Protein 6Q75 (pdb70)

B-factor: mean 26.09, std 8.8, range [7.32, 83.32]

Secondary structure (DSSP, 8-state):
--TT--HHHHHHHHHHHT-TT-EEEEEE--TTSTTHHHHHHHHHHSS-BSEEEEE----SSS--HHHHHHHHHHHHHTTPEEEEE-----TTS-SSPPIIIIIT----HHHHHHHTSTTSHHHHHHHHHHHHHHHHHHHHHHTT--EEEE-S-STTBSSSTTSS--STTSHHHHHHHHHIIIIIIS---SEEEEEEEE--B--TT--B--GGGG---GGG-SEEEEEE-TT---HHHHHHHHHHHTTS-EEEEEESSPPPHHHHHH-TTEEEEEEETTHHHHSS-HHHHHHHHTSTTEEBGGG---GGG-/--TT--HHHHHHHHHHHT-TT-EEEEEE--TTSTTHHHHHHHHHHSS-BSEEEEE----SSS--HHHHHHHHHHHHHHTPEEEEE-----TTS-SSPPIIIIIT----HHHHHHHTSTTSHHHHHHHHHHHHHHHHHHHHHHTT--EEEE-S-STTBSSSTTSS--STTSHHHHHHHHHIIIIIIS--TTEEEEEEEE--B--TT--B--GGGG---GGG-SEEEEEE-TT---HHHHHHHHHHHTTS-EEEEEESSPPPHHHHHH-TTEEEEEEETTHHHHSS-HHHHHHHHTSTTEEBGGG---

InterPro domains:
  IPR000805 Glycoside hydrolase family 26 [PR00739] (77-91)
  IPR000805 Glycoside hydrolase family 26 [PR00739] (149-166)
  IPR000805 Glycoside hydrolase family 26 [PR00739] (177-200)
  IPR000805 Glycoside hydrolase family 26 [PTHR40079] (16-307)
  IPR017853 Glycoside hydrolase superfamily [SSF51445] (3-283)
  IPR022790 Glycosyl hydrolase family 26 domain [PF02156] (4-306)
  IPR022790 Glycosyl hydrolase family 26 domain [PS51764] (10-305)

Organism: NCBI:txid1250232

Foldseek 3Di:
DFPPADPLQVLVLVLLLPLQQFAFEAAADELVPQCPLQVVLCVLQVFGTQEGEYEQQQQDDDRSLVSVLVVLLVVVVVQHAYEYEYQDFALVDDPPADVVCTFQNEDDPVLLLQCLDPPHSSVVSVLVVLVSNLVSLVVCVVSVHAYAYEYPAQQQKNGGNLHPFFDPSHQLSVLVVSQCCNCPVSVRNRYQAEHEHEQADDDVVIGGDQPVRNDNDPVRHQEYEYEEEPLCLDPVSLVSRCVVCVSHQYAHDEYQADHAPVSSVSRSRHHYYYYYRCSSPVVAPSVRSNRQCVDPSYDRSVRDDRPVRD/DQPPADPLQVVVLVLLLPLQLFAFEAAADELVPGCPLQVVLCVLQVFGTQEGEYEQQQQDDDRSLVSVLVVLLVVVVVQHAYEYEYQDFALVDDPPHDVVCTFQNEDDPVSLLQCLPPPHSSVVSVLVVLVSNLVSLLVNVVSVHAYAYEYPAQQQKNGGNLHPFFDPSHQLSVLVVSQCCNCPVSVNSRYQAEHEHEQADDDVPIGGDQPVRNDNDPVRHQEYEYEEEPLCLDPVSLVSVCVVCVSRQYAHDEYQADHAPVSSNSRSRHHYYYYYRCSSPVVAPSVRSNRQCVDPSYAGSVRDDD

Radius of gyration: 27.57 Å; Cα contacts (8 Å, |Δi|>4): 1296; chains: 2; bounding box: 62×55×77 Å

Solvent-accessible surface area: 23816 Å² total; per-residue (Å²): 66,21,87,113,30,32,101,25,3,68,62,3,29,91,19,4,107,70,13,98,23,88,4,0,0,0,0,0,0,95,5,89,94,16,12,49,34,6,75,59,0,62,106,44,19,57,61,15,0,0,0,0,0,0,8,5,26,45,61,35,138,102,55,3,0,142,96,0,10,78,36,0,35,64,16,69,128,90,38,3,10,1,0,0,0,9,8,3,0,2,2,64,62,97,33,74,10,51,103,94,111,4,0,62,12,102,26,53,98,97,53,8,61,41,0,6,62,96,81,33,131,21,40,60,58,4,15,104,14,1,38,72,11,0,77,22,0,84,49,0,44,148,30,140,0,7,0,0,1,0,0,1,1,17,0,0,0,50,44,9,5,0,3,52,44,101,49,102,84,3,0,21,84,0,0,77,30,1,19,77,44,2,11,87,108,15,94,0,29,0,3,0,1,0,0,0,0,9,13,31,69,58,13,16,47,50,36,3,67,68,1,125,57,0,27,12,27,79,147,44,0,10,0,0,0,2,3,13,51,79,13,55,6,35,41,64,31,14,82,53,0,41,145,30,1,94,71,48,15,3,0,0,0,8,0,0,63,4,0,109,32,116,6,9,88,40,1,59,119,8,6,0,0,0,0,32,0,37,102,0,95,95,29,10,56,79,118,68,0,115,67,0,11,62,45,96,72,2,12,2,55,105,87,36,76,67,91,104,85,135,67,13,75,112,16,26,113,46,3,86,58,5,29,99,16,5,108,74,14,98,19,96,3,0,0,0,0,0,0,92,5,90,96,13,9,48,34,6,78,59,0,98,110,41,20,53,70,6,0,0,0,0,0,0,9,4,31,43,64,34,90,110,54,3,0,133,92,0,12,84,38,0,37,77,15,64,127,89,39,3,10,1,0,0,0,9,11,4,0,1,4,68,58,100,28,74,10,51,107,70,102,2,0,67,11,114,31,53,162,153,46,13,46,43,0,6,62,100,80,33,76,28,41,60,75,4,12,100,12,2,44,62,10,0,90,22,0,88,43,0,29,89,32,73,0,8,0,0,1,0,0,2,1,16,0,0,0,50,43,10,4,0,2,53,45,100,46,88,93,4,0,21,81,0,0,77,27,0,20,77,48,2,13,84,111,35,156,0,30,2,2,0,0,0,0,0,0,8,10,31,65,68,16,19,46,48,38,3,73,66,1,138,53,0,27,12,27,81,82,60,0,12,0,0,0,2,3,12,54,76,11,53,6,33,42,83,34,14,79,61,0,40,121,32,2,99,70,45,14,3,0,0,0,8,0,0,59,4,0,61,23,113,5,5,74,41,1,57,123,8,6,0,0,0,0,29,0,39,101,0,97,95,30,9,54,70,120,81,0,109,82,0,7,64,50,88,54,6,13,0,49,93,81,36,83,152

Nearest PDB structures (foldseek):
  6q75-assembly2_B  TM=1.002E+00  e=1.175E-67  Allomuricauda sp. MAR_2010_75
  3cbw-assembly1_A  TM=8.350E-01  e=1.352E-24  Bacillus subtilis
  7eet-assembly1_A  TM=8.460E-01  e=5.353E-24  Klebsiella oxytoca
  2qha-assembly2_B  TM=8.348E-01  e=4.214E-24  unclassified
  3cbw-assembly2_B  TM=8.235E-01  e=5.683E-24  Bacillus subtilis

Structure (mmCIF, N/CA/C/O backbone):
data_6Q75
#
_entry.id   6Q75
#
_cell.length_a   47.524
_cell.length_b   49.342
_cell.length_c   71.711
_cell.angle_alpha   78.00
_cell.angle_beta   89.83
_cell.angle_gamma   69.64
#
_symmetry.space_group_name_H-M   'P 1'
#
loop_
_entity.id
_entity.type
_entity.pdbx_description
1 polymer GH26A
2 non-polymer 2-AMINO-2-HYDROXYMETHYL-PROPANE-1,3-DIOL
3 non-polymer GLYCEROL
4 water water
#
loop_
_atom_site.group_PDB
_atom_site.id
_atom_site.type_symbol
_atom_site.label_atom_id
_atom_site.label_alt_id
_atom_site.label_comp_id
_atom_site.label_asym_id
_atom_site.label_entity_id
_atom_site.label_seq_id
_atom_site.pdbx_PDB_ins_code
_atom_site.Cartn_x
_atom_site.Cartn_y
_atom_site.Cartn_z
_atom_site.occupancy
_atom_site.B_iso_or_equiv
_atom_site.auth_seq_id
_atom_site.auth_comp_id
_atom_site.auth_asym_id
_atom_site.auth_atom_id
_atom_site.pdbx_PDB_model_num
ATOM 1 N N . VAL A 1 24 ? -20.951 -20.727 -31.244 1.00 29.87 24 VAL A N 1
ATOM 2 C CA . VAL A 1 24 ? -21.360 -21.898 -30.482 1.00 35.91 24 VAL A CA 1
ATOM 3 C C . VAL A 1 24 ? -20.319 -22.253 -29.418 1.00 38.07 24 VAL A C 1
ATOM 4 O O . VAL A 1 24 ? -20.574 -23.077 -28.526 1.00 35.62 24 VAL A O 1
ATOM 8 N N . ASN A 1 25 ? -19.135 -21.652 -29.536 1.00 40.14 25 ASN A N 1
ATOM 9 C CA . ASN A 1 25 ? -18.028 -21.891 -28.610 1.00 41.88 25 ASN A CA 1
ATOM 10 C C . ASN A 1 25 ? -18.017 -20.789 -27.550 1.00 43.82 25 ASN A C 1
ATOM 11 O O . ASN A 1 25 ? -17.682 -19.637 -27.845 1.00 42.09 25 ASN A O 1
ATOM 16 N N . GLY A 1 26 ? -18.379 -21.144 -26.313 1.00 46.22 26 GLY A N 1
ATOM 17 C CA . GLY A 1 26 ? -18.417 -20.169 -25.238 1.00 48.86 26 GLY A CA 1
ATOM 18 C C . GLY A 1 26 ? -17.081 -19.514 -24.950 1.00 49.40 26 GLY A C 1
ATOM 19 O O . GLY A 1 26 ? -17.043 -18.434 -24.346 1.00 50.61 26 GLY A O 1
ATOM 20 N N . ASN A 1 27 ? -15.980 -20.157 -25.334 1.00 47.52 27 ASN A N 1
ATOM 21 C CA . ASN A 1 27 ? -14.647 -19.608 -25.130 1.00 45.75 27 ASN A CA 1
ATOM 22 C C . ASN A 1 27 ? -14.084 -18.954 -26.383 1.00 38.54 27 ASN A C 1
ATOM 23 O O . ASN A 1 27 ? -12.865 -18.792 -26.486 1.00 35.78 27 ASN A O 1
ATOM 28 N N . ALA A 1 28 ? -14.938 -18.594 -27.347 1.00 36.38 28 ALA A N 1
ATOM 29 C CA . ALA A 1 28 ? -14.467 -18.011 -28.595 1.00 31.98 28 ALA A CA 1
ATOM 30 C C . ALA A 1 28 ? -13.555 -16.813 -28.355 1.00 31.58 28 ALA A C 1
ATOM 31 O O . ALA A 1 28 ? -13.798 -15.995 -27.465 1.00 30.20 28 ALA A O 1
ATOM 33 N N . THR A 1 29 ? -12.513 -16.696 -29.176 1.00 30.23 29 THR A N 1
ATOM 34 C CA . THR A 1 29 ? -11.613 -15.556 -29.065 1.00 32.85 29 THR A CA 1
ATOM 35 C C . THR A 1 29 ? -12.309 -14.281 -29.532 1.00 32.21 29 THR A C 1
ATOM 36 O O . THR A 1 29 ? -13.346 -14.323 -30.191 1.00 27.58 29 THR A O 1
ATOM 40 N N . GLU A 1 30 ? -11.720 -13.134 -29.170 1.00 33.13 30 GLU A N 1
ATOM 41 C CA . GLU A 1 30 ? -12.303 -11.846 -29.547 1.00 32.40 30 GLU A CA 1
ATOM 42 C C . GLU A 1 30 ? -12.404 -11.682 -31.065 1.00 30.70 30 GLU A C 1
ATOM 43 O O . GLU A 1 30 ? -13.419 -11.185 -31.570 1.00 27.57 30 GLU A O 1
ATOM 46 N N . GLU A 1 31 ? -11.391 -12.137 -31.817 1.00 27.26 31 GLU A N 1
ATOM 47 C CA . GLU A 1 31 ? -11.446 -11.980 -33.272 1.00 29.36 31 GLU A CA 1
ATOM 48 C C . GLU A 1 31 ? -12.573 -12.803 -33.888 1.00 28.36 31 GLU A C 1
ATOM 49 O O . GLU A 1 31 ? -13.132 -12.405 -34.920 1.00 24.19 31 GLU A O 1
ATOM 55 N N . VAL A 1 32 ? -12.922 -13.946 -33.285 1.00 24.66 32 VAL A N 1
ATOM 56 C CA . VAL A 1 32 ? -14.069 -14.718 -33.765 1.00 25.73 32 VAL A CA 1
ATOM 57 C C . VAL A 1 32 ? -15.363 -13.966 -33.478 1.00 25.37 32 VAL A C 1
ATOM 58 O O . VAL A 1 32 ? -16.260 -13.875 -34.323 1.00 27.79 32 VAL A O 1
ATOM 62 N N . LYS A 1 33 ? -15.492 -13.429 -32.270 1.00 26.30 33 LYS A N 1
ATOM 63 C CA . LYS A 1 33 ? -16.714 -12.706 -31.930 1.00 27.32 33 LYS A CA 1
ATOM 64 C C . LYS A 1 33 ? -16.885 -11.478 -32.809 1.00 27.12 33 LYS A C 1
ATOM 65 O O . LYS A 1 33 ? -18.001 -11.173 -33.252 1.00 27.28 33 LYS A O 1
ATOM 68 N N . VAL A 1 34 ? -15.783 -10.776 -33.092 1.00 29.30 34 VAL A N 1
ATOM 69 C CA . VAL A 1 34 ? -15.840 -9.606 -33.964 1.00 27.22 34 VAL A CA 1
ATOM 70 C C . VAL A 1 34 ? -16.253 -10.011 -35.377 1.00 26.23 34 VAL A C 1
ATOM 71 O O . VAL A 1 34 ? -17.117 -9.371 -35.994 1.00 25.64 34 VAL A O 1
ATOM 75 N N . LEU A 1 35 ? -15.651 -11.078 -35.906 1.00 25.21 35 LEU A N 1
ATOM 76 C CA . LEU A 1 35 ? -15.976 -11.514 -37.264 1.00 24.20 35 LEU A CA 1
ATOM 77 C C . LEU A 1 35 ? -17.406 -12.031 -37.356 1.00 25.36 35 LEU A C 1
ATOM 78 O O . LEU A 1 35 ? -18.120 -11.740 -38.334 1.00 24.48 35 LEU A O 1
ATOM 83 N N . LEU A 1 36 ? -17.847 -12.809 -36.364 1.00 25.29 36 LEU A N 1
ATOM 84 C CA . LEU A 1 36 ? -19.224 -13.298 -36.397 1.00 27.73 36 LEU A CA 1
ATOM 85 C C . LEU A 1 36 ? -20.229 -12.156 -36.284 1.00 26.89 36 LEU A C 1
ATOM 86 O O . LEU A 1 36 ? -21.277 -12.187 -36.940 1.00 27.46 36 LEU A O 1
ATOM 91 N N . ASP A 1 37 ? -19.949 -11.154 -35.438 1.00 26.75 37 ASP A N 1
ATOM 92 C CA . ASP A 1 37 ? -20.833 -9.995 -35.373 1.00 30.60 37 ASP A CA 1
ATOM 93 C C . ASP A 1 37 ? -20.874 -9.280 -36.712 1.00 29.70 37 ASP A C 1
ATOM 94 O O . ASP A 1 37 ? -21.936 -8.818 -37.158 1.00 29.31 37 ASP A O 1
ATOM 99 N N . TYR A 1 38 ? -19.723 -9.179 -37.370 1.00 25.74 38 TYR A N 1
ATOM 100 C CA . TYR A 1 38 ? -19.687 -8.547 -38.683 1.00 27.85 38 TYR A CA 1
ATOM 101 C C . TYR A 1 38 ? -20.523 -9.327 -39.690 1.00 25.55 38 TYR A C 1
ATOM 102 O O . TYR A 1 38 ? -21.292 -8.740 -40.461 1.00 24.69 38 TYR A O 1
ATOM 111 N N . ILE A 1 39 ? -20.389 -10.655 -39.702 1.00 24.53 39 ILE A N 1
ATOM 112 C CA . ILE A 1 39 ? -21.157 -11.468 -40.647 1.00 23.01 39 ILE A CA 1
ATOM 113 C C . ILE A 1 39 ? -22.651 -11.371 -40.347 1.00 23.87 39 ILE A C 1
ATOM 114 O O . ILE A 1 39 ? -23.483 -11.272 -41.265 1.00 26.11 39 ILE A O 1
ATOM 119 N N . HIS A 1 40 ? -23.019 -11.360 -39.061 1.00 24.98 40 HIS A N 1
ATOM 120 C CA . HIS A 1 40 ? -24.427 -11.186 -38.706 1.00 30.54 40 HIS A CA 1
ATOM 121 C C . HIS A 1 40 ? -24.972 -9.834 -39.128 1.00 32.90 40 HIS A C 1
ATOM 122 O O . HIS A 1 40 ? -26.188 -9.702 -39.306 1.00 38.67 40 HIS A O 1
ATOM 129 N N . SER A 1 41 ? -24.112 -8.835 -39.297 1.00 29.87 41 SER A N 1
ATOM 130 C CA . SER A 1 41 ? -24.561 -7.486 -39.626 1.00 33.54 41 SER A CA 1
ATOM 131 C C . SER A 1 41 ? -24.682 -7.233 -41.129 1.00 30.19 41 SER A C 1
ATOM 132 O O . SER A 1 41 ? -25.074 -6.124 -41.518 1.00 30.64 41 SER A O 1
ATOM 135 N N . LEU A 1 42 ? -24.349 -8.205 -41.982 1.00 26.01 42 LEU A N 1
ATOM 136 C CA . LEU A 1 42 ? -24.240 -7.915 -43.411 1.00 27.92 42 LEU A CA 1
ATOM 137 C C . LEU A 1 42 ? -25.579 -7.513 -44.010 1.00 29.71 42 LEU A C 1
ATOM 138 O O . LEU A 1 42 ? -25.628 -6.621 -44.860 1.00 30.50 42 LEU A O 1
ATOM 143 N N . ASP A 1 43 ? -26.666 -8.146 -43.566 1.00 31.92 43 ASP A N 1
ATOM 144 C CA . ASP A 1 43 ? -28.044 -7.759 -43.894 1.00 37.85 43 ASP A CA 1
ATOM 145 C C . ASP A 1 43 ? -28.186 -7.311 -45.346 1.00 39.64 43 ASP A C 1
ATOM 146 O O . ASP A 1 43 ? -28.495 -6.158 -45.646 1.00 42.93 43 ASP A O 1
ATOM 148 N N . GLY A 1 44 ? -27.942 -8.248 -46.257 1.00 37.87 44 GLY A N 1
ATOM 149 C CA . GLY A 1 44 ? -28.104 -8.007 -47.679 1.00 34.79 44 GLY A CA 1
ATOM 150 C C . GLY A 1 44 ? -26.800 -7.857 -48.436 1.00 30.58 44 GLY A C 1
ATOM 151 O O . GLY A 1 44 ? -26.787 -8.037 -49.657 1.00 31.77 44 GLY A O 1
ATOM 152 N N . LYS A 1 45 ? -25.706 -7.543 -47.754 1.00 26.16 45 LYS A N 1
ATOM 153 C CA . LYS A 1 45 ? -24.419 -7.418 -48.417 1.00 25.86 45 LYS A CA 1
ATOM 154 C C . LYS A 1 45 ? -23.756 -8.789 -48.470 1.00 25.80 45 LYS A C 1
ATOM 155 O O . LYS A 1 45 ? -24.071 -9.668 -47.671 1.00 26.96 45 LYS A O 1
ATOM 161 N N . ILE A 1 46 ? -22.823 -8.962 -49.413 1.00 22.33 46 ILE A N 1
ATOM 162 C CA . ILE A 1 46 ? -22.170 -10.260 -49.596 1.00 20.41 46 ILE A CA 1
ATOM 163 C C . ILE A 1 46 ? -20.672 -10.052 -49.799 1.00 19.87 46 ILE A C 1
ATOM 164 O O . ILE A 1 46 ? -20.253 -9.179 -50.568 1.00 22.65 46 ILE A O 1
ATOM 169 N N . LEU A 1 47 ? -19.861 -10.853 -49.098 1.00 20.99 47 LEU A N 1
ATOM 170 C CA . LEU A 1 47 ? -18.408 -10.771 -49.217 1.00 18.80 47 LEU A CA 1
ATOM 171 C C . LEU A 1 47 ? -17.924 -11.543 -50.438 1.00 18.06 47 LEU A C 1
ATOM 172 O O . LEU A 1 47 ? -18.264 -12.722 -50.606 1.00 20.22 47 LEU A O 1
ATOM 177 N N . ALA A 1 48 ? -17.093 -10.898 -51.274 1.00 18.22 48 ALA A N 1
ATOM 178 C CA . ALA A 1 48 ? -16.477 -11.592 -52.415 1.00 18.39 48 ALA A CA 1
ATOM 179 C C . ALA A 1 48 ? -15.313 -12.460 -51.951 1.00 20.64 48 ALA A C 1
ATOM 180 O O . ALA A 1 48 ? -14.423 -11.982 -51.242 1.00 19.28 48 ALA A O 1
ATOM 182 N N . GLY A 1 49 ? -15.277 -13.714 -52.409 1.00 18.02 49 GLY A N 1
ATOM 183 C CA . GLY A 1 49 ? -14.265 -14.642 -51.948 1.00 18.07 49 GLY A CA 1
ATOM 184 C C . GLY A 1 49 ? -13.711 -15.473 -53.086 1.00 16.61 49 GLY A C 1
ATOM 185 O O . GLY A 1 49 ? -14.335 -15.625 -54.143 1.00 17.29 49 GLY A O 1
ATOM 186 N N . GLN A 1 50 ? -12.524 -16.029 -52.844 1.00 18.21 50 GLN A N 1
ATOM 187 C CA . GLN A 1 50 ? -11.810 -16.776 -53.878 1.00 15.79 50 GLN A CA 1
ATOM 188 C C . GLN A 1 50 ? -10.938 -17.840 -53.221 1.00 17.09 50 GLN A C 1
ATOM 189 O O . GLN A 1 50 ? -10.195 -17.531 -52.288 1.00 15.83 50 GLN A O 1
ATOM 195 N N . HIS A 1 51 ? -10.999 -19.056 -53.754 1.00 15.45 51 HIS A N 1
ATOM 196 C CA . HIS A 1 51 ? -10.227 -20.207 -53.300 1.00 15.53 51 HIS A CA 1
ATOM 197 C C . HIS A 1 51 ? -9.038 -20.433 -54.222 1.00 15.93 51 HIS A C 1
ATOM 198 O O . HIS A 1 51 ? -9.116 -20.163 -55.424 1.00 18.79 51 HIS A O 1
ATOM 205 N N . SER A 1 52 ? -7.922 -20.896 -53.645 1.00 18.03 52 SER A N 1
ATOM 206 C CA . SER A 1 52 ? -6.745 -21.308 -54.408 1.00 19.83 52 SER A CA 1
ATOM 207 C C . SER A 1 52 ? -6.258 -22.651 -53.881 1.00 17.23 52 SER A C 1
ATOM 208 O O . SER A 1 52 ? -6.404 -22.950 -52.694 1.00 19.19 52 SER A O 1
ATOM 211 N N . TYR A 1 53 ? -5.684 -23.471 -54.761 1.00 17.58 53 TYR A N 1
ATOM 212 C CA . TYR A 1 53 ? -5.055 -24.701 -54.295 1.00 19.90 53 TYR A CA 1
ATOM 213 C C . TYR A 1 53 ? -3.854 -24.386 -53.413 1.00 20.40 53 TYR A C 1
ATOM 214 O O . TYR A 1 53 ? -3.147 -23.391 -53.621 1.00 21.71 53 TYR A O 1
ATOM 223 N N . ASN A 1 54 ? -3.604 -25.259 -52.425 1.00 20.32 54 ASN A N 1
ATOM 224 C CA . ASN A 1 54 ? -2.574 -24.908 -51.453 1.00 20.54 54 ASN A CA 1
ATOM 225 C C . ASN A 1 54 ? -1.158 -24.960 -52.024 1.00 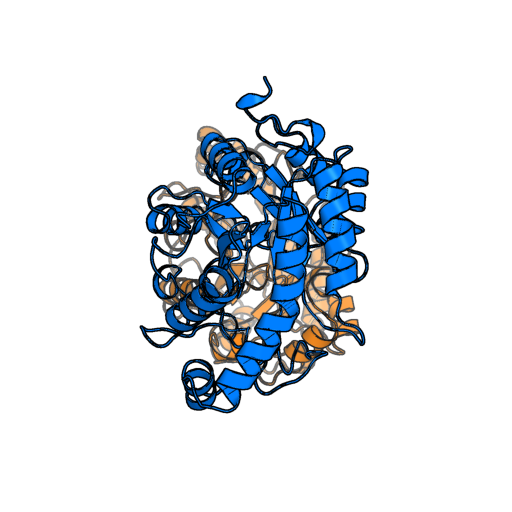23.23 54 ASN A C 1
ATOM 226 O O . ASN A 1 54 ? -0.241 -24.457 -51.368 1.00 25.35 54 ASN A O 1
ATOM 231 N N . GLU A 1 55 ? -0.951 -25.554 -53.205 1.00 23.14 55 GLU A N 1
ATOM 232 C CA . GLU A 1 55 ? 0.374 -25.508 -53.834 1.00 27.24 55 GLU A CA 1
ATOM 233 C C . GLU A 1 55 ? 0.825 -24.075 -54.093 1.00 27.83 55 GLU A C 1
ATOM 234 O O . GLU A 1 55 ? 2.020 -23.758 -54.005 1.00 27.93 55 GLU A O 1
ATOM 240 N N . ASN A 1 56 ? -0.108 -23.212 -54.472 1.00 25.05 56 ASN A N 1
ATOM 241 C CA . ASN A 1 56 ? 0.146 -21.782 -54.662 1.00 24.77 56 ASN A CA 1
ATOM 242 C C . ASN A 1 56 ? -1.052 -21.068 -54.061 1.00 22.02 56 ASN A C 1
ATOM 243 O O . ASN A 1 56 ? -2.029 -20.743 -54.757 1.00 23.35 56 ASN A O 1
ATOM 248 N N . PRO A 1 57 ? -1.033 -20.848 -52.745 1.00 21.68 57 PRO A N 1
ATOM 249 C CA . PRO A 1 57 ? -2.275 -20.603 -51.995 1.00 23.40 57 PRO A CA 1
ATOM 250 C C . PRO A 1 57 ? -2.898 -19.237 -52.205 1.00 24.97 57 PRO A C 1
ATOM 251 O O . PRO A 1 57 ? -3.967 -18.986 -51.643 1.00 24.45 57 PRO A O 1
ATOM 255 N N . SER A 1 58 ? -2.290 -18.354 -53.002 1.00 24.60 58 SER A N 1
ATOM 256 C CA . SER A 1 58 ? -2.918 -17.094 -53.368 1.00 24.13 58 SER A CA 1
ATOM 257 C C . SER A 1 58 ? -3.013 -16.904 -54.882 1.00 24.15 58 SER A C 1
ATOM 258 O O . SER A 1 58 ? -3.417 -15.826 -55.338 1.00 24.83 58 SER A O 1
ATOM 261 N N . SER A 1 59 ? -2.687 -17.930 -55.681 1.00 21.80 59 SER A N 1
ATOM 262 C CA . SER A 1 59 ? -2.549 -17.707 -57.115 1.00 27.09 59 SER A CA 1
ATOM 263 C C . SER A 1 59 ? -3.868 -17.273 -57.747 1.00 24.39 59 SER A C 1
ATOM 264 O O . SER A 1 59 ? -3.886 -16.370 -58.592 1.00 22.93 59 SER A O 1
ATOM 267 N N . PHE A 1 60 ? -4.980 -17.891 -57.360 1.00 21.69 60 PHE A N 1
ATOM 268 C CA . PHE A 1 60 ? -6.254 -17.496 -57.947 1.00 21.87 60 PHE A CA 1
ATOM 269 C C . PHE A 1 60 ? -6.910 -16.331 -57.218 1.00 21.47 60 PHE A C 1
ATOM 270 O O . PHE A 1 60 ? -7.667 -15.578 -57.847 1.00 20.49 60 PHE A O 1
ATOM 278 N N . TYR A 1 61 ? -6.579 -16.130 -55.940 1.00 19.32 61 TYR A N 1
ATOM 279 C CA . TYR A 1 61 ? -6.893 -14.873 -55.266 1.00 18.65 61 TYR A CA 1
ATOM 280 C C . TYR A 1 61 ? -6.302 -13.693 -56.028 1.00 21.99 61 TYR A C 1
ATOM 281 O O . TYR A 1 61 ? -6.995 -12.705 -56.324 1.00 22.77 61 TYR A O 1
ATOM 290 N N . ASN A 1 62 ? -5.024 -13.805 -56.399 1.00 22.71 62 ASN A N 1
ATOM 291 C CA . ASN A 1 62 ? -4.371 -12.745 -57.161 1.00 25.85 62 ASN A CA 1
ATOM 292 C C . ASN A 1 62 ? -4.980 -12.610 -58.546 1.00 24.03 62 ASN A C 1
ATOM 293 O O . ASN A 1 62 ? -5.106 -11.496 -59.068 1.00 26.07 62 ASN A O 1
ATOM 298 N N . LYS A 1 63 ? -5.364 -13.729 -59.165 1.00 24.03 63 LYS A N 1
ATOM 299 C CA . LYS A 1 63 ? -6.010 -13.648 -60.481 1.00 23.24 63 LYS A CA 1
ATOM 300 C C . LYS A 1 63 ? -7.358 -12.939 -60.393 1.00 21.83 63 LYS A C 1
ATOM 301 O O . LYS A 1 63 ? -7.702 -12.123 -61.262 1.00 23.79 63 LYS A O 1
ATOM 307 N N . ALA A 1 64 ? -8.140 -13.231 -59.350 1.00 22.85 64 ALA A N 1
ATOM 308 C CA . ALA A 1 64 ? -9.413 -12.533 -59.171 1.00 22.87 64 ALA A CA 1
ATOM 309 C C . ALA A 1 64 ? -9.199 -11.031 -59.054 1.00 25.35 64 ALA A C 1
ATOM 310 O O . ALA A 1 64 ? -9.946 -10.233 -59.639 1.00 24.81 64 ALA A O 1
ATOM 312 N N . LYS A 1 65 ? -8.161 -10.625 -58.325 1.00 27.11 65 LYS A N 1
ATOM 313 C CA . LYS A 1 65 ? -7.862 -9.201 -58.220 1.00 28.79 65 LYS A CA 1
ATOM 314 C C . LYS A 1 65 ? -7.477 -8.611 -59.573 1.00 30.65 65 LYS A C 1
ATOM 315 O O . LYS A 1 65 ? -7.870 -7.486 -59.896 1.00 28.88 65 LYS A O 1
ATOM 319 N N . GLU A 1 66 ? -6.713 -9.355 -60.385 1.00 30.56 66 GLU A N 1
ATOM 320 C CA . GLU A 1 66 ? -6.350 -8.858 -61.709 1.00 31.50 66 GLU A CA 1
ATOM 321 C C . GLU A 1 66 ? -7.580 -8.703 -62.595 1.00 30.60 66 GLU A C 1
ATOM 322 O O . GLU A 1 66 ? -7.672 -7.759 -63.393 1.00 32.88 66 GLU A O 1
ATOM 325 N N . ILE A 1 67 ? -8.519 -9.639 -62.504 1.00 27.71 67 ILE A N 1
ATOM 326 C CA . ILE A 1 67 ? -9.677 -9.586 -63.395 1.00 28.30 67 ILE A CA 1
ATOM 327 C C . ILE A 1 67 ? -10.625 -8.479 -62.967 1.00 29.01 67 ILE A C 1
ATOM 328 O O . ILE A 1 67 ? -11.107 -7.697 -63.792 1.00 26.97 67 ILE A O 1
ATOM 333 N N . SER A 1 68 ? -10.900 -8.393 -61.672 1.00 28.26 68 SER A N 1
ATOM 334 C CA . SER A 1 68 ? -11.926 -7.489 -61.178 1.00 28.70 68 SER A CA 1
ATOM 335 C C . SER A 1 68 ? -11.407 -6.096 -60.862 1.00 28.91 68 SER A C 1
ATOM 336 O O . SER A 1 68 ? -12.208 -5.156 -60.791 1.00 30.33 68 SER A O 1
ATOM 339 N N . GLY A 1 69 ? -10.101 -5.937 -60.663 1.00 26.99 69 GLY A N 1
ATOM 340 C CA . GLY A 1 69 ? -9.552 -4.707 -60.138 1.00 27.29 69 GLY A CA 1
ATOM 341 C C . GLY A 1 69 ? -9.596 -4.582 -58.627 1.00 26.39 69 GLY A C 1
ATOM 342 O O . GLY A 1 69 ? -9.058 -3.601 -58.090 1.00 28.20 69 GLY A O 1
ATOM 343 N N . LYS A 1 70 ? -10.217 -5.532 -57.920 1.00 25.62 70 LYS A N 1
ATOM 344 C CA . LYS A 1 70 ? -10.331 -5.471 -56.468 1.00 26.48 70 LYS A CA 1
ATOM 345 C C . LYS A 1 70 ? -9.930 -6.802 -55.853 1.00 24.04 70 LYS A C 1
ATOM 346 O O . LYS A 1 70 ? -10.228 -7.870 -56.403 1.00 22.80 70 LYS A O 1
ATOM 350 N N . ALA A 1 71 ? -9.272 -6.740 -54.668 1.00 23.87 71 ALA A N 1
ATOM 351 C CA . ALA A 1 71 ? -8.938 -7.988 -53.985 1.00 22.75 71 ALA A CA 1
ATOM 352 C C . ALA A 1 71 ? -10.173 -8.568 -53.285 1.00 22.07 71 ALA A C 1
ATOM 353 O O . ALA A 1 71 ? -10.936 -7.826 -52.654 1.00 21.76 71 ALA A O 1
ATOM 355 N N . PRO A 1 72 ? -10.390 -9.885 -53.374 1.00 21.44 72 PRO A N 1
ATOM 356 C CA . PRO A 1 72 ? -11.506 -10.497 -52.648 1.00 20.50 72 PRO A CA 1
ATOM 357 C C . PRO A 1 72 ? -11.412 -10.238 -51.151 1.00 21.35 72 PRO A C 1
ATOM 358 O O . PRO A 1 72 ? -10.322 -10.169 -50.582 1.00 22.91 72 PRO A O 1
ATOM 362 N N . ALA A 1 73 ? -12.581 -10.092 -50.518 1.00 19.70 73 ALA A N 1
ATOM 363 C CA . ALA A 1 73 ? -12.621 -9.968 -49.060 1.00 18.76 73 ALA A CA 1
ATOM 364 C C . ALA A 1 73 ? -12.247 -11.280 -48.383 1.00 18.84 73 ALA A C 1
ATOM 365 O O . ALA A 1 73 ? -11.642 -11.269 -47.306 1.00 19.33 73 ALA A O 1
ATOM 367 N N . VAL A 1 74 ? -12.633 -12.412 -48.973 1.00 18.38 74 VAL A N 1
ATOM 368 C CA . VAL A 1 74 ? -12.422 -13.722 -48.363 1.00 17.13 74 VAL A CA 1
ATOM 369 C C . VAL A 1 74 ? -11.373 -14.478 -49.164 1.00 18.50 74 VAL A C 1
ATOM 370 O O . VAL A 1 74 ? -11.474 -14.597 -50.395 1.00 17.27 74 VAL A O 1
ATOM 374 N N . TRP A 1 75 ? -10.376 -15.002 -48.446 1.00 19.66 75 TRP A N 1
ATOM 375 C CA . TRP A 1 75 ? -9.262 -15.764 -48.986 1.00 20.91 75 TRP A CA 1
ATOM 376 C C . TRP A 1 75 ? -9.422 -17.199 -48.506 1.00 18.08 75 TRP A C 1
ATOM 377 O O . TRP A 1 75 ? -9.567 -17.422 -47.299 1.00 17.44 75 TRP A O 1
ATOM 388 N N . GLY A 1 76 ? -9.394 -18.156 -49.422 1.00 17.27 76 GLY A N 1
ATOM 389 C CA . GLY A 1 76 ? -9.563 -19.559 -49.057 1.00 17.67 76 GLY A CA 1
ATOM 390 C C . GLY A 1 76 ? -8.506 -20.485 -49.626 1.00 18.27 76 GLY A C 1
ATOM 391 O O . GLY A 1 76 ? -8.035 -20.294 -50.744 1.00 19.18 76 GLY A O 1
ATOM 392 N N . THR A 1 77 ? -8.105 -21.465 -48.820 1.00 18.64 77 THR A N 1
ATOM 393 C CA . THR A 1 77 ? -7.373 -22.602 -49.382 1.00 20.72 77 THR A CA 1
ATOM 394 C C . THR A 1 77 ? -7.746 -23.834 -48.557 1.00 17.01 77 THR A C 1
ATOM 395 O O . THR A 1 77 ? -8.786 -23.844 -47.885 1.00 16.08 77 THR A O 1
ATOM 399 N N . ASP A 1 78 ? -6.932 -24.895 -48.667 1.00 17.36 78 ASP A N 1
ATOM 400 C CA . ASP A 1 78 ? -7.348 -26.265 -48.362 1.00 20.38 78 ASP A CA 1
ATOM 401 C C . ASP A 1 78 ? -6.151 -27.010 -47.788 1.00 20.69 78 ASP A C 1
ATOM 402 O O . ASP A 1 78 ? -5.038 -26.893 -48.315 1.00 20.03 78 ASP A O 1
ATOM 407 N N . PHE A 1 79 ? -6.370 -27.754 -46.706 1.00 19.82 79 PHE A N 1
ATOM 408 C CA . PHE A 1 79 ? -5.293 -28.506 -46.079 1.00 21.42 79 PHE A CA 1
ATOM 409 C C . PHE A 1 79 ? -4.959 -29.808 -46.811 1.00 22.25 79 PHE A C 1
ATOM 410 O O . PHE A 1 79 ? -4.061 -30.541 -46.375 1.00 22.53 79 PHE A O 1
ATOM 418 N N . TYR A 1 80 ? -5.647 -30.096 -47.914 1.00 19.10 80 TYR A N 1
ATOM 419 C CA . TYR A 1 80 ? -5.455 -31.330 -48.669 1.00 19.70 80 TYR A CA 1
ATOM 420 C C . TYR A 1 80 ? -3.983 -31.701 -48.836 1.00 23.09 80 TYR A C 1
ATOM 421 O O . TYR A 1 80 ? -3.218 -31.001 -49.508 1.00 24.21 80 TYR A O 1
ATOM 430 N N . TRP A 1 81 ? -3.579 -32.809 -48.227 1.00 23.51 81 TRP A N 1
ATOM 431 C CA . TRP A 1 81 ? -2.216 -33.304 -48.370 1.00 24.32 81 TRP A CA 1
ATOM 432 C C . TRP A 1 81 ? -2.213 -34.250 -49.566 1.00 24.69 81 TRP A C 1
ATOM 433 O O . TRP A 1 81 ? -2.359 -35.466 -49.444 1.00 24.27 81 TRP A O 1
ATOM 444 N N . ASN A 1 82 ? -2.081 -33.665 -50.756 1.00 23.64 82 ASN A N 1
ATOM 445 C CA . ASN A 1 82 ? -2.111 -34.459 -51.977 1.00 23.70 82 ASN A CA 1
ATOM 446 C C . ASN A 1 82 ? -0.738 -34.676 -52.585 1.00 27.34 82 ASN A C 1
ATOM 447 O O . ASN A 1 82 ? -0.617 -35.499 -53.493 1.00 28.08 82 ASN A O 1
ATOM 452 N N . GLY A 1 83 ? 0.284 -33.956 -52.123 1.00 28.86 83 GLY A N 1
ATOM 453 C CA . GLY A 1 83 ? 1.629 -34.086 -52.629 1.00 29.08 83 GLY A CA 1
ATOM 454 C C . GLY A 1 83 ? 2.563 -34.679 -51.593 1.00 32.93 83 GLY A C 1
ATOM 455 O O . GLY A 1 83 ? 2.141 -35.179 -50.546 1.00 33.22 83 GLY A O 1
ATOM 456 N N . LYS A 1 84 ? 3.861 -34.629 -51.909 1.00 34.65 84 LYS A N 1
ATOM 457 C CA . LYS A 1 84 ? 4.845 -35.264 -51.033 1.00 36.07 84 LYS A CA 1
ATOM 458 C C . LYS A 1 84 ? 4.792 -34.679 -49.627 1.00 37.22 84 LYS A C 1
ATOM 459 O O . LYS A 1 84 ? 4.734 -35.418 -48.637 1.00 37.01 84 LYS A O 1
ATOM 463 N N . ASP A 1 85 ? 4.784 -33.355 -49.521 1.00 36.31 85 ASP A N 1
ATOM 464 C CA . ASP A 1 85 ? 4.981 -32.669 -48.251 1.00 39.50 85 ASP A CA 1
ATOM 465 C C . ASP A 1 85 ? 3.661 -32.223 -47.623 1.00 35.81 85 ASP A C 1
ATOM 466 O O . ASP A 1 85 ? 2.698 -31.891 -48.320 1.00 33.56 85 ASP A O 1
ATOM 471 N N . ASN A 1 86 ? 3.623 -32.251 -46.289 1.00 34.32 86 ASN A N 1
ATOM 472 C CA . ASN A 1 86 ? 2.554 -31.629 -45.519 1.00 34.15 86 ASN A CA 1
ATOM 473 C C . ASN A 1 86 ? 2.413 -30.154 -45.912 1.00 30.36 86 ASN A C 1
ATOM 474 O O . ASN A 1 86 ? 3.376 -29.385 -45.755 1.00 30.65 86 ASN A O 1
ATOM 479 N N . PRO A 1 87 ? 1.247 -29.722 -46.404 1.00 26.08 87 PRO A N 1
ATOM 480 C CA . PRO A 1 87 ? 1.086 -28.326 -46.846 1.00 25.54 87 PRO A CA 1
ATOM 481 C C . PRO A 1 87 ? 0.826 -27.330 -45.723 1.00 24.13 87 PRO A C 1
ATOM 482 O O . PRO A 1 87 ? 0.752 -26.132 -45.992 1.00 23.28 87 PRO A O 1
ATOM 486 N N . GLY A 1 88 ? 0.745 -27.774 -44.469 1.00 30.54 88 GLY A N 1
ATOM 487 C CA . GLY A 1 88 ? 0.233 -26.907 -43.419 1.00 29.11 88 GLY A CA 1
ATOM 488 C C . GLY A 1 88 ? 1.072 -25.663 -43.182 1.00 27.18 88 GLY A C 1
ATOM 489 O O . GLY A 1 88 ? 0.527 -24.572 -42.998 1.00 24.80 88 GLY A O 1
ATOM 490 N N . GLU A 1 89 ? 2.404 -25.810 -43.126 1.00 26.91 89 GLU A N 1
ATOM 491 C CA . GLU A 1 89 ? 3.245 -24.642 -42.854 1.00 30.10 89 GLU A CA 1
ATOM 492 C C . GLU A 1 89 ? 3.106 -23.581 -43.948 1.00 29.32 89 GLU A C 1
ATOM 493 O O . GLU A 1 89 ? 3.035 -22.378 -43.660 1.00 28.89 89 GLU A O 1
ATOM 499 N N . ARG A 1 90 ? 3.066 -24.010 -45.211 1.00 27.07 90 ARG A N 1
ATOM 500 C CA . ARG A 1 90 ? 2.902 -23.066 -46.315 1.00 28.13 90 ARG A CA 1
ATOM 501 C C . ARG A 1 90 ? 1.545 -22.359 -46.245 1.00 25.72 90 ARG A C 1
ATOM 502 O O . ARG A 1 90 ? 1.443 -21.160 -46.531 1.00 25.23 90 ARG A O 1
ATOM 510 N N . ILE A 1 91 ? 0.494 -23.097 -45.885 1.00 24.39 91 ILE A N 1
ATOM 511 C CA . ILE A 1 91 ? -0.842 -22.521 -45.739 1.00 23.46 91 ILE A CA 1
ATOM 512 C C . ILE A 1 91 ? -0.855 -21.509 -44.602 1.00 24.71 91 ILE A C 1
ATOM 513 O O . ILE A 1 91 ? -1.401 -20.406 -44.724 1.00 24.97 91 ILE A O 1
ATOM 518 N N . VAL A 1 92 ? -0.252 -21.871 -43.472 1.00 24.04 92 VAL A N 1
ATOM 519 C CA . VAL A 1 92 ? -0.313 -20.983 -42.314 1.00 25.54 92 VAL A CA 1
ATOM 520 C C . VAL A 1 92 ? 0.390 -19.673 -42.620 1.00 27.38 92 VAL A C 1
ATOM 521 O O . VAL A 1 92 ? -0.111 -18.584 -42.289 1.00 25.30 92 VAL A O 1
ATOM 525 N N . LYS A 1 93 ? 1.547 -19.751 -43.282 1.00 26.81 93 LYS A N 1
ATOM 526 C CA . LYS A 1 93 ? 2.311 -18.543 -43.569 1.00 26.32 93 LYS A CA 1
ATOM 527 C C . LYS A 1 93 ? 1.531 -17.610 -44.475 1.00 26.60 93 LYS A C 1
ATOM 528 O O . LYS A 1 93 ? 1.543 -16.391 -44.279 1.00 26.03 93 LYS A O 1
ATOM 531 N N . GLU A 1 94 ? 0.840 -18.158 -45.461 1.00 24.77 94 GLU A N 1
ATOM 532 C CA . GLU A 1 94 ? 0.095 -17.262 -46.335 1.00 27.01 94 GLU A CA 1
ATOM 533 C C . GLU A 1 94 ? -1.203 -16.797 -45.684 1.00 27.03 94 GLU A C 1
ATOM 534 O O . GLU A 1 94 ? -1.620 -15.656 -45.912 1.00 24.93 94 GLU A O 1
ATOM 540 N N . ALA A 1 95 ? -1.829 -17.635 -44.845 1.00 24.43 95 ALA A N 1
ATOM 541 C CA . ALA A 1 95 ? -3.035 -17.193 -44.144 1.00 22.28 95 ALA A CA 1
ATOM 542 C C . ALA A 1 95 ? -2.726 -16.032 -43.207 1.00 23.10 95 ALA A C 1
ATOM 543 O O . ALA A 1 95 ? -3.510 -15.082 -43.107 1.00 23.54 95 ALA A O 1
ATOM 545 N N . ILE A 1 96 ? -1.600 -16.106 -42.481 1.00 24.00 96 ILE A N 1
ATOM 546 C CA . ILE A 1 96 ? -1.242 -14.992 -41.604 1.00 24.47 96 ILE A CA 1
ATOM 547 C C . ILE A 1 96 ? -0.961 -13.743 -42.425 1.00 26.18 96 ILE A C 1
ATOM 548 O O . ILE A 1 96 ? -1.414 -12.644 -42.078 1.00 27.73 96 ILE A O 1
ATOM 553 N N . ASP A 1 97 ? -0.223 -13.885 -43.532 1.00 25.85 97 ASP A N 1
ATOM 554 C CA . ASP A 1 97 ? 0.012 -12.724 -44.388 1.00 27.31 97 ASP A CA 1
ATOM 555 C C . ASP A 1 97 ? -1.299 -12.140 -44.905 1.00 26.44 97 ASP A C 1
ATOM 556 O O . ASP A 1 97 ? -1.476 -10.918 -44.889 1.00 25.60 97 ASP A O 1
ATOM 561 N N . LYS A 1 98 ? -2.230 -12.992 -45.375 1.00 24.50 98 LYS A N 1
ATOM 562 C CA . LYS A 1 98 ? -3.489 -12.476 -45.914 1.00 25.02 98 LYS A CA 1
ATOM 563 C C . LYS A 1 98 ? -4.322 -11.803 -44.832 1.00 24.36 98 LYS A C 1
ATOM 564 O O . LYS A 1 98 ? -4.879 -10.722 -45.056 1.00 23.27 98 LYS A O 1
ATOM 570 N N . TYR A 1 99 ? -4.372 -12.399 -43.638 1.00 24.35 99 TYR A N 1
ATOM 571 C CA . TYR A 1 99 ? -5.034 -11.764 -42.507 1.00 24.31 99 TYR A CA 1
ATOM 572 C C . TYR A 1 99 ? -4.392 -10.412 -42.198 1.00 26.11 99 TYR A C 1
ATOM 573 O O . TYR A 1 99 ? -5.090 -9.416 -41.964 1.00 25.74 99 TYR A O 1
ATOM 582 N N . HIS A 1 100 ? -3.059 -10.352 -42.223 1.00 25.28 100 HIS A N 1
ATOM 583 C CA . HIS A 1 100 ? -2.364 -9.093 -41.994 1.00 26.57 100 HIS A CA 1
ATOM 584 C C . HIS A 1 100 ? -2.641 -8.081 -43.094 1.00 26.74 100 HIS A C 1
ATOM 585 O O . HIS A 1 100 ? -2.451 -6.879 -42.884 1.00 27.75 100 HIS A O 1
ATOM 592 N N . GLU A 1 101 ? -2.989 -8.550 -44.284 1.00 25.93 101 GLU A N 1
ATOM 593 C CA . GLU A 1 101 ? -3.391 -7.663 -45.367 1.00 26.48 101 GLU A CA 1
ATOM 594 C C . GLU A 1 101 ? -4.843 -7.222 -45.265 1.00 25.69 101 GLU A C 1
ATOM 595 O O . GLU A 1 101 ? -5.265 -6.376 -46.057 1.00 26.56 101 GLU A O 1
ATOM 601 N N . GLY A 1 102 ? -5.624 -7.791 -44.349 1.00 24.95 102 GLY A N 1
ATOM 602 C CA . GLY A 1 102 ? -7.005 -7.397 -44.170 1.00 24.41 102 GLY A CA 1
ATOM 603 C C . GLY A 1 102 ? -8.042 -8.343 -44.722 1.00 24.67 102 GLY A C 1
ATOM 604 O O . GLY A 1 102 ? -9.226 -7.990 -44.729 1.00 23.94 102 GLY A O 1
ATOM 605 N N . ALA A 1 103 ? -7.638 -9.528 -45.194 1.00 22.41 103 ALA A N 1
ATOM 606 C CA . ALA A 1 103 ? -8.574 -10.503 -45.730 1.00 23.17 103 ALA A CA 1
ATOM 607 C C . ALA A 1 103 ? -9.201 -11.333 -44.614 1.00 22.14 103 ALA A C 1
ATOM 608 O O . ALA A 1 103 ? -8.659 -11.464 -43.508 1.00 24.70 103 ALA A O 1
ATOM 610 N N . ILE A 1 104 ? -10.364 -11.887 -44.911 1.00 21.40 104 ILE A N 1
ATOM 611 C CA . ILE A 1 104 ? -11.029 -12.846 -44.029 1.00 22.51 104 ILE A CA 1
ATOM 612 C C . ILE A 1 104 ? -10.638 -14.239 -44.502 1.00 22.18 104 ILE A C 1
ATOM 613 O O . ILE A 1 104 ? -10.669 -14.514 -45.703 1.00 21.90 104 ILE A O 1
ATOM 618 N N . VAL A 1 105 ? -10.214 -15.114 -43.574 1.00 18.90 105 VAL A N 1
ATOM 619 C CA . VAL A 1 105 ? -9.584 -16.386 -43.942 1.00 18.59 105 VAL A CA 1
ATOM 620 C C . VAL A 1 105 ? -10.585 -17.524 -43.814 1.00 20.98 105 VAL A C 1
ATOM 621 O O . VAL A 1 105 ? -11.223 -17.684 -42.767 1.00 21.25 105 VAL A O 1
ATOM 625 N N . THR A 1 106 ? -10.691 -18.360 -44.858 1.00 18.99 106 THR A N 1
ATOM 626 C CA . THR A 1 106 ? -11.449 -19.602 -44.753 1.00 19.92 106 THR A CA 1
ATOM 627 C C . THR A 1 106 ? -10.566 -20.784 -45.151 1.00 18.77 106 THR A C 1
ATOM 628 O O . THR A 1 106 ? -9.737 -20.679 -46.057 1.00 18.07 106 THR A O 1
ATOM 632 N N . LEU A 1 107 ? -10.703 -21.894 -44.421 1.00 16.76 107 LEU A N 1
ATOM 633 C CA . LEU A 1 107 ? -9.904 -23.092 -44.676 1.00 16.88 107 LEU A CA 1
ATOM 634 C C . LEU A 1 107 ? -10.806 -24.319 -44.687 1.00 16.46 107 LEU A C 1
ATOM 635 O O . LEU A 1 107 ? -11.753 -24.417 -43.896 1.00 16.31 107 LEU A O 1
ATOM 640 N N . MET A 1 108 ? -10.530 -25.230 -45.621 1.00 16.45 108 MET A N 1
ATOM 641 C CA . MET A 1 108 ? -11.202 -26.517 -45.733 1.00 17.24 108 MET A CA 1
ATOM 642 C C . MET A 1 108 ? -10.156 -27.632 -45.646 1.00 17.90 108 MET A C 1
ATOM 643 O O . MET A 1 108 ? -8.961 -27.380 -45.433 1.00 17.67 108 MET A O 1
ATOM 648 N N . TRP A 1 109 ? -10.605 -28.869 -45.857 1.00 16.57 109 TRP A N 1
ATOM 649 C CA . TRP A 1 109 ? -9.738 -30.011 -45.577 1.00 17.14 109 TRP A CA 1
ATOM 650 C C . TRP A 1 109 ? -10.195 -31.253 -46.324 1.00 18.82 109 TRP A C 1
ATOM 651 O O . TRP A 1 109 ? -10.834 -32.134 -45.736 1.00 20.00 109 TRP A O 1
ATOM 662 N N . HIS A 1 110 ? -9.910 -31.339 -47.620 1.00 18.93 110 HIS A N 1
ATOM 663 C CA . HIS A 1 110 ? -9.967 -32.655 -48.248 1.00 17.39 110 HIS A CA 1
ATOM 664 C C . HIS A 1 110 ? -8.960 -33.566 -47.545 1.00 18.16 110 HIS A C 1
ATOM 665 O O . HIS A 1 110 ? -7.829 -33.165 -47.242 1.00 20.35 110 HIS A O 1
ATOM 672 N N . VAL A 1 111 ? -9.386 -34.792 -47.283 1.00 18.42 111 VAL A N 1
ATOM 673 C CA . VAL A 1 111 ? -8.573 -35.755 -46.556 1.00 19.22 111 VAL A CA 1
ATOM 674 C C . VAL A 1 111 ? -8.979 -37.160 -46.985 1.00 21.13 111 VAL A C 1
ATOM 675 O O . VAL A 1 111 ? -10.148 -37.425 -47.288 1.00 20.21 111 VAL A O 1
ATOM 679 N N . GLY A 1 112 ? -8.004 -38.070 -47.019 1.00 22.14 112 GLY A N 1
ATOM 680 C CA . GLY A 1 112 ? -8.292 -39.466 -47.280 1.00 23.29 112 GLY A CA 1
ATOM 681 C C . GLY A 1 112 ? -8.861 -40.145 -46.039 1.00 24.41 112 GLY A C 1
ATOM 682 O O . GLY A 1 112 ? -9.175 -39.512 -45.031 1.00 24.80 112 GLY A O 1
ATOM 683 N N . GLN A 1 113 ? -8.979 -41.464 -46.119 1.00 24.84 113 GLN A N 1
ATOM 684 C CA . GLN A 1 113 ? -9.623 -42.242 -45.068 1.00 24.00 113 GLN A CA 1
ATOM 685 C C . GLN A 1 113 ? -8.662 -42.526 -43.933 1.00 24.79 113 GLN A C 1
ATOM 686 O O . GLN A 1 113 ? -7.448 -42.535 -44.136 1.00 27.50 113 GLN A O 1
ATOM 692 N N . PRO A 1 114 ? -9.184 -42.775 -42.724 1.00 23.26 114 PRO A N 1
ATOM 693 C CA . PRO A 1 114 ? -8.289 -43.168 -41.625 1.00 25.06 114 PRO A CA 1
ATOM 694 C C . PRO A 1 114 ? -7.412 -44.354 -41.947 1.00 28.33 114 PRO A C 1
ATOM 695 O O . PRO A 1 114 ? -6.313 -44.472 -41.377 1.00 29.75 114 PRO A O 1
ATOM 699 N N . LYS A 1 115 ? -7.864 -45.260 -42.813 1.00 30.10 115 LYS A N 1
ATOM 700 C CA . LYS A 1 115 ? -7.077 -46.444 -43.131 1.00 30.23 115 LYS A CA 1
ATOM 701 C C . LYS A 1 115 ? -5.905 -46.151 -44.062 1.00 30.97 115 LYS A C 1
ATOM 702 O O . LYS A 1 115 ? -5.117 -47.067 -44.339 1.00 32.62 115 LYS A O 1
ATOM 706 N N . HIS A 1 116 ? -5.773 -44.913 -44.551 1.00 26.30 116 HIS A N 1
ATOM 707 C CA . HIS A 1 116 ? -4.749 -44.548 -45.517 1.00 26.76 116 HIS A CA 1
ATOM 708 C C . HIS A 1 116 ? -3.773 -43.539 -44.920 1.00 29.82 116 HIS A C 1
ATOM 709 O O . HIS A 1 116 ? -4.041 -42.909 -43.890 1.00 30.42 116 HIS A O 1
ATOM 716 N N . ASP A 1 117 ? -2.627 -43.387 -45.586 1.00 30.31 117 ASP A N 1
ATOM 717 C CA . ASP A 1 117 ? -1.642 -42.384 -45.212 1.00 32.66 117 ASP A CA 1
ATOM 718 C C . ASP A 1 117 ? -1.483 -41.362 -46.332 1.00 32.89 117 ASP A C 1
ATOM 719 O O . ASP A 1 117 ? -1.707 -41.691 -47.500 1.00 33.18 117 ASP A O 1
ATOM 724 N N . PRO A 1 118 ? -1.090 -40.129 -46.018 1.00 33.26 118 PRO A N 1
ATOM 725 C CA . PRO A 1 118 ? -0.845 -39.149 -47.071 1.00 35.01 118 PRO A CA 1
ATOM 726 C C . PRO A 1 118 ? 0.392 -39.521 -47.864 1.00 37.22 118 PRO A C 1
ATOM 727 O O . PRO A 1 118 ? 1.264 -40.244 -47.358 1.00 40.15 118 PRO A O 1
ATOM 731 N N . PRO A 1 119 ? 0.514 -39.045 -49.110 1.00 36.45 119 PRO A N 1
ATOM 732 C CA . PRO A 1 119 ? -0.496 -38.220 -49.795 1.00 31.74 119 PRO A CA 1
ATOM 733 C C . PRO A 1 119 ? -1.740 -39.020 -50.179 1.00 30.61 119 PRO A C 1
ATOM 734 O O . PRO A 1 119 ? -1.643 -40.166 -50.642 1.00 30.82 119 PRO A O 1
ATOM 738 N N . PHE A 1 120 ? -2.902 -38.404 -49.990 1.00 27.44 120 PHE A N 1
ATOM 739 C CA . PHE A 1 120 ? -4.176 -39.092 -50.122 1.00 26.84 120 PHE A CA 1
ATOM 740 C C . PHE A 1 120 ? -4.635 -39.056 -51.571 1.00 29.15 120 PHE A C 1
ATOM 741 O O . PHE A 1 120 ? -4.864 -37.976 -52.118 1.00 28.52 120 PHE A O 1
ATOM 749 N N . SER A 1 121 ? -4.792 -40.236 -52.184 1.00 28.87 121 SER A N 1
ATOM 750 C CA . SER A 1 121 ? -5.275 -40.306 -53.558 1.00 30.00 121 SER A CA 1
ATOM 751 C C . SER A 1 121 ? -6.677 -39.704 -53.684 1.00 27.75 121 SER A C 1
ATOM 752 O O . SER A 1 121 ? -7.566 -39.959 -52.866 1.00 28.37 121 SER A O 1
ATOM 755 N N . TRP A 1 122 ? -6.883 -38.908 -54.728 1.00 24.48 122 TRP A N 1
ATOM 756 C CA . TRP A 1 122 ? -8.211 -38.339 -54.940 1.00 25.23 122 TRP A CA 1
ATOM 757 C C . TRP A 1 122 ? -9.235 -39.439 -55.197 1.00 27.57 122 TRP A C 1
ATOM 758 O O . TRP A 1 122 ? -10.266 -39.515 -54.522 1.00 27.60 122 TRP A O 1
ATOM 769 N N . ARG A 1 123 ? -8.965 -40.306 -56.178 1.00 28.17 123 ARG A N 1
ATOM 770 C CA . ARG A 1 123 ? -9.963 -41.294 -56.573 1.00 29.72 123 ARG A CA 1
ATOM 771 C C . ARG A 1 123 ? -10.048 -42.455 -55.590 1.00 31.45 123 ARG A C 1
ATOM 772 O O . ARG A 1 123 ? -11.143 -42.975 -55.338 1.00 33.32 123 ARG A O 1
ATOM 775 N N . GLU A 1 124 ? -8.919 -42.877 -55.025 1.00 31.25 124 GLU A N 1
ATOM 776 C CA . GLU A 1 124 ? -8.903 -44.090 -54.216 1.00 32.84 124 GLU A CA 1
ATOM 777 C C . GLU A 1 124 ? -9.082 -43.833 -52.727 1.00 31.04 124 GLU A C 1
ATOM 778 O O . GLU A 1 124 ? -9.416 -44.767 -51.989 1.00 31.22 124 GLU A O 1
ATOM 782 N N . SER A 1 125 ? -8.895 -42.596 -52.255 1.00 27.55 125 SER A N 1
ATOM 783 C CA . SER A 1 125 ? -8.985 -42.340 -50.824 1.00 25.28 125 SER A CA 1
ATOM 784 C C . SER A 1 125 ? -10.061 -41.311 -50.517 1.00 24.26 125 SER A C 1
ATOM 785 O O . SER A 1 125 ? -11.081 -41.650 -49.910 1.00 25.35 125 SER A O 1
ATOM 788 N N . VAL A 1 126 ? -9.883 -40.082 -50.981 1.00 20.66 126 VAL A N 1
ATOM 789 C CA . VAL A 1 126 ? -10.854 -39.011 -50.728 1.00 19.64 126 VAL A CA 1
ATOM 790 C C . VAL A 1 126 ? -12.235 -39.408 -51.243 1.00 20.17 126 VAL A C 1
ATOM 791 O O . VAL A 1 126 ? -13.251 -39.238 -50.554 1.00 18.94 126 VAL A O 1
ATOM 795 N N . GLN A 1 127 ? -12.286 -39.979 -52.449 1.00 23.70 127 GLN A N 1
ATOM 796 C CA . GLN A 1 127 ? -13.521 -40.478 -53.045 1.00 24.06 127 GLN A CA 1
ATOM 797 C C . GLN A 1 127 ? -13.579 -42.005 -53.057 1.00 26.25 127 GLN A C 1
ATOM 798 O O . GLN A 1 127 ? -14.333 -42.594 -53.838 1.00 27.78 127 GLN A O 1
ATOM 804 N N . GLY A 1 128 ? -12.809 -42.669 -52.175 1.00 26.57 128 GLY A N 1
ATOM 805 C CA . GLY A 1 128 ? -12.820 -44.117 -52.095 1.00 29.95 128 GLY A CA 1
ATOM 806 C C . GLY A 1 128 ? -14.007 -44.646 -51.299 1.00 32.76 128 GLY A C 1
ATOM 807 O O . GLY A 1 128 ? -14.736 -43.894 -50.664 1.00 34.33 128 GLY A O 1
ATOM 808 N N . GLU A 1 129 ? -14.246 -45.953 -51.415 1.00 32.63 129 GLU A N 1
ATOM 809 C CA . GLU A 1 129 ? -15.314 -46.599 -50.661 1.00 34.53 129 GLU A CA 1
ATOM 810 C C . GLU A 1 129 ? -14.871 -46.860 -49.222 1.00 33.85 129 GLU A C 1
ATOM 811 O O . GLU A 1 129 ? -13.698 -47.129 -48.960 1.00 35.94 129 GLU A O 1
ATOM 813 N N . ILE A 1 130 ? -15.826 -46.794 -48.294 1.00 31.77 130 ILE A N 1
ATOM 814 C CA . ILE A 1 130 ? -15.584 -47.103 -46.886 1.00 33.30 130 ILE A CA 1
ATOM 815 C C . ILE A 1 130 ? -16.718 -47.985 -46.380 1.00 33.12 130 ILE A C 1
ATOM 816 O O . ILE A 1 130 ? -17.889 -47.738 -46.681 1.00 32.47 130 ILE A O 1
ATOM 821 N N . SER A 1 131 ? -16.381 -49.035 -45.627 1.00 28.51 131 SER A N 1
ATOM 822 C CA . SER A 1 131 ? -17.447 -49.909 -45.173 1.00 26.49 131 SER A CA 1
ATOM 823 C C . SER A 1 131 ? -18.130 -49.347 -43.931 1.00 26.14 131 SER A C 1
ATOM 824 O O . SER A 1 131 ? -17.609 -48.465 -43.243 1.00 25.52 131 SER A O 1
ATOM 827 N N . LYS A 1 132 ? -19.311 -49.892 -43.636 1.00 27.99 132 LYS A N 1
ATOM 828 C CA . LYS A 1 132 ? -20.010 -49.508 -42.413 1.00 30.15 132 LYS A CA 1
ATOM 829 C C . LYS A 1 132 ? -19.158 -49.795 -41.178 1.00 30.03 132 LYS A C 1
ATOM 830 O O . LYS A 1 132 ? -19.080 -48.965 -40.267 1.00 27.83 132 LYS A O 1
ATOM 833 N N . LYS A 1 133 ? -18.477 -50.945 -41.145 1.00 28.31 133 LYS A N 1
ATOM 834 C CA . LYS A 1 133 ? -17.637 -51.265 -39.987 1.00 28.99 133 LYS A CA 1
ATOM 835 C C . LYS A 1 133 ? -16.439 -50.327 -39.871 1.00 28.82 133 LYS A C 1
ATOM 836 O O . LYS A 1 133 ? -16.072 -49.919 -38.758 1.00 28.23 133 LYS A O 1
ATOM 840 N N . GLU A 1 134 ? -15.798 -49.996 -40.999 1.00 27.64 134 GLU A N 1
ATOM 841 C CA . GLU A 1 134 ? -14.673 -49.070 -40.952 1.00 28.34 134 GLU A CA 1
ATOM 842 C C . GLU A 1 134 ? -15.126 -47.696 -40.485 1.00 26.88 134 GLU A C 1
ATOM 843 O O . GLU A 1 134 ? -14.412 -47.015 -39.746 1.00 25.61 134 GLU A O 1
ATOM 849 N N . TRP A 1 135 ? -16.299 -47.260 -40.947 1.00 25.18 135 TRP A N 1
ATOM 850 C CA . TRP A 1 135 ? -16.870 -46.000 -40.479 1.00 24.26 135 TRP A CA 1
ATOM 851 C C . TRP A 1 135 ? -17.138 -46.065 -38.980 1.00 28.17 135 TRP A C 1
ATOM 852 O O . TRP A 1 135 ? -16.726 -45.175 -38.216 1.00 24.42 135 TRP A O 1
ATOM 863 N N . ASP A 1 136 ? -17.803 -47.136 -38.538 1.00 25.78 136 ASP A N 1
ATOM 864 C CA . ASP A 1 136 ? -18.130 -47.287 -37.123 1.00 27.96 136 ASP A CA 1
ATOM 865 C C . ASP A 1 136 ? -16.865 -47.306 -36.270 1.00 29.06 136 ASP A C 1
ATOM 866 O O . ASP A 1 136 ? -16.820 -46.677 -35.208 1.00 31.22 136 ASP A O 1
ATOM 871 N N . ASP A 1 137 ? -15.816 -47.998 -36.734 1.00 28.55 137 ASP A N 1
ATOM 872 C CA . ASP A 1 137 ? -14.575 -48.099 -35.956 1.00 27.90 137 ASP A CA 1
ATOM 873 C C . ASP A 1 137 ? -13.894 -46.748 -35.807 1.00 27.70 137 ASP A C 1
ATOM 874 O O . ASP A 1 137 ? -13.352 -46.426 -34.742 1.00 27.29 137 ASP A O 1
ATOM 879 N N . MET A 1 138 ? -13.913 -45.941 -36.857 1.00 26.29 138 MET A N 1
ATOM 880 C CA . MET A 1 138 ? -13.308 -44.624 -36.774 1.00 25.50 138 MET A CA 1
ATOM 881 C C . MET A 1 138 ? -14.010 -43.763 -35.728 1.00 24.77 138 MET A C 1
ATOM 882 O O . MET A 1 138 ? -13.405 -42.840 -35.186 1.00 24.52 138 MET A O 1
ATOM 887 N N . LEU A 1 139 ? -15.258 -44.079 -35.396 1.00 24.96 139 LEU A N 1
ATOM 888 C CA . LEU A 1 139 ? -16.012 -43.326 -34.406 1.00 28.18 139 LEU A CA 1
ATOM 889 C C . LEU A 1 139 ? -16.056 -44.040 -33.070 1.00 30.23 139 LEU A C 1
ATOM 890 O O . LEU A 1 139 ? -16.919 -43.733 -32.246 1.00 31.56 139 LEU A O 1
ATOM 895 N N . THR A 1 140 ? -15.183 -45.017 -32.874 1.00 26.90 140 THR A N 1
ATOM 896 C CA . THR A 1 140 ? -15.163 -45.818 -31.648 1.00 28.17 140 THR A CA 1
ATOM 897 C C . THR A 1 140 ? -13.802 -45.732 -30.976 1.00 30.74 140 THR A C 1
ATOM 898 O O . THR A 1 140 ? -12.849 -46.397 -31.423 1.00 32.04 140 THR A O 1
ATOM 902 N N . PRO A 1 141 ? -13.646 -44.946 -29.913 1.00 32.38 141 PRO A N 1
ATOM 903 C CA . PRO A 1 141 ? -12.365 -44.934 -29.194 1.00 33.70 141 PRO A CA 1
ATOM 904 C C . PRO A 1 141 ? -11.858 -46.339 -28.885 1.00 34.45 141 PRO A C 1
ATOM 905 O O . PRO A 1 141 ? -12.628 -47.254 -28.579 1.00 35.51 141 PRO A O 1
ATOM 909 N N . GLY A 1 142 ? -10.546 -46.523 -29.032 1.00 32.87 142 GLY A N 1
ATOM 910 C CA . GLY A 1 142 ? -9.905 -47.794 -28.785 1.00 33.47 142 GLY A CA 1
ATOM 911 C C . GLY A 1 142 ? -9.541 -48.576 -30.034 1.00 35.58 142 GLY A C 1
ATOM 912 O O . GLY A 1 142 ? -8.665 -49.450 -29.963 1.00 35.92 142 GLY A O 1
ATOM 913 N N . THR A 1 143 ? -10.189 -48.300 -31.173 1.00 35.39 143 THR A N 1
ATOM 914 C CA . THR A 1 143 ? -9.860 -49.050 -32.377 1.00 32.21 143 THR A CA 1
ATOM 915 C C . THR A 1 143 ? -8.639 -48.462 -33.080 1.00 31.09 143 THR A C 1
ATOM 916 O O . THR A 1 143 ? -8.243 -47.312 -32.858 1.00 30.39 143 THR A O 1
ATOM 920 N N . GLU A 1 144 ? -8.078 -49.258 -33.993 1.00 32.86 144 GLU A N 1
ATOM 921 C CA . GLU A 1 144 ? -6.980 -48.768 -34.812 1.00 34.50 144 GLU A CA 1
ATOM 922 C C . GLU A 1 144 ? -7.430 -47.605 -35.692 1.00 31.16 144 GLU A C 1
ATOM 923 O O . GLU A 1 144 ? -6.695 -46.630 -35.873 1.00 30.57 144 GLU A O 1
ATOM 929 N N . LEU A 1 145 ? -8.630 -47.680 -36.248 1.00 30.08 145 LEU A N 1
ATOM 930 C CA . LEU A 1 145 ? -9.026 -46.590 -37.134 1.00 27.68 145 LEU A CA 1
ATOM 931 C C . LEU A 1 145 ? -9.329 -45.303 -36.373 1.00 26.86 145 LEU A C 1
ATOM 932 O O . LEU A 1 145 ? -9.095 -44.208 -36.902 1.00 27.11 145 LEU A O 1
ATOM 937 N N . PHE A 1 146 ? -9.868 -45.397 -35.154 1.00 27.46 146 PHE A N 1
ATOM 938 C CA . PHE A 1 146 ? -10.052 -44.186 -34.357 1.00 29.66 146 PHE A CA 1
ATOM 939 C C . PHE A 1 146 ? -8.703 -43.556 -34.021 1.00 27.89 146 PHE A C 1
ATOM 940 O O . PHE A 1 146 ? -8.525 -42.340 -34.139 1.00 27.43 146 PHE A O 1
ATOM 948 N N . GLN A 1 147 ? -7.742 -44.372 -33.597 1.00 30.49 147 GLN A N 1
ATOM 949 C CA . GLN A 1 147 ? -6.410 -43.856 -33.296 1.00 30.17 147 GLN A CA 1
ATOM 950 C C . GLN A 1 147 ? -5.784 -43.202 -34.526 1.00 28.63 147 GLN A C 1
ATOM 951 O O . GLN A 1 147 ? -5.227 -42.100 -34.441 1.00 27.52 147 GLN A O 1
ATOM 954 N N . ARG A 1 148 ? -5.890 -43.856 -35.684 1.00 30.28 148 ARG A N 1
ATOM 955 C CA . ARG A 1 148 ? -5.347 -43.285 -36.909 1.00 28.75 148 ARG A CA 1
ATOM 956 C C . ARG A 1 148 ? -6.077 -42.002 -37.286 1.00 26.40 148 ARG A C 1
ATOM 957 O O . ARG A 1 148 ? -5.456 -41.047 -37.765 1.00 25.31 148 ARG A O 1
ATOM 965 N N . TRP A 1 149 ? -7.396 -41.958 -37.074 1.00 25.13 149 TRP A N 1
ATOM 966 C CA . TRP A 1 149 ? -8.134 -40.726 -37.338 1.00 25.49 149 TRP A CA 1
ATOM 967 C C . TRP A 1 149 ? -7.649 -39.601 -36.429 1.00 23.91 149 TRP A C 1
ATOM 968 O O . TRP A 1 149 ? -7.468 -38.466 -36.877 1.00 23.97 149 TRP A O 1
ATOM 979 N N . THR A 1 150 ? -7.406 -39.892 -35.147 1.00 24.71 150 THR A N 1
ATOM 980 C CA . THR A 1 150 ? -6.926 -38.818 -34.284 1.00 26.24 150 THR A CA 1
ATOM 981 C C . THR A 1 150 ? -5.593 -38.262 -34.778 1.00 26.34 150 THR A C 1
ATOM 982 O O . THR A 1 150 ? -5.357 -37.052 -34.694 1.00 26.10 150 THR A O 1
ATOM 986 N N . GLN A 1 151 ? -4.710 -39.126 -35.299 1.00 27.17 151 GLN A N 1
ATOM 987 C CA . GLN A 1 151 ? -3.407 -38.653 -35.760 1.00 28.52 151 GLN A CA 1
ATOM 988 C C . GLN A 1 151 ? -3.540 -37.776 -36.998 1.00 27.92 151 GLN A C 1
ATOM 989 O O . GLN A 1 151 ? -2.796 -36.803 -37.157 1.00 28.40 151 GLN A O 1
ATOM 995 N N . GLN A 1 152 ? -4.456 -38.122 -37.894 1.00 24.29 152 GLN A N 1
ATOM 996 C CA . GLN A 1 152 ? -4.677 -37.289 -39.075 1.00 23.40 152 GLN A CA 1
ATOM 997 C C . GLN A 1 152 ? -5.269 -35.941 -38.695 1.00 22.62 152 GLN A C 1
ATOM 998 O O . GLN A 1 152 ? -4.908 -34.911 -39.278 1.00 23.77 152 GLN A O 1
ATOM 1004 N N . VAL A 1 153 ? -6.197 -35.927 -37.741 1.00 23.12 153 VAL A N 1
ATOM 1005 C CA . VAL A 1 153 ? -6.726 -34.657 -37.235 1.00 24.39 153 VAL A CA 1
ATOM 1006 C C . VAL A 1 153 ? -5.609 -33.819 -36.632 1.00 26.16 153 VAL A C 1
ATOM 1007 O O . VAL A 1 153 ? -5.546 -32.602 -36.835 1.00 26.49 153 VAL A O 1
ATOM 1011 N N . ASP A 1 154 ? -4.713 -34.452 -35.869 1.00 23.42 154 ASP A N 1
ATOM 1012 C CA . ASP A 1 154 ? -3.669 -33.690 -35.191 1.00 25.57 154 ASP A CA 1
ATOM 1013 C C . ASP A 1 154 ? -2.687 -33.059 -36.175 1.00 29.04 154 ASP A C 1
ATOM 1014 O O . ASP A 1 154 ? -2.094 -32.016 -35.869 1.00 29.79 154 ASP A O 1
ATOM 1019 N N . GLN A 1 155 ? -2.516 -33.652 -37.362 1.00 30.08 155 GLN A N 1
ATOM 1020 C CA . GLN A 1 155 ? -1.640 -33.069 -38.380 1.00 29.90 155 GLN A CA 1
ATOM 1021 C C . GLN A 1 155 ? -2.187 -31.762 -38.943 1.00 29.84 155 GLN A C 1
ATOM 1022 O O . GLN A 1 155 ? -1.444 -31.012 -39.581 1.00 31.47 155 GLN A O 1
ATOM 1028 N N . VAL A 1 156 ? -3.477 -31.499 -38.783 1.00 26.43 156 VAL A N 1
ATOM 1029 C CA . VAL A 1 156 ? -4.036 -30.201 -39.137 1.00 23.94 156 VAL A CA 1
ATOM 1030 C C . VAL A 1 156 ? -4.161 -29.296 -37.916 1.00 24.79 156 VAL A C 1
ATOM 1031 O O . VAL A 1 156 ? -3.935 -28.087 -38.006 1.00 24.88 156 VAL A O 1
ATOM 1035 N N . ALA A 1 157 ? -4.523 -29.879 -36.773 1.00 24.46 157 ALA A N 1
ATOM 1036 C CA . ALA A 1 157 ? -4.720 -29.107 -35.549 1.00 26.87 157 ALA A CA 1
ATOM 1037 C C . ALA A 1 157 ? -3.479 -28.299 -35.183 1.00 26.12 157 ALA A C 1
ATOM 1038 O O . ALA A 1 157 ? -3.588 -27.190 -34.649 1.00 25.98 157 ALA A O 1
ATOM 1040 N N . VAL A 1 158 ? -2.289 -28.845 -35.431 1.00 25.71 158 VAL A N 1
ATOM 1041 C CA . VAL A 1 158 ? -1.076 -28.118 -35.064 1.00 28.51 158 VAL A CA 1
ATOM 1042 C C . VAL A 1 158 ? -0.988 -26.797 -35.822 1.00 28.06 158 VAL A C 1
ATOM 1043 O O . VAL A 1 158 ? -0.459 -25.803 -35.307 1.00 29.07 158 VAL A O 1
ATOM 1047 N N . HIS A 1 159 ? -1.509 -26.763 -37.038 1.00 28.79 159 HIS A N 1
ATOM 1048 C CA . HIS A 1 159 ? -1.469 -25.537 -37.828 1.00 27.15 159 HIS A CA 1
ATOM 1049 C C . HIS A 1 159 ? -2.600 -24.594 -37.433 1.00 26.15 159 HIS A C 1
ATOM 1050 O O . HIS A 1 159 ? -2.400 -23.375 -37.365 1.00 24.24 159 HIS A O 1
ATOM 1057 N N . LEU A 1 160 ? -3.781 -25.132 -37.124 1.00 24.16 160 LEU A N 1
ATOM 1058 C CA . LEU A 1 160 ? -4.831 -24.273 -36.583 1.00 24.56 160 LEU A CA 1
ATOM 1059 C C . LEU A 1 160 ? -4.389 -23.614 -35.282 1.00 27.07 160 LEU A C 1
ATOM 1060 O O . LEU A 1 160 ? -4.740 -22.456 -35.014 1.00 26.12 160 LEU A O 1
ATOM 1065 N N . LYS A 1 161 ? -3.566 -24.314 -34.489 1.00 23.36 161 LYS A N 1
ATOM 1066 C CA . LYS A 1 161 ? -3.102 -23.753 -33.228 1.00 24.30 161 LYS A CA 1
ATOM 1067 C C . LYS A 1 161 ? -2.086 -22.647 -33.464 1.00 24.95 161 LYS A C 1
ATOM 1068 O O . LYS A 1 161 ? -2.059 -21.659 -32.726 1.00 26.64 161 LYS A O 1
ATOM 1074 N N . LYS A 1 162 ? -1.269 -22.773 -34.507 1.00 24.99 162 LYS A N 1
ATOM 1075 C CA . LYS A 1 162 ? -0.382 -21.673 -34.863 1.00 25.62 162 LYS A CA 1
ATOM 1076 C C . LYS A 1 162 ? -1.187 -20.454 -35.315 1.00 25.06 162 LYS A C 1
ATOM 1077 O O . LYS A 1 162 ? -0.844 -19.308 -34.985 1.00 25.72 162 LYS A O 1
ATOM 1080 N N . LEU A 1 163 ? -2.283 -20.684 -36.031 1.00 23.95 163 LEU A N 1
ATOM 1081 C CA . LEU A 1 163 ? -3.137 -19.568 -36.446 1.00 23.46 163 LEU A CA 1
ATOM 1082 C C . LEU A 1 163 ? -3.817 -18.911 -35.243 1.00 26.83 163 LEU A C 1
ATOM 1083 O O . LEU A 1 163 ? -3.969 -17.688 -35.205 1.00 24.03 163 LEU A O 1
ATOM 1088 N N . GLN A 1 164 ? -4.203 -19.697 -34.238 1.00 24.93 164 GLN A N 1
ATOM 1089 C CA . GLN A 1 164 ? -4.769 -19.102 -33.029 1.00 28.21 164 GLN A CA 1
ATOM 1090 C C . GLN A 1 164 ? -3.752 -18.205 -32.325 1.00 27.44 164 GLN A C 1
ATOM 1091 O O . GLN A 1 164 ? -4.098 -17.123 -31.838 1.00 25.91 164 GLN A O 1
ATOM 1097 N N . GLU A 1 165 ? -2.499 -18.660 -32.233 1.00 28.83 165 GLU A N 1
ATOM 1098 C CA . GLU A 1 165 ? -1.451 -17.862 -31.601 1.00 29.91 165 GLU A CA 1
ATOM 1099 C C . GLU A 1 165 ? -1.204 -16.559 -32.358 1.00 29.46 165 GLU A C 1
ATOM 1100 O O . GLU A 1 165 ? -0.807 -15.560 -31.755 1.00 29.02 165 GLU A O 1
ATOM 1106 N N . ALA A 1 166 ? -1.421 -16.547 -33.671 1.00 26.23 166 ALA A N 1
ATOM 1107 C CA . ALA A 1 166 ? -1.370 -15.312 -34.451 1.00 29.28 166 ALA A CA 1
ATOM 1108 C C . ALA A 1 166 ? -2.672 -14.523 -34.401 1.00 28.66 166 ALA A C 1
ATOM 1109 O O . ALA A 1 166 ? -2.759 -13.474 -35.052 1.00 28.38 166 ALA A O 1
ATOM 1111 N N . LYS A 1 167 ? -3.678 -15.009 -33.667 1.00 25.98 167 LYS A N 1
ATOM 1112 C CA . LYS A 1 167 ? -4.972 -14.339 -33.486 1.00 25.36 167 LYS A CA 1
ATOM 1113 C C . LYS A 1 167 ? -5.750 -14.227 -34.797 1.00 25.45 167 LYS A C 1
ATOM 1114 O O . LYS A 1 167 ? -6.425 -13.233 -35.032 1.00 25.58 167 LYS A O 1
ATOM 1120 N N . VAL A 1 168 ? -5.685 -15.261 -35.628 1.00 23.66 168 VAL A N 1
ATOM 1121 C CA . VAL A 1 168 ? -6.432 -15.319 -36.888 1.00 22.30 168 VAL A CA 1
ATOM 1122 C C . VAL A 1 168 ? -7.704 -16.127 -36.657 1.00 24.38 168 VAL A C 1
ATOM 1123 O O . VAL A 1 168 ? -7.614 -17.328 -36.361 1.00 21.81 168 VAL A O 1
ATOM 1127 N N . PRO A 1 169 ? -8.894 -15.542 -36.826 1.00 21.40 169 PRO A N 1
ATOM 1128 C CA . PRO A 1 169 ? -10.121 -16.337 -36.801 1.00 20.80 169 PRO A CA 1
ATOM 1129 C C . PRO A 1 169 ? -10.281 -17.041 -38.137 1.00 24.06 169 PRO A C 1
ATOM 1130 O O . PRO A 1 169 ? -9.935 -16.481 -39.182 1.00 20.61 169 PRO A O 1
ATOM 1134 N N . ILE A 1 170 ? -10.834 -18.260 -38.113 1.00 19.30 170 ILE A N 1
ATOM 1135 C CA . ILE A 1 170 ? -10.890 -19.099 -39.314 1.00 19.78 170 ILE A CA 1
ATOM 1136 C C . ILE A 1 170 ? -12.335 -19.482 -39.617 1.00 19.62 170 ILE A C 1
ATOM 1137 O O . ILE A 1 170 ? -13.021 -20.035 -38.759 1.00 18.76 170 ILE A O 1
ATOM 1142 N N . LEU A 1 171 ? -12.807 -19.203 -40.850 1.00 17.39 171 LEU A N 1
ATOM 1143 C CA . LEU A 1 171 ? -14.042 -19.841 -41.286 1.00 16.88 171 LEU A CA 1
ATOM 1144 C C . LEU A 1 171 ? -13.706 -21.284 -41.655 1.00 18.03 171 LEU A C 1
ATOM 1145 O O . LEU A 1 171 ? -13.205 -21.559 -42.753 1.00 19.17 171 LEU A O 1
ATOM 1150 N N . TRP A 1 172 ? -13.954 -22.220 -40.727 1.00 18.31 172 TRP A N 1
ATOM 1151 C CA . TRP A 1 172 ? -13.479 -23.596 -40.829 1.00 16.41 172 TRP A CA 1
ATOM 1152 C C . TRP A 1 172 ? -14.585 -24.475 -41.410 1.00 19.01 172 TRP A C 1
ATOM 1153 O O . TRP A 1 172 ? -15.683 -24.522 -40.851 1.00 19.77 172 TRP A O 1
ATOM 1164 N N . ARG A 1 173 ? -14.326 -25.130 -42.570 1.00 17.45 173 ARG A N 1
ATOM 1165 C CA . ARG A 1 173 ? -15.353 -25.880 -43.299 1.00 15.06 173 ARG A CA 1
ATOM 1166 C C . ARG A 1 173 ? -14.889 -27.324 -43.504 1.00 16.09 173 ARG A C 1
ATOM 1167 O O . ARG A 1 173 ? -14.441 -27.704 -44.590 1.00 18.43 173 ARG A O 1
ATOM 1175 N N . PRO A 1 174 ? -14.920 -28.147 -42.451 1.00 16.49 174 PRO A N 1
ATOM 1176 C CA . PRO A 1 174 ? -14.504 -29.547 -42.582 1.00 16.01 174 PRO A CA 1
ATOM 1177 C C . PRO A 1 174 ? -15.585 -30.463 -43.163 1.00 16.15 174 PRO A C 1
ATOM 1178 O O . PRO A 1 174 ? -16.788 -30.246 -42.996 1.00 16.08 174 PRO A O 1
ATOM 1182 N N . TYR A 1 175 ? -15.128 -31.538 -43.806 1.00 16.58 175 TYR A N 1
ATOM 1183 C CA . TYR A 1 175 ? -15.994 -32.631 -44.268 1.00 14.97 175 TYR A CA 1
ATOM 1184 C C . TYR A 1 175 ? -17.167 -32.081 -45.087 1.00 15.41 175 TYR A C 1
ATOM 1185 O O . TYR A 1 175 ? -18.335 -32.394 -44.845 1.00 17.62 175 TYR A O 1
ATOM 1194 N N . HIS A 1 176 ? -16.826 -31.232 -46.039 1.00 14.29 176 HIS A N 1
ATOM 1195 C CA . HIS A 1 176 ? -17.797 -30.498 -46.835 1.00 15.03 176 HIS A CA 1
ATOM 1196 C C . HIS A 1 176 ? -18.506 -31.419 -47.837 1.00 16.17 176 HIS A C 1
ATOM 1197 O O . HIS A 1 176 ? -18.065 -32.536 -48.127 1.00 16.00 176 HIS A O 1
ATOM 1204 N N . GLU A 1 177 ? -19.637 -30.939 -48.361 1.00 15.46 177 GLU A N 1
ATOM 1205 C CA . GLU A 1 177 ? -20.438 -31.702 -49.343 1.00 17.14 177 GLU A CA 1
ATOM 1206 C C . GLU A 1 177 ? -20.824 -33.083 -48.791 1.00 18.19 177 GLU A C 1
ATOM 1207 O O . GLU A 1 177 ? -20.921 -34.078 -49.517 1.00 17.21 177 GLU A O 1
ATOM 1213 N N . MET A 1 178 ? -21.123 -33.121 -47.495 1.00 16.51 178 MET A N 1
ATOM 1214 C CA . MET A 1 178 ? -21.355 -34.392 -46.815 1.00 18.07 178 MET A CA 1
ATOM 1215 C C . MET A 1 178 ? -22.680 -35.030 -47.197 1.00 18.04 178 MET A C 1
ATOM 1216 O O . MET A 1 178 ? -22.875 -36.221 -46.915 1.00 16.46 178 MET A O 1
ATOM 1221 N N . ASN A 1 179 ? -23.589 -34.276 -47.837 1.00 17.37 179 ASN A N 1
ATOM 1222 C CA . ASN A 1 179 ? -24.827 -34.873 -48.319 1.00 17.94 179 ASN A CA 1
ATOM 1223 C C . ASN A 1 179 ? -24.646 -35.519 -49.682 1.00 18.28 179 ASN A C 1
ATOM 1224 O O . ASN A 1 179 ? -25.563 -36.198 -50.159 1.00 19.26 179 ASN A O 1
ATOM 1229 N N . GLY A 1 180 ? -23.471 -35.358 -50.293 1.00 16.98 180 GLY A N 1
ATOM 1230 C CA . GLY A 1 180 ? -23.206 -36.004 -51.562 1.00 18.74 180 GLY A CA 1
ATOM 1231 C C . GLY A 1 180 ? -22.736 -37.429 -51.374 1.00 19.17 180 GLY A C 1
ATOM 1232 O O . GLY A 1 180 ? -22.333 -37.849 -50.278 1.00 18.67 180 GLY A O 1
ATOM 1233 N N . VAL A 1 181 ? -22.770 -38.191 -52.477 1.00 20.27 181 VAL A N 1
ATOM 1234 C CA . VAL A 1 181 ? -22.346 -39.585 -52.440 1.00 19.98 181 VAL A CA 1
ATOM 1235 C C . VAL A 1 181 ? -20.879 -39.773 -52.818 1.00 21.53 181 VAL A C 1
ATOM 1236 O O . VAL A 1 181 ? -20.370 -40.901 -52.739 1.00 22.69 181 VAL A O 1
ATOM 1240 N N . TRP A 1 182 ? -20.157 -38.707 -53.152 1.00 18.14 182 TRP A N 1
ATOM 1241 C CA . TRP A 1 182 ? -18.854 -38.895 -53.779 1.00 17.02 182 TRP A CA 1
ATOM 1242 C C . TRP A 1 182 ? -17.685 -38.997 -52.803 1.00 18.73 182 TRP A C 1
ATOM 1243 O O . TRP A 1 182 ? -16.738 -39.743 -53.080 1.00 18.19 182 TRP A O 1
ATOM 1254 N N . PHE A 1 183 ? -17.716 -38.287 -51.683 1.00 16.32 183 PHE A N 1
ATOM 1255 C CA . PHE A 1 183 ? -16.622 -38.376 -50.716 1.00 15.67 183 PHE A CA 1
ATOM 1256 C C . PHE A 1 183 ? -16.845 -39.537 -49.755 1.00 16.93 183 PHE A C 1
ATOM 1257 O O . PHE A 1 183 ? -17.976 -39.951 -49.503 1.00 17.04 183 PHE A O 1
ATOM 1265 N N . TRP A 1 184 ? -15.744 -40.039 -49.162 1.00 17.30 184 TRP A N 1
ATOM 1266 C CA . TRP A 1 184 ? -15.898 -41.179 -48.265 1.00 22.78 184 TRP A CA 1
ATOM 1267 C C . TRP A 1 184 ? -16.745 -40.836 -47.045 1.00 22.18 184 TRP A C 1
ATOM 1268 O O . TRP A 1 184 ? -17.375 -41.722 -46.464 1.00 21.04 184 TRP A O 1
ATOM 1279 N N . TRP A 1 185 ? -16.766 -39.578 -46.630 1.00 20.39 185 TRP A N 1
ATOM 1280 C CA . TRP A 1 185 ? -17.593 -39.162 -45.504 1.00 18.35 185 TRP A CA 1
ATOM 1281 C C . TRP A 1 185 ? -19.016 -38.790 -45.925 1.00 19.54 185 TRP A C 1
ATOM 1282 O O . TRP A 1 185 ? -19.802 -38.322 -45.088 1.00 19.74 185 TRP A O 1
ATOM 1293 N N . GLY A 1 186 ? -19.356 -38.979 -47.199 1.00 19.28 186 GLY A N 1
ATOM 1294 C CA . GLY A 1 186 ? -20.636 -38.542 -47.716 1.00 18.55 186 GLY A CA 1
ATOM 1295 C C . GLY A 1 186 ? -21.736 -39.573 -47.579 1.00 20.41 186 GLY A C 1
ATOM 1296 O O . GLY A 1 186 ? -21.489 -40.781 -47.484 1.00 19.00 186 GLY A O 1
ATOM 1297 N N . ASN A 1 187 ? -22.969 -39.062 -47.567 1.00 20.59 187 ASN A N 1
ATOM 1298 C CA . ASN A 1 187 ? -24.181 -39.877 -47.479 1.00 18.11 187 ASN A CA 1
ATOM 1299 C C . ASN A 1 187 ? -24.130 -40.897 -46.339 1.00 18.50 187 ASN A C 1
ATOM 1300 O O . ASN A 1 187 ? -24.463 -42.064 -46.514 1.00 20.09 187 ASN A O 1
ATOM 1305 N N . LYS A 1 188 ? -23.737 -40.443 -45.142 1.00 18.06 188 LYS A N 1
ATOM 1306 C CA . LYS A 1 188 ? -23.738 -41.271 -43.938 1.00 20.24 188 LYS A CA 1
ATOM 1307 C C . LYS A 1 188 ? -24.913 -40.813 -43.081 1.00 23.23 188 LYS A C 1
ATOM 1308 O O . LYS A 1 188 ? -24.812 -39.841 -42.335 1.00 25.67 188 LYS A O 1
ATOM 1314 N N . LYS A 1 189 ? -26.045 -41.489 -43.222 1.00 25.26 189 LYS A N 1
ATOM 1315 C CA . LYS A 1 189 ? -27.250 -41.032 -42.541 1.00 28.22 189 LYS A CA 1
ATOM 1316 C C . LYS A 1 189 ? -27.359 -41.585 -41.117 1.00 26.67 189 LYS A C 1
ATOM 1317 O O . LYS A 1 189 ? -26.656 -42.519 -40.718 1.00 27.48 189 LYS A O 1
ATOM 1323 N N . GLY A 1 190 ? -28.244 -40.971 -40.335 1.00 27.05 190 GLY A N 1
ATOM 1324 C CA . GLY A 1 190 ? -28.598 -41.509 -39.036 1.00 28.80 190 GLY A CA 1
ATOM 1325 C C . GLY A 1 190 ? -27.705 -41.015 -37.910 1.00 27.69 190 GLY A C 1
ATOM 1326 O O . GLY A 1 190 ? -26.694 -40.340 -38.111 1.00 27.03 190 GLY A O 1
ATOM 1327 N N . LYS A 1 191 ? -28.098 -41.378 -36.688 1.00 30.61 191 LYS A N 1
ATOM 1328 C CA . LYS A 1 191 ? -27.423 -40.861 -35.500 1.00 32.81 191 LYS A CA 1
ATOM 1329 C C . LYS A 1 191 ? -25.981 -41.343 -35.411 1.00 32.26 191 LYS A C 1
ATOM 1330 O O . LYS A 1 191 ? -25.143 -40.666 -34.807 1.00 32.46 191 LYS A O 1
ATOM 1333 N N . ASP A 1 192 ? -25.663 -42.489 -36.011 1.00 31.23 192 ASP A N 1
ATOM 1334 C CA . ASP A 1 192 ? -24.291 -42.966 -36.029 1.00 32.38 192 ASP A CA 1
ATOM 1335 C C . ASP A 1 192 ? -23.573 -42.609 -37.317 1.00 28.46 192 ASP A C 1
ATOM 1336 O O . ASP A 1 192 ? -22.469 -43.110 -37.561 1.00 26.08 192 ASP A O 1
ATOM 1341 N N . GLY A 1 193 ? -24.164 -41.732 -38.137 1.00 26.42 193 GLY A N 1
ATOM 1342 C CA . GLY A 1 193 ? -23.520 -41.324 -39.360 1.00 25.76 193 GLY A CA 1
ATOM 1343 C C . GLY A 1 193 ? -22.752 -40.024 -39.245 1.00 24.00 193 GLY A C 1
ATOM 1344 O O . GLY A 1 193 ? -21.987 -39.813 -38.308 1.00 22.72 193 GLY A O 1
ATOM 1345 N N . PHE A 1 194 ? -22.958 -39.145 -40.218 1.00 21.36 194 PHE A N 1
ATOM 1346 C CA . PHE A 1 194 ? -22.126 -37.954 -40.331 1.00 21.05 194 PHE A CA 1
ATOM 1347 C C . PHE A 1 194 ? -22.148 -37.129 -39.055 1.00 19.40 194 PHE A C 1
ATOM 1348 O O . PHE A 1 194 ? -21.118 -36.573 -38.658 1.00 20.51 194 PHE A O 1
ATOM 1356 N N . VAL A 1 195 ? -23.317 -37.001 -38.423 1.00 19.17 195 VAL A N 1
ATOM 1357 C CA . VAL A 1 195 ? -23.396 -36.065 -37.298 1.00 22.18 195 VAL A CA 1
ATOM 1358 C C . VAL A 1 195 ? -22.466 -36.511 -36.183 1.00 24.12 195 VAL A C 1
ATOM 1359 O O . VAL A 1 195 ? -21.978 -35.680 -35.407 1.00 22.60 195 VAL A O 1
ATOM 1363 N N . LYS A 1 196 ? -22.185 -37.817 -36.099 1.00 24.80 196 LYS A N 1
ATOM 1364 C CA . LYS A 1 196 ? -21.282 -38.298 -35.058 1.00 24.69 196 LYS A CA 1
ATOM 1365 C C . LYS A 1 196 ? -19.826 -38.003 -35.410 1.00 24.52 196 LYS A C 1
ATOM 1366 O O . LYS A 1 196 ? -19.020 -37.716 -34.511 1.00 25.04 196 LYS A O 1
ATOM 1372 N N . LEU A 1 197 ? -19.475 -38.060 -36.702 1.00 19.72 197 LEU A N 1
ATOM 1373 C CA . LEU A 1 197 ? -18.155 -37.609 -37.129 1.00 20.11 197 LEU A CA 1
ATOM 1374 C C . LEU A 1 197 ? -17.968 -36.120 -36.847 1.00 22.14 197 LEU A C 1
ATOM 1375 O O . LEU A 1 197 ? -16.919 -35.701 -36.348 1.00 20.42 197 LEU A O 1
ATOM 1380 N N . TRP A 1 198 ? -18.968 -35.300 -37.183 1.00 20.77 198 TRP A N 1
ATOM 1381 C CA . TRP A 1 198 ? -18.863 -33.866 -36.938 1.00 19.39 198 TRP A CA 1
ATOM 1382 C C . TRP A 1 198 ? -18.601 -33.583 -35.464 1.00 20.54 198 TRP A C 1
ATOM 1383 O O . TRP A 1 198 ? -17.702 -32.804 -35.109 1.00 19.69 198 TRP A O 1
ATOM 1394 N N . LYS A 1 199 ? -19.373 -34.223 -34.583 1.00 22.16 199 LYS A N 1
ATOM 1395 C CA . LYS A 1 199 ? -19.223 -33.958 -33.155 1.00 24.24 199 LYS A CA 1
ATOM 1396 C C . LYS A 1 199 ? -17.891 -34.465 -32.623 1.00 24.45 199 LYS A C 1
ATOM 1397 O O . LYS A 1 199 ? -17.310 -33.850 -31.719 1.00 22.05 199 LYS A O 1
ATOM 1403 N N . GLN A 1 200 ? -17.392 -35.576 -33.170 1.00 24.54 200 GLN A N 1
ATOM 1404 C CA . GLN A 1 200 ? -16.093 -36.097 -32.744 1.00 23.91 200 GLN A CA 1
ATOM 1405 C C . GLN A 1 200 ? -14.965 -35.154 -33.152 1.00 21.13 200 GLN A C 1
ATOM 1406 O O . GLN A 1 200 ? -14.019 -34.923 -32.383 1.00 21.70 200 GLN A O 1
ATOM 1412 N N . LEU A 1 201 ? -15.036 -34.610 -34.366 1.00 20.83 201 LEU A N 1
ATOM 1413 C CA . LEU A 1 201 ? -14.045 -33.624 -34.774 1.00 21.22 201 LEU A CA 1
ATOM 1414 C C . LEU A 1 201 ? -14.162 -32.374 -33.911 1.00 22.22 201 LEU A C 1
ATOM 1415 O O . LEU A 1 201 ? -13.152 -31.787 -33.506 1.00 23.04 201 LEU A O 1
ATOM 1420 N N . TYR A 1 202 ? -15.396 -31.950 -33.632 1.00 21.02 202 TYR A N 1
ATOM 1421 C CA . TYR A 1 202 ? -15.605 -30.759 -32.817 1.00 20.66 202 TYR A CA 1
ATOM 1422 C C . TYR A 1 202 ? -14.975 -30.946 -31.447 1.00 21.72 202 TYR A C 1
ATOM 1423 O O . TYR A 1 202 ? -14.230 -30.082 -30.967 1.00 23.31 202 TYR A O 1
ATOM 1432 N N . ASP A 1 203 ? -15.265 -32.083 -30.812 1.00 23.31 203 ASP A N 1
ATOM 1433 C CA . ASP A 1 203 ? -14.679 -32.374 -29.508 1.00 25.81 203 ASP A CA 1
ATOM 1434 C C . ASP A 1 203 ? -13.155 -32.354 -29.573 1.00 26.86 203 ASP A C 1
ATOM 1435 O O . ASP A 1 203 ? -12.497 -31.811 -28.675 1.00 29.31 203 ASP A O 1
ATOM 1440 N N . ARG A 1 204 ? -12.562 -32.960 -30.603 1.00 25.34 204 ARG A N 1
ATOM 1441 C CA . ARG A 1 204 ? -11.104 -33.012 -30.611 1.00 26.13 204 ARG A CA 1
ATOM 1442 C C . ARG A 1 204 ? -10.506 -31.627 -30.814 1.00 23.53 204 ARG A C 1
ATOM 1443 O O . ARG A 1 204 ? -9.527 -31.259 -30.175 1.00 23.60 204 ARG A O 1
ATOM 1451 N N . LEU A 1 205 ? -11.073 -30.833 -31.711 1.00 22.01 205 LEU A N 1
ATOM 1452 C CA . LEU A 1 205 ? -10.455 -29.538 -31.972 1.00 22.63 205 LEU A CA 1
ATOM 1453 C C . LEU A 1 205 ? -10.725 -28.538 -30.854 1.00 23.67 205 LEU A C 1
ATOM 1454 O O . LEU A 1 205 ? -9.806 -27.854 -30.387 1.00 27.90 205 LEU A O 1
ATOM 1459 N N . VAL A 1 206 ? -11.972 -28.451 -30.396 1.00 23.67 206 VAL A N 1
ATOM 1460 C CA . VAL A 1 206 ? -12.324 -27.422 -29.413 1.00 23.46 206 VAL A CA 1
ATOM 1461 C C . VAL A 1 206 ? -11.914 -27.840 -28.006 1.00 27.14 206 VAL A C 1
ATOM 1462 O O . VAL A 1 206 ? -11.381 -27.041 -27.228 1.00 30.08 206 VAL A O 1
ATOM 1466 N N . ASN A 1 207 ? -12.180 -29.079 -27.636 1.00 28.00 207 ASN A N 1
ATOM 1467 C CA . ASN A 1 207 ? -11.927 -29.454 -26.252 1.00 28.95 207 ASN A CA 1
ATOM 1468 C C . ASN A 1 207 ? -10.532 -30.022 -26.052 1.00 32.26 207 ASN A C 1
ATOM 1469 O O . ASN A 1 207 ? -9.861 -29.677 -25.076 1.00 32.09 207 ASN A O 1
ATOM 1474 N N . HIS A 1 208 ? -10.068 -30.905 -26.935 1.00 30.28 208 HIS A N 1
ATOM 1475 C CA . HIS A 1 208 ? -8.742 -31.463 -26.710 1.00 29.08 208 HIS A CA 1
ATOM 1476 C C . HIS A 1 208 ? -7.671 -30.443 -27.045 1.00 28.81 208 HIS A C 1
ATOM 1477 O O . HIS A 1 208 ? -6.770 -30.188 -26.243 1.00 29.46 208 HIS A O 1
ATOM 1484 N N . HIS A 1 209 ? -7.801 -29.789 -28.196 1.00 27.31 209 HIS A N 1
ATOM 1485 C CA . HIS A 1 209 ? -6.792 -28.848 -28.665 1.00 26.39 209 HIS A CA 1
ATOM 1486 C C . HIS A 1 209 ? -7.064 -27.414 -28.245 1.00 28.36 209 HIS A C 1
ATOM 1487 O O . HIS A 1 209 ? -6.213 -26.554 -28.486 1.00 30.47 209 HIS A O 1
ATOM 1494 N N . ARG A 1 210 ? -8.204 -27.140 -27.608 1.00 28.14 210 ARG A N 1
ATOM 1495 C CA . ARG A 1 210 ? -8.513 -25.798 -27.106 1.00 28.49 210 ARG A CA 1
ATOM 1496 C C . ARG A 1 210 ? -8.394 -24.764 -28.219 1.00 27.94 210 ARG A C 1
ATOM 1497 O O . ARG A 1 210 ? -7.841 -23.677 -28.042 1.00 28.93 210 ARG A O 1
ATOM 1501 N N . LEU A 1 211 ? -8.878 -25.136 -29.390 1.00 26.15 211 LEU A N 1
ATOM 1502 C CA . LEU A 1 211 ? -8.951 -24.233 -30.534 1.00 26.97 211 LEU A CA 1
ATOM 1503 C C . LEU A 1 211 ? -10.228 -23.414 -30.410 1.00 30.28 211 LEU A C 1
ATOM 1504 O O . LEU A 1 211 ? -11.336 -23.942 -30.544 1.00 34.91 211 LEU A O 1
ATOM 1509 N N . ASN A 1 212 ? -10.075 -22.149 -30.032 1.00 25.65 212 ASN A N 1
ATOM 1510 C CA . ASN A 1 212 ? -11.184 -21.230 -29.849 1.00 23.97 212 ASN A CA 1
ATOM 1511 C C . ASN A 1 212 ? -11.304 -20.195 -30.951 1.00 25.13 212 ASN A C 1
ATOM 1512 O O . ASN A 1 212 ? -12.130 -19.287 -30.831 1.00 28.89 212 ASN A O 1
ATOM 1517 N N . ASN A 1 213 ? -10.457 -20.261 -31.967 1.00 23.58 213 ASN A N 1
ATOM 1518 C CA . ASN A 1 213 ? -10.463 -19.298 -33.055 1.00 23.00 213 ASN A CA 1
ATOM 1519 C C . ASN A 1 213 ? -11.223 -19.795 -34.277 1.00 22.81 213 ASN A C 1
ATOM 1520 O O . ASN A 1 213 ? -11.134 -19.167 -35.338 1.00 22.06 213 ASN A O 1
ATOM 1525 N N . LEU A 1 214 ? -11.958 -20.898 -34.170 1.00 20.80 214 LEU A N 1
ATOM 1526 C CA . LEU A 1 214 ? -12.681 -21.452 -35.311 1.00 19.76 214 LEU A CA 1
ATOM 1527 C C . LEU A 1 214 ? -14.139 -21.008 -35.314 1.00 21.30 214 LEU A C 1
ATOM 1528 O O . LEU A 1 214 ? -14.786 -20.941 -34.265 1.00 24.56 214 LEU A O 1
ATOM 1533 N N . ILE A 1 215 ? -14.618 -20.608 -36.493 1.00 19.03 215 ILE A N 1
ATOM 1534 C CA . ILE A 1 215 ? -16.038 -20.450 -36.774 1.00 19.11 215 ILE A CA 1
ATOM 1535 C C . ILE A 1 215 ? -16.458 -21.686 -37.550 1.00 20.50 215 ILE A C 1
ATOM 1536 O O . ILE A 1 215 ? -15.901 -21.969 -38.619 1.00 21.54 215 ILE A O 1
ATOM 1541 N N . TRP A 1 216 ? -17.433 -22.432 -37.037 1.00 20.20 216 TRP A N 1
ATOM 1542 C CA . TRP A 1 216 ? -17.721 -23.746 -37.601 1.00 19.93 216 TRP A CA 1
ATOM 1543 C C . TRP A 1 216 ? -18.716 -23.618 -38.740 1.00 20.50 216 TRP A C 1
ATOM 1544 O O . TRP A 1 216 ? -19.895 -23.318 -38.519 1.00 20.60 216 TRP A O 1
ATOM 1555 N N . VAL A 1 217 ? -18.248 -23.890 -39.956 1.00 16.63 217 VAL A N 1
ATOM 1556 C CA . VAL A 1 217 ? -19.077 -23.734 -41.148 1.00 17.49 217 VAL A CA 1
ATOM 1557 C C . VAL A 1 217 ? -19.451 -25.130 -41.606 1.00 18.95 217 VAL A C 1
ATOM 1558 O O . VAL A 1 217 ? -18.585 -25.901 -42.045 1.00 17.25 217 VAL A O 1
ATOM 1562 N N . TRP A 1 218 ? -20.746 -25.442 -41.524 1.00 17.80 218 TRP A N 1
ATOM 1563 C CA . TRP A 1 218 ? -21.295 -26.699 -42.013 1.00 16.04 218 TRP A CA 1
ATOM 1564 C C . TRP A 1 218 ? -21.647 -26.474 -43.476 1.00 15.40 218 TRP A C 1
ATOM 1565 O O . TRP A 1 218 ? -22.572 -25.724 -43.769 1.00 17.97 218 TRP A O 1
ATOM 1576 N N . ASN A 1 219 ? -20.883 -27.095 -44.391 1.00 16.77 219 ASN A N 1
ATOM 1577 C CA . ASN A 1 219 ? -20.884 -26.737 -45.817 1.00 16.12 219 ASN A CA 1
ATOM 1578 C C . ASN A 1 219 ? -21.369 -27.956 -46.605 1.00 17.39 219 ASN A C 1
ATOM 1579 O O . ASN A 1 219 ? -20.600 -28.896 -46.830 1.00 17.33 219 ASN A O 1
ATOM 1584 N N . ALA A 1 220 ? -22.623 -27.924 -47.050 1.00 16.28 220 ALA A N 1
ATOM 1585 C CA . ALA A 1 220 ? -23.216 -29.014 -47.807 1.00 19.38 220 ALA A CA 1
ATOM 1586 C C . ALA A 1 220 ? -23.099 -28.751 -49.307 1.00 19.13 220 ALA A C 1
ATOM 1587 O O . ALA A 1 220 ? -22.465 -27.793 -49.754 1.00 19.10 220 ALA A O 1
ATOM 1589 N N . ASN A 1 221 ? -23.700 -29.638 -50.096 1.00 18.51 221 ASN A N 1
ATOM 1590 C CA . ASN A 1 221 ? -23.860 -29.456 -51.540 1.00 16.58 221 ASN A CA 1
ATOM 1591 C C . ASN A 1 221 ? -25.320 -29.186 -51.871 1.00 17.09 221 ASN A C 1
ATOM 1592 O O . ASN A 1 221 ? -26.220 -29.700 -51.219 1.00 18.96 221 ASN A O 1
ATOM 1597 N N . GLY A 1 222 ? -25.577 -28.386 -52.915 1.00 19.42 222 GLY A N 1
ATOM 1598 C CA . GLY A 1 222 ? -26.931 -28.318 -53.412 1.00 20.08 222 GLY A CA 1
ATOM 1599 C C . GLY A 1 222 ? -27.493 -29.704 -53.704 1.00 22.28 222 GLY A C 1
ATOM 1600 O O . GLY A 1 222 ? -26.829 -30.537 -54.336 1.00 22.99 222 GLY A O 1
ATOM 1601 N N . PRO A 1 223 ? -28.709 -29.994 -53.236 1.00 21.69 223 PRO A N 1
ATOM 1602 C CA . PRO A 1 223 ? -29.262 -31.345 -53.419 1.00 23.19 223 PRO A CA 1
ATOM 1603 C C . PRO A 1 223 ? -29.587 -31.650 -54.874 1.00 23.40 223 PRO A C 1
ATOM 1604 O O . PRO A 1 223 ? -29.948 -30.763 -55.648 1.00 23.01 223 PRO A O 1
ATOM 1608 N N . ARG A 1 224 ? -29.486 -32.932 -55.235 1.00 20.32 224 ARG A N 1
ATOM 1609 C CA . ARG A 1 224 ? -29.854 -33.347 -56.587 1.00 24.81 224 ARG A CA 1
ATOM 1610 C C . ARG A 1 224 ? -30.067 -34.851 -56.602 1.00 23.55 224 ARG A C 1
ATOM 1611 O O . ARG A 1 224 ? -29.446 -35.572 -55.827 1.00 23.84 224 ARG A O 1
ATOM 1619 N N . ASP A 1 225 ? -30.892 -35.342 -57.522 1.00 22.26 225 ASP A N 1
ATOM 1620 C CA . ASP A 1 225 ? -31.104 -36.780 -57.597 1.00 23.93 225 ASP A CA 1
ATOM 1621 C C . ASP A 1 225 ? -30.666 -37.262 -58.963 1.00 22.13 225 ASP A C 1
ATOM 1622 O O . ASP A 1 225 ? -31.475 -37.726 -59.740 1.00 22.92 225 ASP A O 1
ATOM 1627 N N . ILE A 1 226 ? -29.379 -37.159 -59.229 1.00 20.16 226 ILE A N 1
ATOM 1628 C CA . ILE A 1 226 ? -28.791 -37.620 -60.484 1.00 20.32 226 ILE A CA 1
ATOM 1629 C C . ILE A 1 226 ? -28.190 -38.997 -60.237 1.00 21.16 226 ILE A C 1
ATOM 1630 O O . ILE A 1 226 ? -27.429 -39.157 -59.274 1.00 21.69 226 ILE A O 1
ATOM 1635 N N . PRO A 1 227 ? -28.495 -40.003 -61.060 1.00 20.51 227 PRO A N 1
ATOM 1636 C CA . PRO A 1 227 ? -27.902 -41.342 -60.871 1.00 22.40 227 PRO A CA 1
ATOM 1637 C C . PRO A 1 227 ? -26.382 -41.294 -60.752 1.00 22.90 227 PRO A C 1
ATOM 1638 O O . PRO A 1 227 ? -25.695 -40.601 -61.504 1.00 21.56 227 PRO A O 1
ATOM 1642 N N . GLY A 1 228 ? -25.860 -42.002 -59.754 1.00 22.63 228 GLY A N 1
ATOM 1643 C CA . GLY A 1 228 ? -24.435 -42.024 -59.482 1.00 27.41 228 GLY A CA 1
ATOM 1644 C C . GLY A 1 228 ? -23.854 -40.743 -58.933 1.00 26.98 228 GLY A C 1
ATOM 1645 O O . GLY A 1 228 ? -22.636 -40.681 -58.703 1.00 26.68 228 GLY A O 1
ATOM 1646 N N . ASP A 1 229 ? -24.684 -39.720 -58.686 1.00 20.55 229 ASP A N 1
ATOM 1647 C CA . ASP A 1 229 ? -24.177 -38.396 -58.371 1.00 17.86 229 ASP A CA 1
ATOM 1648 C C . ASP A 1 229 ? -25.154 -37.635 -57.478 1.00 17.85 229 ASP A C 1
ATOM 1649 O O . ASP A 1 229 ? -25.265 -36.410 -57.591 1.00 22.06 229 ASP A O 1
ATOM 1654 N N . GLN A 1 230 ? -25.843 -38.337 -56.566 1.00 19.60 230 GLN A N 1
ATOM 1655 C CA . GLN A 1 230 ? -26.871 -37.713 -55.742 1.00 19.58 230 GLN A CA 1
ATOM 1656 C C . GLN A 1 230 ? -26.281 -36.899 -54.592 1.00 21.19 230 GLN A C 1
ATOM 1657 O O . GLN A 1 230 ? -25.189 -37.177 -54.065 1.00 19.69 230 GLN A O 1
ATOM 1663 N N . ALA A 1 231 ? -27.047 -35.898 -54.186 1.00 18.36 231 ALA A N 1
ATOM 1664 C CA . ALA A 1 231 ? -26.808 -35.183 -52.941 1.00 17.82 231 ALA A CA 1
ATOM 1665 C C . ALA A 1 231 ? -28.151 -35.023 -52.251 1.00 18.31 231 ALA A C 1
ATOM 1666 O O . ALA A 1 231 ? -29.113 -34.498 -52.835 1.00 18.98 231 ALA A O 1
ATOM 1668 N N . TYR A 1 232 ? -28.215 -35.480 -51.002 1.00 19.26 232 TYR A N 1
ATOM 1669 C CA . TYR A 1 232 ? -29.489 -35.669 -50.338 1.00 17.66 232 TYR A CA 1
ATOM 1670 C C . TYR A 1 232 ? -29.856 -34.434 -49.518 1.00 17.25 232 TYR A C 1
ATOM 1671 O O . TYR A 1 232 ? -29.154 -33.419 -49.521 1.00 23.43 232 TYR A O 1
ATOM 1680 N N . ASP A 1 233 ? -30.992 -34.517 -48.829 1.00 20.37 233 ASP A N 1
ATOM 1681 C CA . ASP A 1 233 ? -31.544 -33.374 -48.114 1.00 23.36 233 ASP A CA 1
ATOM 1682 C C . ASP A 1 233 ? -30.581 -32.850 -47.054 1.00 22.79 233 ASP A C 1
ATOM 1683 O O . ASP A 1 233 ? -29.953 -33.617 -46.319 1.00 23.94 233 ASP A O 1
ATOM 1688 N N . TYR A 1 234 ? -30.523 -31.522 -46.938 1.00 20.89 234 TYR A N 1
ATOM 1689 C CA . TYR A 1 234 ? -29.647 -30.877 -45.963 1.00 18.40 234 TYR A CA 1
ATOM 1690 C C . TYR A 1 234 ? -29.864 -31.423 -44.559 1.00 22.21 234 TYR A C 1
ATOM 1691 O O . TYR A 1 234 ? -28.903 -31.727 -43.843 1.00 19.92 234 TYR A O 1
ATOM 1700 N N . LYS A 1 235 ? -31.129 -31.526 -44.138 1.00 24.11 235 LYS A N 1
ATOM 1701 C CA . LYS A 1 235 ? -31.424 -31.808 -42.733 1.00 24.90 235 LYS A CA 1
ATOM 1702 C C . LYS A 1 235 ? -30.939 -33.182 -42.302 1.00 24.44 235 LYS A C 1
ATOM 1703 O O . LYS A 1 235 ? -30.658 -33.376 -41.112 1.00 25.75 235 LYS A O 1
ATOM 1708 N N . ASP A 1 236 ? -30.771 -34.124 -43.240 1.00 24.39 236 ASP A N 1
ATOM 1709 C CA . ASP A 1 236 ? -30.354 -35.479 -42.886 1.00 26.85 236 ASP A CA 1
ATOM 1710 C C . ASP A 1 236 ? -28.912 -35.566 -42.409 1.00 24.00 236 ASP A C 1
ATOM 1711 O O . ASP A 1 236 ? -28.486 -36.637 -41.949 1.00 25.88 236 ASP A O 1
ATOM 1716 N N . PHE A 1 237 ? -28.151 -34.478 -42.499 1.00 20.61 237 PHE A N 1
ATOM 1717 C CA . PHE A 1 237 ? -26.744 -34.496 -42.133 1.00 20.11 237 PHE A CA 1
ATOM 1718 C C . PHE A 1 237 ? -26.370 -33.352 -41.204 1.00 20.54 237 PHE A C 1
ATOM 1719 O O . PHE A 1 237 ? -25.173 -33.078 -41.035 1.00 20.65 237 PHE A O 1
ATOM 1727 N N . TYR A 1 238 ? -27.362 -32.690 -40.603 1.00 20.90 238 TYR A N 1
ATOM 1728 C CA . TYR A 1 238 ? -27.119 -31.502 -39.788 1.00 23.52 238 TYR A CA 1
ATOM 1729 C C . TYR A 1 238 ? -26.954 -31.904 -38.328 1.00 22.76 238 TYR A C 1
ATOM 1730 O O . TYR A 1 238 ? -27.856 -32.538 -37.765 1.00 23.48 238 TYR A O 1
ATOM 1739 N N . PRO A 1 239 ? -25.826 -31.589 -37.689 1.00 20.83 239 PRO A N 1
ATOM 1740 C CA . PRO A 1 239 ? -25.552 -32.121 -36.347 1.00 22.92 239 PRO A CA 1
ATOM 1741 C C . PRO A 1 239 ? -26.218 -31.354 -35.210 1.00 24.43 239 PRO A C 1
ATOM 1742 O O . PRO A 1 239 ? -26.042 -31.733 -34.049 1.00 26.38 239 PRO A O 1
ATOM 1746 N N . GLY A 1 240 ? -26.951 -30.302 -35.498 1.00 25.69 240 GLY A N 1
ATOM 1747 C CA . GLY A 1 240 ? -27.613 -29.512 -34.478 1.00 24.81 240 GLY A CA 1
ATOM 1748 C C . GLY A 1 240 ? -26.950 -28.157 -34.316 1.00 26.26 240 GLY A C 1
ATOM 1749 O O . GLY A 1 240 ? -25.746 -27.988 -34.558 1.00 25.09 240 GLY A O 1
ATOM 1750 N N . HIS A 1 241 ? -27.737 -27.179 -33.849 1.00 25.63 241 HIS A N 1
ATOM 1751 C CA . HIS A 1 241 ? -27.255 -25.806 -33.752 1.00 25.43 241 HIS A CA 1
ATOM 1752 C C . HIS A 1 241 ? -26.123 -25.660 -32.749 1.00 24.66 241 HIS A C 1
ATOM 1753 O O . HIS A 1 241 ? -25.327 -24.723 -32.858 1.00 24.07 241 HIS A O 1
ATOM 1760 N N . LYS A 1 242 ? -26.010 -26.578 -31.791 1.00 23.31 242 LYS A N 1
ATOM 1761 C CA . LYS A 1 242 ? -24.953 -26.468 -30.802 1.00 27.02 242 LYS A CA 1
ATOM 1762 C C . LYS A 1 242 ? -23.556 -26.590 -31.411 1.00 25.13 242 LYS A C 1
ATOM 1763 O O . LYS A 1 242 ? -22.573 -26.129 -30.808 1.00 23.23 242 LYS A O 1
ATOM 1769 N N . TYR A 1 243 ? -23.447 -27.165 -32.608 1.00 22.93 243 TYR A N 1
ATOM 1770 C CA . TYR A 1 243 ? -22.161 -27.501 -33.203 1.00 22.78 243 TYR A CA 1
ATOM 1771 C C . TYR A 1 243 ? -21.864 -26.736 -34.481 1.00 23.03 243 TYR A C 1
ATOM 1772 O O . TYR A 1 243 ? -20.864 -27.046 -35.145 1.00 23.38 243 TYR A O 1
ATOM 1781 N N . VAL A 1 244 ? -22.699 -25.773 -34.863 1.00 20.05 244 VAL A N 1
ATOM 1782 C CA . VAL A 1 244 ? -22.558 -25.109 -36.163 1.00 19.24 244 VAL A CA 1
ATOM 1783 C C . VAL A 1 244 ? -22.757 -23.606 -35.967 1.00 19.59 244 VAL A C 1
ATOM 1784 O O . VAL A 1 244 ? -23.731 -23.193 -35.332 1.00 23.52 244 VAL A O 1
ATOM 1788 N N . ASP A 1 245 ? -21.842 -22.784 -36.516 1.00 19.83 245 ASP A N 1
ATOM 1789 C CA . ASP A 1 245 ? -21.977 -21.324 -36.509 1.00 20.19 245 ASP A CA 1
ATOM 1790 C C . ASP A 1 245 ? -22.647 -20.800 -37.776 1.00 20.24 245 ASP A C 1
ATOM 1791 O O . ASP A 1 245 ? -23.464 -19.876 -37.711 1.00 20.32 245 ASP A O 1
ATOM 1796 N N . ILE A 1 246 ? -22.279 -21.348 -38.923 1.00 18.19 246 ILE A N 1
ATOM 1797 C CA . ILE A 1 246 ? -22.714 -20.832 -40.223 1.00 17.87 246 ILE A CA 1
ATOM 1798 C C . ILE A 1 246 ? -23.053 -22.030 -41.091 1.00 18.05 246 ILE A C 1
ATOM 1799 O O . ILE A 1 246 ? -22.337 -23.036 -41.061 1.00 18.59 246 ILE A O 1
ATOM 1804 N N . LEU A 1 247 ? -24.124 -21.930 -41.895 1.00 17.93 247 LEU A N 1
ATOM 1805 C CA . LEU A 1 247 ? -24.452 -22.979 -42.858 1.00 17.82 247 LEU A CA 1
ATOM 1806 C C . LEU A 1 247 ? -24.107 -22.519 -44.266 1.00 18.10 247 LEU A C 1
ATOM 1807 O O . LEU A 1 247 ? -24.242 -21.345 -44.601 1.00 17.76 247 LEU A O 1
ATOM 1812 N N . ALA A 1 248 ? -23.562 -23.425 -45.061 1.00 17.34 248 ALA A N 1
ATOM 1813 C CA . ALA A 1 248 ? -23.116 -23.040 -46.383 1.00 16.94 248 ALA A CA 1
ATOM 1814 C C . ALA A 1 248 ? -23.458 -24.148 -47.357 1.00 18.49 248 ALA A C 1
ATOM 1815 O O . ALA A 1 248 ? -23.697 -25.297 -46.977 1.00 19.01 248 ALA A O 1
ATOM 1817 N N . THR A 1 249 ? -23.470 -23.788 -48.629 1.00 17.05 249 THR A N 1
ATOM 1818 C CA . THR A 1 249 ? -23.679 -24.791 -49.663 1.00 20.81 249 THR A CA 1
ATOM 1819 C C . THR A 1 249 ? -22.842 -24.436 -50.883 1.00 19.50 249 THR A C 1
ATOM 1820 O O . THR A 1 249 ? -22.410 -23.293 -51.057 1.00 20.76 249 THR A O 1
ATOM 1824 N N . ASP A 1 250 ? -22.595 -25.449 -51.713 1.00 18.67 250 ASP A N 1
ATOM 1825 C CA . ASP A 1 250 ? -21.784 -25.337 -52.917 1.00 19.00 250 ASP A CA 1
ATOM 1826 C C . ASP A 1 250 ? -22.715 -25.368 -54.116 1.00 19.41 250 ASP A C 1
ATOM 1827 O O . ASP A 1 250 ? -23.536 -26.287 -54.236 1.00 20.34 250 ASP A O 1
ATOM 1832 N N . VAL A 1 251 ? -22.595 -24.359 -54.981 1.00 15.79 251 VAL A N 1
ATOM 1833 C CA . VAL A 1 251 ? -23.500 -24.161 -56.115 1.00 17.96 251 VAL A CA 1
ATOM 1834 C C . VAL A 1 251 ? -22.649 -23.973 -57.365 1.00 17.74 251 VAL A C 1
ATOM 1835 O O . VAL A 1 251 ? -21.978 -22.942 -57.522 1.00 17.63 251 VAL A O 1
ATOM 1839 N N . TYR A 1 252 ? -22.646 -24.970 -58.244 1.00 15.65 252 TYR A N 1
ATOM 1840 C CA . TYR A 1 252 ? -21.970 -24.860 -59.516 1.00 17.48 252 TYR A CA 1
ATOM 1841 C C . TYR A 1 252 ? -23.013 -24.701 -60.622 1.00 19.08 252 TYR A C 1
ATOM 1842 O O . TYR A 1 252 ? -24.216 -24.829 -60.390 1.00 19.70 252 TYR A O 1
ATOM 1851 N N . HIS A 1 253 ? -22.522 -24.380 -61.808 1.00 18.68 253 HIS A N 1
ATOM 1852 C CA . HIS A 1 253 ? -23.332 -24.253 -63.028 1.00 20.34 253 HIS A CA 1
ATOM 1853 C C . HIS A 1 253 ? -24.403 -23.176 -62.910 1.00 21.85 253 HIS A C 1
ATOM 1854 O O . HIS A 1 253 ? -25.391 -23.210 -63.649 1.00 23.87 253 HIS A O 1
ATOM 1861 N N . GLY A 1 254 ? -24.226 -22.215 -62.000 1.00 17.51 254 GLY A N 1
ATOM 1862 C CA . GLY A 1 254 ? -25.202 -21.156 -61.789 1.00 17.25 254 GLY A CA 1
ATOM 1863 C C . GLY A 1 254 ? -26.537 -21.622 -61.245 1.00 21.38 254 GLY A C 1
ATOM 1864 O O . GLY A 1 254 ? -27.542 -20.923 -61.392 1.00 22.41 254 GLY A O 1
ATOM 1865 N N . ASP A 1 255 ? -26.570 -22.790 -60.601 1.00 21.21 255 ASP A N 1
ATOM 1866 C CA . ASP A 1 255 ? -27.821 -23.423 -60.193 1.00 24.14 255 ASP A CA 1
ATOM 1867 C C . ASP A 1 255 ? -28.345 -22.852 -58.871 1.00 21.88 255 ASP A C 1
ATOM 1868 O O . ASP A 1 255 ? -28.569 -23.578 -57.900 1.00 21.41 255 ASP A O 1
ATOM 1873 N N . TYR A 1 256 ? -28.596 -21.534 -58.865 1.00 17.75 256 TYR A N 1
ATOM 1874 C CA . TYR A 1 256 ? -29.042 -20.851 -57.644 1.00 17.87 256 TYR A CA 1
ATOM 1875 C C . TYR A 1 256 ? -30.560 -20.982 -57.504 1.00 19.86 256 TYR A C 1
ATOM 1876 O O . TYR A 1 256 ? -31.309 -20.018 -57.586 1.00 19.85 256 TYR A O 1
ATOM 1885 N N . GLU A 1 257 ? -31.003 -22.220 -57.269 1.00 20.76 257 GLU A N 1
ATOM 1886 C CA . GLU A 1 257 ? -32.428 -22.504 -57.142 1.00 21.93 257 GLU A CA 1
ATOM 1887 C C . GLU A 1 257 ? -32.998 -21.824 -55.912 1.00 21.87 257 GLU A C 1
ATOM 1888 O O . GLU A 1 257 ? -32.410 -21.898 -54.825 1.00 21.27 257 GLU A O 1
ATOM 1894 N N . GLN A 1 258 ? -34.156 -21.176 -56.084 1.00 20.76 258 GLN A N 1
ATOM 1895 C CA . GLN A 1 258 ? -34.806 -20.511 -54.954 1.00 22.20 258 GLN A CA 1
ATOM 1896 C C . GLN A 1 258 ? -35.235 -21.512 -53.880 1.00 24.22 258 GLN A C 1
ATOM 1897 O O . GLN A 1 258 ? -35.131 -21.229 -52.681 1.00 25.92 258 GLN A O 1
ATOM 1903 N N . LYS A 1 259 ? -35.725 -22.683 -54.294 1.00 26.57 259 LYS A N 1
ATOM 1904 C CA . LYS A 1 259 ? -36.149 -23.701 -53.338 1.00 28.17 259 LYS A CA 1
ATOM 1905 C C . LYS A 1 259 ? -34.981 -24.183 -52.482 1.00 26.31 259 LYS A C 1
ATOM 1906 O O . LYS A 1 259 ? -35.146 -24.402 -51.280 1.00 29.03 259 LYS A O 1
ATOM 1908 N N . ASP A 1 260 ? -33.803 -24.383 -53.089 1.00 25.06 260 ASP A N 1
ATOM 1909 C CA . ASP A 1 260 ? -32.619 -24.780 -52.312 1.00 23.32 260 ASP A CA 1
ATOM 1910 C C . ASP A 1 260 ? -32.236 -23.700 -51.304 1.00 25.04 260 ASP A C 1
ATOM 1911 O O . ASP A 1 260 ? -31.885 -24.005 -50.157 1.00 25.70 260 ASP A O 1
ATOM 1916 N N . TYR A 1 261 ? -32.243 -22.430 -51.732 1.00 23.04 261 TYR A N 1
ATOM 1917 C CA . TYR A 1 261 ? -32.050 -21.329 -50.787 1.00 22.94 261 TYR A CA 1
ATOM 1918 C C . TYR A 1 261 ? -33.069 -21.395 -49.656 1.00 24.04 261 TYR A C 1
ATOM 1919 O O . TYR A 1 261 ? -32.703 -21.302 -48.477 1.00 23.52 261 TYR A O 1
ATOM 1928 N N . ASP A 1 262 ? -34.350 -21.596 -49.989 1.00 21.58 262 ASP A N 1
ATOM 1929 C CA . ASP A 1 262 ? -35.379 -21.682 -48.944 1.00 24.44 262 ASP A CA 1
ATOM 1930 C C . ASP A 1 262 ? -35.114 -22.846 -47.977 1.00 24.03 262 ASP A C 1
ATOM 1931 O O . ASP A 1 262 ? -35.313 -22.707 -46.758 1.00 26.85 262 ASP A O 1
ATOM 1936 N N . GLN A 1 263 ? -34.658 -23.992 -48.500 1.00 23.29 263 GLN A N 1
ATOM 1937 C CA . GLN A 1 263 ? -34.335 -25.141 -47.648 1.00 28.32 263 GLN A CA 1
ATOM 1938 C C . GLN A 1 263 ? -33.227 -24.835 -46.657 1.00 24.88 263 GLN A C 1
ATOM 1939 O O . GLN A 1 263 ? -33.318 -25.211 -45.481 1.00 26.42 263 GLN A O 1
ATOM 1945 N N . LEU A 1 264 ? -32.188 -24.137 -47.100 1.00 23.21 264 LEU A N 1
ATOM 1946 C CA . LEU A 1 264 ? -31.077 -23.883 -46.195 1.00 22.95 264 LEU A CA 1
ATOM 1947 C C . LEU A 1 264 ? -31.429 -22.820 -45.180 1.00 21.71 264 LEU A C 1
ATOM 1948 O O . LEU A 1 264 ? -31.027 -22.930 -44.022 1.00 22.59 264 LEU A O 1
ATOM 1953 N N . VAL A 1 265 ? -32.152 -21.779 -45.601 1.00 23.32 265 VAL A N 1
ATOM 1954 C CA . VAL A 1 265 ? -32.591 -20.754 -44.660 1.00 22.23 265 VAL A CA 1
ATOM 1955 C C . VAL A 1 265 ? -33.440 -21.376 -43.558 1.00 24.91 265 VAL A C 1
ATOM 1956 O O . VAL A 1 265 ? -33.298 -21.039 -42.371 1.00 26.08 265 VAL A O 1
ATOM 1960 N N . LYS A 1 266 ? -34.324 -22.307 -43.929 1.00 26.55 266 LYS A N 1
ATOM 1961 C CA . LYS A 1 266 ? -35.186 -22.958 -42.943 1.00 28.32 266 LYS A CA 1
ATOM 1962 C C . LYS A 1 266 ? -34.365 -23.732 -41.920 1.00 27.27 266 LYS A C 1
ATOM 1963 O O . LYS A 1 266 ? -34.605 -23.643 -40.711 1.00 27.94 266 LYS A O 1
ATOM 1968 N N . LEU A 1 267 ? -33.383 -24.491 -42.395 1.00 23.85 267 LEU A N 1
ATOM 1969 C CA . LEU A 1 267 ? -32.550 -25.280 -41.492 1.00 23.93 267 LEU A CA 1
ATOM 1970 C C . LEU A 1 267 ? -31.712 -24.381 -40.597 1.00 24.44 267 LEU A C 1
ATOM 1971 O O . LEU A 1 267 ? -31.484 -24.697 -39.418 1.00 28.33 267 LEU A O 1
ATOM 1976 N N . ALA A 1 268 ? -31.230 -23.264 -41.150 1.00 25.41 268 ALA A N 1
ATOM 1977 C CA . ALA A 1 268 ? -30.286 -22.414 -40.434 1.00 26.05 268 ALA A CA 1
ATOM 1978 C C . ALA A 1 268 ? -30.925 -21.705 -39.248 1.00 26.23 268 ALA A C 1
ATOM 1979 O O . ALA A 1 268 ? -30.218 -21.373 -38.293 1.00 27.32 268 ALA A O 1
ATOM 1981 N N . LYS A 1 269 ? -32.229 -21.435 -39.300 1.00 28.27 269 LYS A N 1
ATOM 1982 C CA . LYS A 1 269 ? -32.981 -20.844 -38.178 1.00 32.41 269 LYS A CA 1
ATOM 1983 C C . LYS A 1 269 ? -32.237 -19.682 -37.516 1.00 32.50 269 LYS A C 1
ATOM 1984 O O . LYS A 1 269 ? -31.983 -19.664 -36.305 1.00 32.84 269 LYS A O 1
ATOM 1987 N N . GLY A 1 270 ? -31.901 -18.689 -38.333 1.00 32.79 270 GLY A N 1
ATOM 1988 C CA . GLY A 1 270 ? -31.258 -17.490 -37.840 1.00 32.54 270 GLY A CA 1
ATOM 1989 C C . GLY A 1 270 ? -29.744 -17.485 -37.912 1.00 30.89 270 GLY A C 1
ATOM 1990 O O . GLY A 1 270 ? -29.141 -16.412 -37.823 1.00 31.28 270 GLY A O 1
ATOM 1991 N N . LYS A 1 271 ? -29.101 -18.642 -38.078 1.00 26.45 271 LYS A N 1
ATOM 1992 C CA . LYS A 1 271 ? -27.670 -18.629 -38.311 1.00 24.57 271 LYS A CA 1
ATOM 1993 C C . LYS A 1 271 ? -27.368 -18.099 -39.711 1.00 22.86 271 LYS A C 1
ATOM 1994 O O . LYS A 1 271 ? -28.176 -18.260 -40.627 1.00 23.31 271 LYS A O 1
ATOM 2000 N N . PRO A 1 272 ? -26.200 -17.484 -39.914 1.00 22.41 272 PRO A N 1
ATOM 2001 C CA . PRO A 1 272 ? -25.865 -17.008 -41.263 1.00 21.92 272 PRO A CA 1
ATOM 2002 C C . PRO A 1 272 ? -25.727 -18.169 -42.235 1.00 21.32 272 PRO A C 1
ATOM 2003 O O . PRO A 1 272 ? -25.395 -19.294 -41.851 1.00 20.45 272 PRO A O 1
ATOM 2007 N N . ILE A 1 273 ? -26.000 -17.880 -43.507 1.00 20.04 273 ILE A N 1
ATOM 2008 C CA . ILE A 1 273 ? -25.736 -18.838 -44.571 1.00 19.18 273 ILE A CA 1
ATOM 2009 C C . ILE A 1 273 ? -24.742 -18.223 -45.547 1.00 20.17 273 ILE A C 1
ATOM 2010 O O . ILE A 1 273 ? -24.566 -16.999 -45.608 1.00 21.31 273 ILE A O 1
ATOM 2015 N N . ALA A 1 274 ? -24.110 -19.089 -46.347 1.00 17.85 274 ALA A N 1
ATOM 2016 C CA . ALA A 1 274 ? -23.099 -18.615 -47.284 1.00 18.87 274 ALA A CA 1
ATOM 2017 C C . ALA A 1 274 ? -23.006 -19.570 -48.460 1.00 18.11 274 ALA A C 1
ATOM 2018 O O . ALA A 1 274 ? -23.396 -20.736 -48.360 1.00 17.79 274 ALA A O 1
ATOM 2020 N N . LEU A 1 275 ? -22.456 -19.067 -49.565 1.00 16.68 275 LEU A N 1
ATOM 2021 C CA . LEU A 1 275 ? -22.133 -19.901 -50.726 1.00 16.69 275 LEU A CA 1
ATOM 2022 C C . LEU A 1 275 ? -20.698 -20.372 -50.565 1.00 16.73 275 LEU A C 1
ATOM 2023 O O . LEU A 1 275 ? -19.751 -19.666 -50.923 1.00 16.64 275 LEU A O 1
ATOM 2028 N N . GLY A 1 276 ? -20.532 -21.585 -50.029 1.00 16.66 276 GLY A N 1
ATOM 2029 C CA . GLY A 1 276 ? -19.210 -22.044 -49.657 1.00 18.40 276 GLY A CA 1
ATOM 2030 C C . GLY A 1 276 ? -18.275 -22.253 -50.828 1.00 18.82 276 GLY A C 1
ATOM 2031 O O . GLY A 1 276 ? -17.063 -22.036 -50.694 1.00 17.04 276 GLY A O 1
ATOM 2032 N N . GLU A 1 277 ? -18.815 -22.693 -51.984 1.00 16.37 277 GLU A N 1
ATOM 2033 C CA . GLU A 1 277 ? -18.089 -22.757 -53.241 1.00 15.08 277 GLU A CA 1
ATOM 2034 C C . GLU A 1 277 ? -19.064 -22.403 -54.340 1.00 16.30 277 GLU A C 1
ATOM 2035 O O . GLU A 1 277 ? -20.223 -22.808 -54.285 1.00 17.81 277 GLU A O 1
ATOM 2041 N N . VAL A 1 278 ? -18.586 -21.664 -55.323 1.00 15.07 278 VAL A N 1
ATOM 2042 C CA . VAL A 1 278 ? -19.359 -21.420 -56.539 1.00 15.17 278 VAL A CA 1
ATOM 2043 C C . VAL A 1 278 ? -18.439 -21.527 -57.738 1.00 16.75 278 VAL A C 1
ATOM 2044 O O . VAL A 1 278 ? -17.216 -21.385 -57.641 1.00 16.97 278 VAL A O 1
ATOM 2048 N N . GLY A 1 279 ? -19.057 -21.770 -58.892 1.00 15.44 279 GLY A N 1
ATOM 2049 C CA . GLY A 1 279 ? -18.320 -21.696 -60.138 1.00 15.73 279 GLY A CA 1
ATOM 2050 C C . GLY A 1 279 ? -18.761 -20.433 -60.857 1.00 16.08 279 GLY A C 1
ATOM 2051 O O . GLY A 1 279 ? -18.156 -19.377 -60.677 1.00 17.53 279 GLY A O 1
ATOM 2052 N N . GLN A 1 280 ? -19.823 -20.533 -61.645 1.00 16.51 280 GLN A N 1
ATOM 2053 C CA . GLN A 1 280 ? -20.485 -19.344 -62.169 1.00 16.81 280 GLN A CA 1
ATOM 2054 C C . GLN A 1 280 ? -20.935 -18.444 -61.022 1.00 16.71 280 GLN A C 1
ATOM 2055 O O . GLN A 1 280 ? -21.584 -18.903 -60.081 1.00 19.59 280 GLN A O 1
ATOM 2061 N N . LEU A 1 281 ? -20.582 -17.166 -61.106 1.00 17.10 281 LEU A N 1
ATOM 2062 C CA . LEU A 1 281 ? -20.903 -16.230 -60.030 1.00 17.18 281 LEU A CA 1
ATOM 2063 C C . LEU A 1 281 ? -22.411 -15.993 -59.945 1.00 18.61 281 LEU A C 1
ATOM 2064 O O . LEU A 1 281 ? -23.115 -16.112 -60.954 1.00 20.92 281 LEU A O 1
ATOM 2069 N N . PRO A 1 282 ? -22.926 -15.623 -58.768 1.00 18.88 282 PRO A N 1
ATOM 2070 C CA . PRO A 1 282 ? -24.336 -15.197 -58.671 1.00 21.28 282 PRO A CA 1
ATOM 2071 C C . PRO A 1 282 ? -24.524 -13.809 -59.269 1.00 24.23 282 PRO A C 1
ATOM 2072 O O . PRO A 1 282 ? -23.881 -12.845 -58.841 1.00 26.10 282 PRO A O 1
ATOM 2076 N N . ARG A 1 283 ? -25.419 -13.705 -60.253 1.00 22.21 283 ARG A N 1
ATOM 2077 C CA . ARG A 1 283 ? -25.715 -12.413 -60.834 1.00 23.22 283 ARG A CA 1
ATOM 2078 C C . ARG A 1 283 ? -26.473 -11.540 -59.839 1.00 25.15 283 ARG A C 1
ATOM 2079 O O . ARG A 1 283 ? -27.167 -12.046 -58.954 1.00 26.02 283 ARG A O 1
ATOM 2087 N N . PRO A 1 284 ? -26.412 -10.217 -60.015 1.00 28.69 284 PRO A N 1
ATOM 2088 C CA . PRO A 1 284 ? -27.187 -9.313 -59.141 1.00 27.14 284 PRO A CA 1
ATOM 2089 C C . PRO A 1 284 ? -28.649 -9.704 -58.963 1.00 27.39 284 PRO A C 1
ATOM 2090 O O . PRO A 1 284 ? -29.154 -9.607 -57.842 1.00 27.84 284 PRO A O 1
ATOM 2094 N N . LEU A 1 285 ? -29.345 -10.152 -60.021 1.00 28.29 285 LEU A N 1
ATOM 2095 C CA . LEU A 1 285 ? -30.749 -10.543 -59.857 1.00 29.85 285 LEU A CA 1
ATOM 2096 C C . LEU A 1 285 ? -30.892 -11.692 -58.869 1.00 29.13 285 LEU A C 1
ATOM 2097 O O . LEU A 1 285 ? -31.841 -11.724 -58.076 1.00 28.45 285 LEU A O 1
ATOM 2102 N N . VAL A 1 286 ? -29.974 -12.660 -58.932 1.00 25.09 286 VAL A N 1
ATOM 2103 C CA . VAL A 1 286 ? -29.977 -13.770 -57.984 1.00 24.30 286 VAL A CA 1
ATOM 2104 C C . VAL A 1 286 ? -29.745 -13.244 -56.572 1.00 24.15 286 VAL A C 1
ATOM 2105 O O . VAL A 1 286 ? -30.430 -13.645 -55.620 1.00 23.70 286 VAL A O 1
ATOM 2109 N N . LEU A 1 287 ? -28.751 -12.357 -56.414 1.00 21.67 287 LEU A N 1
ATOM 2110 C CA . LEU A 1 287 ? -28.456 -11.803 -55.094 1.00 23.36 287 LEU A CA 1
ATOM 2111 C C . LEU A 1 287 ? -29.607 -10.954 -54.568 1.00 24.51 287 LEU A C 1
ATOM 2112 O O . LEU A 1 287 ? -29.876 -10.963 -53.365 1.00 25.32 287 LEU A O 1
ATOM 2117 N N . GLU A 1 288 ? -30.327 -10.246 -55.447 1.00 25.56 288 GLU A N 1
ATOM 2118 C CA . GLU A 1 288 ? -31.478 -9.486 -54.986 1.00 24.56 288 GLU A CA 1
ATOM 2119 C C . GLU A 1 288 ? -32.559 -10.419 -54.449 1.00 26.76 288 GLU A C 1
ATOM 2120 O O . GLU A 1 288 ? -33.214 -10.120 -53.449 1.00 26.77 288 GLU A O 1
ATOM 2123 N N . ALA A 1 289 ? -32.745 -11.562 -55.096 1.00 23.69 289 ALA A N 1
ATOM 2124 C CA . ALA A 1 289 ? -33.747 -12.529 -54.677 1.00 25.63 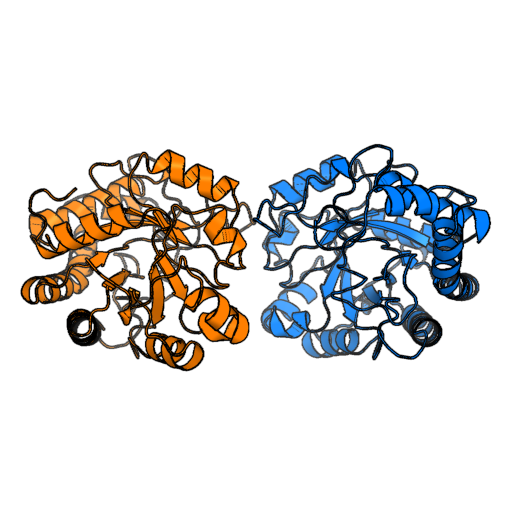289 ALA A CA 1
ATOM 2125 C C . ALA A 1 289 ? -33.282 -13.372 -53.503 1.00 26.10 289 ALA A C 1
ATOM 2126 O O . ALA A 1 289 ? -34.121 -13.958 -52.805 1.00 23.29 289 ALA A O 1
ATOM 2128 N N . GLN A 1 290 ? -31.974 -13.447 -53.289 1.00 22.04 290 GLN A N 1
ATOM 2129 C CA . GLN A 1 290 ? -31.373 -14.332 -52.283 1.00 21.27 290 GLN A CA 1
ATOM 2130 C C . GLN A 1 290 ? -30.375 -13.550 -51.429 1.00 22.00 290 GLN A C 1
ATOM 2131 O O . GLN A 1 290 ? -29.173 -13.848 -51.382 1.00 21.25 290 GLN A O 1
ATOM 2137 N N . PRO A 1 291 ? -30.866 -12.557 -50.690 1.00 22.16 291 PRO A N 1
ATOM 2138 C CA . PRO A 1 291 ? -29.960 -11.601 -50.028 1.00 22.34 291 PRO A CA 1
ATOM 2139 C C . PRO A 1 291 ? -29.251 -12.180 -48.823 1.00 23.97 291 PRO A C 1
ATOM 2140 O O . PRO A 1 291 ? -28.290 -11.573 -48.347 1.00 24.48 291 PRO A O 1
ATOM 2144 N N . LYS A 1 292 ? -29.686 -13.322 -48.316 1.00 21.60 292 LYS A N 1
ATOM 2145 C CA . LYS A 1 292 ? -29.086 -13.840 -47.091 1.00 23.51 292 LYS A CA 1
ATOM 2146 C C . LYS A 1 292 ? -27.708 -14.465 -47.307 1.00 22.67 292 LYS A C 1
ATOM 2147 O O . LYS A 1 292 ? -27.009 -14.735 -46.324 1.00 22.36 292 LYS A O 1
ATOM 2153 N N . TRP A 1 293 ? -27.285 -14.729 -48.544 1.00 21.77 293 TRP A N 1
ATOM 2154 C CA . TRP A 1 293 ? -25.941 -15.271 -48.732 1.00 19.93 293 TRP A CA 1
ATOM 2155 C C . TRP A 1 293 ? -24.914 -14.275 -48.199 1.00 19.92 293 TRP A C 1
ATOM 2156 O O . TRP A 1 293 ? -24.896 -13.113 -48.605 1.00 19.56 293 TRP A O 1
ATOM 2167 N N . SER A 1 294 ? -24.049 -14.739 -47.288 1.00 18.91 294 SER A N 1
ATOM 2168 C CA . SER A 1 294 ? -23.113 -13.845 -46.619 1.00 23.15 294 SER A CA 1
ATOM 2169 C C . SER A 1 294 ? -21.789 -13.720 -47.334 1.00 18.85 294 SER A C 1
ATOM 2170 O O . SER A 1 294 ? -21.120 -12.699 -47.172 1.00 19.46 294 SER A O 1
ATOM 2173 N N . TRP A 1 295 ? -21.371 -14.749 -48.064 1.00 18.08 295 TRP A N 1
ATOM 2174 C CA . TRP A 1 295 ? -20.197 -14.661 -48.918 1.00 19.47 295 TRP A CA 1
ATOM 2175 C C . TRP A 1 295 ? -20.367 -15.675 -50.032 1.00 18.42 295 TRP A C 1
ATOM 2176 O O . TRP A 1 295 ? -21.252 -16.534 -49.991 1.00 19.57 295 TRP A O 1
ATOM 2187 N N . PHE A 1 296 ? -19.549 -15.522 -51.067 1.00 16.87 296 PHE A N 1
ATOM 2188 C CA . PHE A 1 296 ? -19.367 -16.558 -52.068 1.00 16.34 296 PHE A CA 1
ATOM 2189 C C . PHE A 1 296 ? -17.876 -16.808 -52.178 1.00 21.10 296 PHE A C 1
ATOM 2190 O O . PHE A 1 296 ? -17.082 -15.913 -51.892 1.00 18.93 296 PHE A O 1
ATOM 2198 N N . MET A 1 297 ? -17.491 -18.025 -52.600 1.00 20.08 297 MET A N 1
ATOM 2199 C CA . MET A 1 297 ? -16.078 -18.336 -52.803 1.00 15.82 297 MET A CA 1
ATOM 2200 C C . MET A 1 297 ? -15.927 -19.063 -54.132 1.00 19.12 297 MET A C 1
ATOM 2201 O O . MET A 1 297 ? -16.329 -20.222 -54.249 1.00 18.12 297 MET A O 1
ATOM 2206 N N . VAL A 1 298 ? -15.365 -18.383 -55.136 1.00 17.99 298 VAL A N 1
ATOM 2207 C CA . VAL A 1 298 ? -15.158 -19.012 -56.435 1.00 16.90 298 VAL A CA 1
ATOM 2208 C C . VAL A 1 298 ? -14.046 -20.047 -56.354 1.00 18.41 298 VAL A C 1
ATOM 2209 O O . VAL A 1 298 ? -13.030 -19.852 -55.666 1.00 19.14 298 VAL A O 1
ATOM 2213 N N . TRP A 1 299 ? -14.245 -21.171 -57.034 1.00 15.66 299 TRP A N 1
ATOM 2214 C CA . TRP A 1 299 ? -13.309 -22.292 -56.957 1.00 16.25 299 TRP A CA 1
ATOM 2215 C C . TRP A 1 299 ? -12.158 -22.075 -57.930 1.00 18.44 299 TRP A C 1
ATOM 2216 O O . TRP A 1 299 ? -12.306 -22.301 -59.125 1.00 19.26 299 TRP A O 1
ATOM 2227 N N . SER A 1 300 ? -10.994 -21.679 -57.418 1.00 17.53 300 SER A N 1
ATOM 2228 C CA . SER A 1 300 ? -9.788 -21.575 -58.246 1.00 17.16 300 SER A CA 1
ATOM 2229 C C . SER A 1 300 ? -10.011 -21.014 -59.643 1.00 17.78 300 SER A C 1
ATOM 2230 O O . SER A 1 300 ? -10.462 -19.876 -59.775 1.00 18.50 300 SER A O 1
ATOM 2233 N N . ASN A 1 301 ? -9.660 -21.766 -60.696 1.00 18.15 301 ASN A N 1
ATOM 2234 C CA . ASN A 1 301 ? -9.692 -21.129 -62.016 1.00 18.20 301 ASN A CA 1
ATOM 2235 C C . ASN A 1 301 ? -11.086 -21.061 -62.608 1.00 17.89 301 ASN A C 1
ATOM 2236 O O . ASN A 1 301 ? -11.222 -20.612 -63.755 1.00 19.98 301 ASN A O 1
ATOM 2241 N N . TRP A 1 302 ? -12.131 -21.460 -61.875 1.00 17.24 302 TRP A N 1
ATOM 2242 C CA . TRP A 1 302 ? -13.481 -21.166 -62.352 1.00 18.60 302 TRP A CA 1
ATOM 2243 C C . TRP A 1 302 ? -13.706 -19.662 -62.442 1.00 19.33 302 TRP A C 1
ATOM 2244 O O . TRP A 1 302 ? -14.610 -19.217 -63.162 1.00 17.48 302 TRP A O 1
ATOM 2255 N N . ILE A 1 303 ? -12.864 -18.866 -61.778 1.00 19.03 303 ILE A N 1
ATOM 2256 C CA . ILE A 1 303 ? -12.944 -17.417 -61.907 1.00 20.01 303 ILE A CA 1
ATOM 2257 C C . ILE A 1 303 ? -12.757 -17.000 -63.364 1.00 20.32 303 ILE A C 1
ATOM 2258 O O . ILE A 1 303 ? -13.257 -15.958 -63.782 1.00 21.81 303 ILE A O 1
ATOM 2263 N N . GLU A 1 304 ? -12.061 -17.814 -64.157 1.00 20.85 304 GLU A N 1
ATOM 2264 C CA . GLU A 1 304 ? -11.840 -17.582 -65.581 1.00 24.11 304 GLU A CA 1
ATOM 2265 C C . GLU A 1 304 ? -12.662 -18.505 -66.465 1.00 24.35 304 GLU A C 1
ATOM 2266 O O . GLU A 1 304 ? -13.235 -18.054 -67.464 1.00 24.34 304 GLU A O 1
ATOM 2272 N N . THR A 1 305 ? -12.787 -19.786 -66.104 1.00 23.42 305 THR A N 1
ATOM 2273 C CA . THR A 1 305 ? -13.435 -20.721 -67.019 1.00 24.72 305 THR A CA 1
ATOM 2274 C C . THR A 1 305 ? -14.955 -20.708 -66.918 1.00 22.99 305 THR A C 1
ATOM 2275 O O . THR A 1 305 ? -15.627 -21.144 -67.860 1.00 24.88 305 THR A O 1
ATOM 2279 N N . ALA A 1 306 ? -15.518 -20.239 -65.806 1.00 20.43 306 ALA A N 1
ATOM 2280 C CA . ALA A 1 306 ? -16.959 -20.255 -65.607 1.00 20.87 306 ALA A CA 1
ATOM 2281 C C . ALA A 1 306 ? -17.554 -18.859 -65.563 1.00 22.01 306 ALA A C 1
ATOM 2282 O O . ALA A 1 306 ? -18.743 -18.715 -65.259 1.00 22.88 306 ALA A O 1
ATOM 2284 N N . ASN A 1 307 ? -16.751 -17.832 -65.826 1.00 20.85 307 ASN A N 1
ATOM 2285 C CA . ASN A 1 307 ? -17.194 -16.450 -65.705 1.00 19.85 307 ASN A CA 1
ATOM 2286 C C . ASN A 1 307 ? -16.472 -15.629 -66.754 1.00 23.59 307 ASN A C 1
ATOM 2287 O O . ASN A 1 307 ? -15.241 -15.659 -66.816 1.00 24.09 307 ASN A O 1
ATOM 2292 N N . SER A 1 308 ? -17.217 -14.857 -67.543 1.00 23.60 308 SER A N 1
ATOM 2293 C CA . SER A 1 308 ? -16.555 -13.894 -68.384 1.00 23.96 308 SER A CA 1
ATOM 2294 C C . SER A 1 308 ? -15.973 -12.787 -67.507 1.00 25.45 308 SER A C 1
ATOM 2295 O O . SER A 1 308 ? -16.460 -12.543 -66.394 1.00 24.37 308 SER A O 1
ATOM 2298 N N . PRO A 1 309 ? -14.930 -12.093 -67.984 1.00 28.23 309 PRO A N 1
ATOM 2299 C CA . PRO A 1 309 ? -14.424 -10.938 -67.212 1.00 27.40 309 PRO A CA 1
ATOM 2300 C C . PRO A 1 309 ? -15.502 -9.912 -66.926 1.00 25.56 309 PRO A C 1
ATOM 2301 O O . PRO A 1 309 ? -15.512 -9.297 -65.858 1.00 25.68 309 PRO A O 1
ATOM 2305 N N . GLU A 1 310 ? -16.417 -9.706 -67.878 1.00 29.15 310 GLU A N 1
ATOM 2306 C CA . GLU A 1 310 ? -17.515 -8.772 -67.659 1.00 31.08 310 GLU A CA 1
ATOM 2307 C C . GLU A 1 310 ? -18.397 -9.204 -66.493 1.00 27.43 310 GLU A C 1
ATOM 2308 O O . GLU A 1 310 ? -18.873 -8.359 -65.727 1.00 27.20 310 GLU A O 1
ATOM 2314 N N . ARG A 1 311 ? -18.677 -10.506 -66.384 1.00 26.33 311 ARG A N 1
ATOM 2315 C CA . ARG A 1 311 ? -19.485 -11.026 -65.281 1.00 25.59 311 ARG A CA 1
ATOM 2316 C C . ARG A 1 311 ? -18.762 -10.879 -63.941 1.00 23.19 311 ARG A C 1
ATOM 2317 O O . ARG A 1 311 ? -19.376 -10.493 -62.942 1.00 24.37 311 ARG A O 1
ATOM 2325 N N . VAL A 1 312 ? -17.452 -11.142 -63.909 1.00 21.12 312 VAL A N 1
ATOM 2326 C CA . VAL A 1 312 ? -16.685 -10.945 -62.680 1.00 21.77 312 VAL A CA 1
ATOM 2327 C C . VAL A 1 312 ? -16.798 -9.493 -62.240 1.00 23.41 312 VAL A C 1
ATOM 2328 O O . VAL A 1 312 ? -17.038 -9.190 -61.071 1.00 22.09 312 VAL A O 1
ATOM 2332 N N . LYS A 1 313 ? -16.628 -8.569 -63.187 1.00 24.28 313 LYS A N 1
ATOM 2333 C CA . LYS A 1 313 ? -16.687 -7.149 -62.862 1.00 28.47 313 LYS A CA 1
ATOM 2334 C C . LYS A 1 313 ? -18.098 -6.714 -62.465 1.00 29.46 313 LYS A C 1
ATOM 2335 O O . LYS A 1 313 ? -18.259 -5.859 -61.587 1.00 31.28 313 LYS A O 1
ATOM 2341 N N . GLU A 1 314 ? -19.127 -7.274 -63.107 1.00 27.88 314 GLU A N 1
ATOM 2342 C CA . GLU A 1 314 ? -20.506 -6.968 -62.725 1.00 28.92 314 GLU A CA 1
ATOM 2343 C C . GLU A 1 314 ? -20.785 -7.356 -61.275 1.00 27.90 314 GLU A C 1
ATOM 2344 O O . GLU A 1 314 ? -21.460 -6.620 -60.536 1.00 25.51 314 GLU A O 1
ATOM 2350 N N . VAL A 1 315 ? -20.316 -8.534 -60.870 1.00 24.85 315 VAL A N 1
ATOM 2351 C CA . VAL A 1 315 ? -20.587 -9.040 -59.527 1.00 24.08 315 VAL A CA 1
ATOM 2352 C C . VAL A 1 315 ? -19.707 -8.333 -58.505 1.00 24.98 315 VAL A C 1
ATOM 2353 O O . VAL A 1 315 ? -20.184 -7.874 -57.459 1.00 24.95 315 VAL A O 1
ATOM 2357 N N . TYR A 1 316 ? -18.410 -8.207 -58.798 1.00 24.30 316 TYR A N 1
ATOM 2358 C CA . TYR A 1 316 ? -17.541 -7.460 -57.896 1.00 25.63 316 TYR A CA 1
ATOM 2359 C C . TYR A 1 316 ? -17.964 -5.999 -57.784 1.00 28.28 316 TYR A C 1
ATOM 2360 O O . TYR A 1 316 ? -17.737 -5.374 -56.747 1.00 31.57 316 TYR A O 1
ATOM 2369 N N . GLY A 1 317 ? -18.553 -5.425 -58.840 1.00 30.29 317 GLY A N 1
ATOM 2370 C CA . GLY A 1 317 ? -18.963 -4.032 -58.807 1.00 31.04 317 GLY A CA 1
ATOM 2371 C C . GLY A 1 317 ? -20.357 -3.762 -58.279 1.00 31.49 317 GLY A C 1
ATOM 2372 O O . GLY A 1 317 ? -20.755 -2.596 -58.148 1.00 32.11 317 GLY A O 1
ATOM 2373 N N . TYR A 1 318 ? -21.121 -4.814 -58.009 1.00 28.63 318 TYR A N 1
ATOM 2374 C CA . TYR A 1 318 ? -22.464 -4.678 -57.464 1.00 30.76 318 TYR A CA 1
ATOM 2375 C C . TYR A 1 318 ? -22.419 -3.977 -56.108 1.00 31.09 318 TYR A C 1
ATOM 2376 O O . TYR A 1 318 ? -21.533 -4.229 -55.286 1.00 26.90 318 TYR A O 1
ATOM 2385 N N . ASP A 1 319 ? -23.404 -3.102 -55.867 1.00 31.13 319 ASP A N 1
ATOM 2386 C CA . ASP A 1 319 ? -23.354 -2.255 -54.681 1.00 34.45 319 ASP A CA 1
ATOM 2387 C C . ASP A 1 319 ? -23.346 -3.071 -53.389 1.00 33.26 319 ASP A C 1
ATOM 2388 O O . ASP A 1 319 ? -22.792 -2.620 -52.386 1.00 36.77 319 ASP A O 1
ATOM 2393 N N . LYS A 1 320 ? -23.929 -4.269 -53.384 1.00 28.41 320 LYS A N 1
ATOM 2394 C CA . LYS A 1 320 ? -23.959 -5.056 -52.156 1.00 29.88 320 LYS A CA 1
ATOM 2395 C C . LYS A 1 320 ? -22.736 -5.955 -51.982 1.00 27.69 320 LYS A C 1
ATOM 2396 O O . LYS A 1 320 ? -22.609 -6.593 -50.934 1.00 27.55 320 LYS A O 1
ATOM 2402 N N . THR A 1 321 ? -21.835 -6.017 -52.959 1.00 28.57 321 THR A N 1
ATOM 2403 C CA . THR A 1 321 ? -20.670 -6.892 -52.855 1.00 24.66 321 THR A CA 1
ATOM 2404 C C . THR A 1 321 ? -19.561 -6.149 -52.135 1.00 25.74 321 THR A C 1
ATOM 2405 O O . THR A 1 321 ? -19.253 -5.005 -52.473 1.00 27.18 321 THR A O 1
ATOM 2409 N N . ILE A 1 322 ? -18.934 -6.823 -51.172 1.00 22.29 322 ILE A N 1
ATOM 2410 C CA . ILE A 1 322 ? -17.874 -6.248 -50.358 1.00 24.32 322 ILE A CA 1
ATOM 2411 C C . ILE A 1 322 ? -16.556 -6.900 -50.759 1.00 24.43 322 ILE A C 1
ATOM 2412 O O . ILE A 1 322 ? -16.419 -8.132 -50.706 1.00 22.30 322 ILE A O 1
ATOM 2417 N N . THR A 1 323 ? -15.592 -6.080 -51.152 1.00 22.98 323 THR A N 1
ATOM 2418 C CA . THR A 1 323 ? -14.239 -6.546 -51.396 1.00 24.94 323 THR A CA 1
ATOM 2419 C C . THR A 1 323 ? -13.323 -6.118 -50.243 1.00 23.40 323 THR A C 1
ATOM 2420 O O . THR A 1 323 ? -13.734 -5.431 -49.292 1.00 24.11 323 THR A O 1
ATOM 2424 N N . LYS A 1 324 ? -12.064 -6.564 -50.305 1.00 23.28 324 LYS A N 1
ATOM 2425 C CA . LYS A 1 324 ? -11.196 -6.438 -49.127 1.00 26.43 324 LYS A CA 1
ATOM 2426 C C . LYS A 1 324 ? -11.096 -4.992 -48.668 1.00 27.65 324 LYS A C 1
ATOM 2427 O O . LYS A 1 324 ? -11.165 -4.713 -47.466 1.00 28.50 324 LYS A O 1
ATOM 2433 N N . ASP A 1 325 ? -10.952 -4.062 -49.615 1.00 30.17 325 ASP A N 1
ATOM 2434 C CA . ASP A 1 325 ? -10.804 -2.645 -49.309 1.00 34.91 325 ASP A CA 1
ATOM 2435 C C . ASP A 1 325 ? -12.032 -2.056 -48.627 1.00 34.54 325 ASP A C 1
ATOM 2436 O O . ASP A 1 325 ? -11.945 -0.958 -48.070 1.00 38.80 325 ASP A O 1
ATOM 2441 N N . GLU A 1 326 ? -13.155 -2.766 -48.630 1.00 33.09 326 GLU A N 1
ATOM 2442 C CA . GLU A 1 326 ? -14.412 -2.266 -48.098 1.00 33.86 326 GLU A CA 1
ATOM 2443 C C . GLU A 1 326 ? -14.799 -2.866 -46.761 1.00 32.08 326 GLU A C 1
ATOM 2444 O O . GLU A 1 326 ? -15.865 -2.522 -46.242 1.00 32.05 326 GLU A O 1
ATOM 2450 N N . ILE A 1 327 ? -14.012 -3.788 -46.214 1.00 30.00 327 ILE A N 1
ATOM 2451 C CA . ILE A 1 327 ? -14.374 -4.384 -44.936 1.00 29.43 327 ILE A CA 1
ATOM 2452 C C . ILE A 1 327 ? -14.190 -3.336 -43.852 1.00 31.96 327 ILE A C 1
ATOM 2453 O O . ILE A 1 327 ? -13.102 -2.770 -43.698 1.00 32.99 327 ILE A O 1
ATOM 2458 N N . GLN A 1 328 ? -15.244 -3.082 -43.084 1.00 32.06 328 GLN A N 1
ATOM 2459 C CA . GLN A 1 328 ? -15.168 -2.125 -41.987 1.00 36.67 328 GLN A CA 1
ATOM 2460 C C . GLN A 1 328 ? -15.905 -2.712 -40.794 1.00 36.81 328 GLN A C 1
ATOM 2461 O O . GLN A 1 328 ? -17.131 -2.848 -40.829 1.00 36.29 328 GLN A O 1
ATOM 2463 N N . PHE A 1 329 ? -15.158 -3.124 -39.775 1.00 38.80 329 PHE A N 1
ATOM 2464 C CA . PHE A 1 329 ? -15.779 -3.562 -38.533 1.00 41.00 329 PHE A CA 1
ATOM 2465 C C . PHE A 1 329 ? -16.368 -2.366 -37.790 1.00 42.03 329 PHE A C 1
ATOM 2466 O O . PHE A 1 329 ? -15.740 -1.307 -37.685 1.00 41.73 329 PHE A O 1
ATOM 2474 N N . THR A 1 330 ? -17.579 -2.540 -37.257 1.00 44.20 330 THR A N 1
ATOM 2475 C CA . THR A 1 330 ? -18.302 -1.401 -36.700 1.00 50.15 330 THR A CA 1
ATOM 2476 C C . THR A 1 330 ? -17.565 -0.770 -35.530 1.00 54.02 330 THR A C 1
ATOM 2477 O O . THR A 1 330 ? -17.788 0.409 -35.239 1.00 56.14 330 THR A O 1
ATOM 2479 N N . ASN A 1 331 ? -16.675 -1.515 -34.870 1.00 55.75 331 ASN A N 1
ATOM 2480 C CA . ASN A 1 331 ? -15.925 -0.963 -33.748 1.00 59.48 331 ASN A CA 1
ATOM 2481 C C . ASN A 1 331 ? -14.761 -0.077 -34.180 1.00 61.17 331 ASN A C 1
ATOM 2482 O O . ASN A 1 331 ? -14.131 0.546 -33.320 1.00 63.48 331 ASN A O 1
ATOM 2484 N N . GLU A 1 332 ? -14.459 0.002 -35.476 1.00 59.98 332 GLU A N 1
ATOM 2485 C CA . GLU A 1 332 ? -13.355 0.821 -35.964 1.00 60.32 332 GLU A CA 1
ATOM 2486 C C . GLU A 1 332 ? -13.806 2.146 -36.571 1.00 62.08 332 GLU A C 1
ATOM 2487 O O . GLU A 1 332 ? -12.955 2.978 -36.897 1.00 62.60 332 GLU A O 1
ATOM 2489 N N . ARG A 1 333 ? -15.112 2.371 -36.709 1.00 62.56 333 ARG A N 1
ATOM 2490 C CA . ARG A 1 333 ? -15.648 3.532 -37.429 1.00 63.28 333 ARG A CA 1
ATOM 2491 C C . ARG A 1 333 ? -15.174 4.876 -36.880 1.00 66.09 333 ARG A C 1
ATOM 2492 O O . ARG A 1 333 ? -14.922 5.018 -35.686 1.00 67.68 333 ARG A O 1
ATOM 2494 N N . VAL B 1 24 ? -49.203 -38.632 -85.263 1.00 32.28 24 VAL B N 1
ATOM 2495 C CA . VAL B 1 24 ? -50.417 -37.862 -85.034 1.00 32.99 24 VAL B CA 1
ATOM 2496 C C . VAL B 1 24 ? -50.966 -37.356 -86.372 1.00 34.81 24 VAL B C 1
ATOM 2497 O O . VAL B 1 24 ? -52.129 -36.999 -86.478 1.00 38.46 24 VAL B O 1
ATOM 2501 N N . ASN B 1 25 ? -50.135 -37.395 -87.408 1.00 34.93 25 ASN B N 1
ATOM 2502 C CA . ASN B 1 25 ? -50.539 -36.996 -88.754 1.00 37.87 25 ASN B CA 1
ATOM 2503 C C . ASN B 1 25 ? -50.995 -38.256 -89.476 1.00 41.11 25 ASN B C 1
ATOM 2504 O O . ASN B 1 25 ? -50.173 -39.109 -89.828 1.00 42.32 25 ASN B O 1
ATOM 2509 N N . GLY B 1 26 ? -52.307 -38.378 -89.693 1.00 42.73 26 GLY B N 1
ATOM 2510 C CA . GLY B 1 26 ? -52.841 -39.568 -90.333 1.00 44.59 26 GLY B CA 1
ATOM 2511 C C . GLY B 1 26 ? -52.297 -39.809 -91.721 1.00 44.74 26 GLY B C 1
ATOM 2512 O O . GLY B 1 26 ? -52.290 -40.953 -92.186 1.00 47.06 26 GLY B O 1
ATOM 2513 N N . ASN B 1 27 ? -51.818 -38.761 -92.387 1.00 42.50 27 ASN B N 1
ATOM 2514 C CA . ASN B 1 27 ? -51.247 -38.882 -93.716 1.00 42.12 27 ASN B CA 1
ATOM 2515 C C . ASN B 1 27 ? -49.726 -38.961 -93.680 1.00 36.57 27 ASN B C 1
ATOM 2516 O O . ASN B 1 27 ? -49.080 -38.674 -94.689 1.00 37.76 27 ASN B O 1
ATOM 2521 N N . ALA B 1 28 ? -49.142 -39.345 -92.538 1.00 33.80 28 ALA B N 1
ATOM 2522 C CA . ALA B 1 28 ? -47.690 -39.409 -92.416 1.00 29.53 28 ALA B CA 1
ATOM 2523 C C . ALA B 1 28 ? -47.091 -40.219 -93.556 1.00 28.96 28 ALA B C 1
ATOM 2524 O O . ALA B 1 28 ? -47.682 -41.191 -94.022 1.00 31.56 28 ALA B O 1
ATOM 2526 N N . THR B 1 29 ? -45.920 -39.804 -94.014 1.00 27.78 29 THR B N 1
ATOM 2527 C CA . THR B 1 29 ? -45.246 -40.519 -95.084 1.00 28.68 29 THR B CA 1
ATOM 2528 C C . THR B 1 29 ? -44.745 -41.878 -94.598 1.00 28.91 29 THR B C 1
ATOM 2529 O O . THR B 1 29 ? -44.604 -42.134 -93.398 1.00 29.24 29 THR B O 1
ATOM 2533 N N . GLU B 1 30 ? -44.458 -42.756 -95.561 1.00 31.65 30 GLU B N 1
ATOM 2534 C CA . GLU B 1 30 ? -43.948 -44.072 -95.205 1.00 33.82 30 GLU B CA 1
ATOM 2535 C C . GLU B 1 30 ? -42.651 -43.948 -94.424 1.00 31.42 30 GLU B C 1
ATOM 2536 O O . GLU B 1 30 ? -42.401 -44.727 -93.494 1.00 33.12 30 GLU B O 1
ATOM 2542 N N . GLU B 1 31 ? -41.812 -42.969 -94.787 1.00 29.11 31 GLU B N 1
ATOM 2543 C CA . GLU B 1 31 ? -40.549 -42.772 -94.079 1.00 28.36 31 GLU B CA 1
ATOM 2544 C C . GLU B 1 31 ? -40.767 -42.327 -92.636 1.00 28.21 31 GLU B C 1
ATOM 2545 O O . GLU B 1 31 ? -39.993 -42.713 -91.750 1.00 25.66 31 GLU B O 1
ATOM 2551 N N . VAL B 1 32 ? -41.824 -41.553 -92.370 1.00 27.64 32 VAL B N 1
ATOM 2552 C CA . VAL B 1 32 ? -42.129 -41.177 -90.994 1.00 25.46 32 VAL B CA 1
ATOM 2553 C C . VAL B 1 32 ? -42.580 -42.394 -90.197 1.00 25.62 32 VAL B C 1
ATOM 2554 O O . VAL B 1 32 ? -42.151 -42.596 -89.054 1.00 25.21 32 VAL B O 1
ATOM 2558 N N . LYS B 1 33 ? -43.461 -43.214 -90.781 1.00 28.69 33 LYS B N 1
ATOM 2559 C CA . LYS B 1 33 ? -43.970 -44.372 -90.053 1.00 30.75 33 LYS B CA 1
ATOM 2560 C C . LYS B 1 33 ? -42.849 -45.335 -89.703 1.00 29.88 33 LYS B C 1
ATOM 2561 O O . LYS B 1 33 ? -42.809 -45.873 -88.591 1.00 29.67 33 LYS B O 1
ATOM 2567 N N . VAL B 1 34 ? -41.922 -45.558 -90.637 1.00 31.00 34 VAL B N 1
ATOM 2568 C CA . VAL B 1 34 ? -40.796 -46.447 -90.367 1.00 30.45 34 VAL B CA 1
ATOM 2569 C C . VAL B 1 34 ? -39.920 -45.889 -89.253 1.00 27.54 34 VAL B C 1
ATOM 2570 O O . VAL B 1 34 ? -39.485 -46.632 -88.362 1.00 28.71 34 VAL B O 1
ATOM 2574 N N . LEU B 1 35 ? -39.631 -44.577 -89.293 1.00 25.09 35 LEU B N 1
ATOM 2575 C CA . LEU B 1 35 ? -38.774 -43.967 -88.279 1.00 22.56 35 LEU B CA 1
ATOM 2576 C C . LEU B 1 35 ? -39.449 -43.972 -86.915 1.00 24.55 35 LEU B C 1
ATOM 2577 O O . LEU B 1 35 ? -38.807 -44.302 -85.899 1.00 21.86 35 LEU B O 1
ATOM 2582 N N . LEU B 1 36 ? -40.752 -43.656 -86.871 1.00 25.51 36 LEU B N 1
ATOM 2583 C CA . LEU B 1 36 ? -41.471 -43.689 -85.597 1.00 26.48 36 LEU B CA 1
ATOM 2584 C C . LEU B 1 36 ? -41.537 -45.104 -85.037 1.00 26.41 36 LEU B C 1
ATOM 2585 O O . LEU B 1 36 ? -41.398 -45.305 -83.820 1.00 27.46 36 LEU B O 1
ATOM 2590 N N . ASP B 1 37 ? -41.740 -46.097 -85.904 1.00 26.30 37 ASP B N 1
ATOM 2591 C CA . ASP B 1 37 ? -41.697 -47.486 -85.446 1.00 28.94 37 ASP B CA 1
ATOM 2592 C C . ASP B 1 37 ? -40.328 -47.832 -84.877 1.00 25.24 37 ASP B C 1
ATOM 2593 O O . ASP B 1 37 ? -40.223 -48.547 -83.869 1.00 25.08 37 ASP B O 1
ATOM 2598 N N . TYR B 1 38 ? -39.264 -47.360 -85.529 1.00 24.06 38 TYR B N 1
ATOM 2599 C CA . TYR B 1 38 ? -37.914 -47.641 -85.047 1.00 25.52 38 TYR B CA 1
ATOM 2600 C C . TYR B 1 38 ? -37.685 -47.025 -83.678 1.00 22.65 38 TYR B C 1
ATOM 2601 O O . TYR B 1 38 ? -37.150 -47.677 -82.770 1.00 21.64 38 TYR B O 1
ATOM 2610 N N . ILE B 1 39 ? -38.089 -45.766 -83.515 1.00 21.12 39 ILE B N 1
ATOM 2611 C CA . ILE B 1 39 ? -37.906 -45.076 -82.241 1.00 21.50 39 ILE B CA 1
ATOM 2612 C C . ILE B 1 39 ? -38.710 -45.767 -81.153 1.00 23.38 39 ILE B C 1
ATOM 2613 O O . ILE B 1 39 ? -38.232 -45.954 -80.027 1.00 23.12 39 ILE B O 1
ATOM 2618 N N . HIS B 1 40 ? -39.923 -46.207 -81.485 1.00 25.16 40 HIS B N 1
ATOM 2619 C CA . HIS B 1 40 ? -40.716 -46.953 -80.516 1.00 28.70 40 HIS B CA 1
ATOM 2620 C C . HIS B 1 40 ? -40.079 -48.279 -80.123 1.00 29.90 40 HIS B C 1
ATOM 2621 O O . HIS B 1 40 ? -40.387 -48.801 -79.047 1.00 32.61 40 HIS B O 1
ATOM 2628 N N . SER B 1 41 ? -39.214 -48.840 -80.961 1.00 26.19 41 SER B N 1
ATOM 2629 C CA . SER B 1 41 ? -38.611 -50.140 -80.702 1.00 29.36 41 SER B CA 1
ATOM 2630 C C . SER B 1 41 ? -37.308 -50.061 -79.916 1.00 27.06 41 SER B C 1
ATOM 2631 O O . SER B 1 41 ? -36.758 -51.112 -79.557 1.00 29.42 41 SER B O 1
ATOM 2634 N N . LEU B 1 42 ? -36.817 -48.857 -79.613 1.00 24.43 42 LEU B N 1
ATOM 2635 C CA . LEU B 1 42 ? -35.471 -48.724 -79.060 1.00 22.54 42 LEU B CA 1
ATOM 2636 C C . LEU B 1 42 ? -35.356 -49.386 -77.686 1.00 27.02 42 LEU B C 1
ATOM 2637 O O . LEU B 1 42 ? -34.293 -49.903 -77.340 1.00 26.35 42 LEU B O 1
ATOM 2642 N N . ASP B 1 43 ? -36.416 -49.320 -76.871 1.00 30.38 43 ASP B N 1
ATOM 2643 C CA . ASP B 1 43 ? -36.525 -50.071 -75.614 1.00 36.89 43 ASP B CA 1
ATOM 2644 C C . ASP B 1 43 ? -35.227 -50.192 -74.823 1.00 40.17 43 ASP B C 1
ATOM 2645 O O . ASP B 1 43 ? -34.694 -51.296 -74.659 1.00 44.21 43 ASP B O 1
ATOM 2647 N N . GLY B 1 44 ? -34.704 -49.082 -74.330 1.00 34.40 44 GLY B N 1
ATOM 2648 C CA . GLY B 1 44 ? -33.526 -49.099 -73.490 1.00 26.42 44 GLY B CA 1
ATOM 2649 C C . GLY B 1 44 ? -32.269 -48.576 -74.149 1.00 24.85 44 GLY B C 1
ATOM 2650 O O . GLY B 1 44 ? -31.336 -48.193 -73.437 1.00 27.78 44 GLY B O 1
ATOM 2651 N N . LYS B 1 45 ? -32.204 -48.570 -75.480 1.00 23.28 45 LYS B N 1
ATOM 2652 C CA . LYS B 1 45 ? -31.086 -48.006 -76.222 1.00 19.58 45 LYS B CA 1
ATOM 2653 C C . LYS B 1 45 ? -31.366 -46.535 -76.532 1.00 19.36 45 LYS B C 1
ATOM 2654 O O . LYS B 1 45 ? -32.493 -46.054 -76.379 1.00 20.61 45 LYS B O 1
ATOM 2660 N N . ILE B 1 46 ? -30.306 -45.810 -76.891 1.00 19.16 46 ILE B N 1
ATOM 2661 C CA . ILE B 1 46 ? -30.395 -44.370 -77.138 1.00 17.23 46 ILE B CA 1
ATOM 2662 C C . ILE B 1 46 ? -29.559 -44.008 -78.361 1.00 17.11 46 ILE B C 1
ATOM 2663 O O . ILE B 1 46 ? -28.431 -44.486 -78.531 1.00 16.27 46 ILE B O 1
ATOM 2668 N N . LEU B 1 47 ? -30.126 -43.169 -79.238 1.00 14.23 47 LEU B N 1
ATOM 2669 C CA . LEU B 1 47 ? -29.397 -42.724 -80.423 1.00 15.38 47 LEU B CA 1
ATOM 2670 C C . LEU B 1 47 ? -28.470 -41.562 -80.076 1.00 14.51 47 LEU B C 1
ATOM 2671 O O . LEU B 1 47 ? -28.900 -40.602 -79.441 1.00 14.91 47 LEU B O 1
ATOM 2676 N N . ALA B 1 48 ? -27.212 -41.640 -80.507 1.00 15.07 48 ALA B N 1
ATOM 2677 C CA . ALA B 1 48 ? -26.259 -40.549 -80.309 1.00 14.94 48 ALA B CA 1
ATOM 2678 C C . ALA B 1 48 ? -26.519 -39.456 -81.341 1.00 18.02 48 ALA B C 1
ATOM 2679 O O . ALA B 1 48 ? -26.629 -39.761 -82.525 1.00 18.71 48 ALA B O 1
ATOM 2681 N N . GLY B 1 49 ? -26.583 -38.196 -80.901 1.00 16.79 49 GLY B N 1
ATOM 2682 C CA . GLY B 1 49 ? -26.879 -37.097 -81.804 1.00 16.92 49 GLY B CA 1
ATOM 2683 C C . GLY B 1 49 ? -25.975 -35.896 -81.580 1.00 16.30 49 GLY B C 1
ATOM 2684 O O . GLY B 1 49 ? -25.364 -35.719 -80.513 1.00 14.99 49 GLY B O 1
ATOM 2685 N N . GLN B 1 50 ? -25.923 -35.041 -82.604 1.00 15.28 50 GLN B N 1
ATOM 2686 C CA . GLN B 1 50 ? -25.013 -33.909 -82.561 1.00 13.17 50 GLN B CA 1
ATOM 2687 C C . GLN B 1 50 ? -25.607 -32.769 -83.381 1.00 13.19 50 GLN B C 1
ATOM 2688 O O . GLN B 1 50 ? -26.033 -33.001 -84.508 1.00 16.84 50 GLN B O 1
ATOM 2694 N N . HIS B 1 51 ? -25.612 -31.568 -82.806 1.00 13.07 51 HIS B N 1
ATOM 2695 C CA . HIS B 1 51 ? -26.122 -30.349 -83.443 1.00 13.85 51 HIS B CA 1
ATOM 2696 C C . HIS B 1 51 ? -24.962 -29.529 -83.987 1.00 14.49 51 HIS B C 1
ATOM 2697 O O . HIS B 1 51 ? -23.906 -29.455 -83.363 1.00 16.85 51 HIS B O 1
ATOM 2704 N N . SER B 1 52 ? -25.187 -28.844 -85.131 1.00 16.92 52 SER B N 1
ATOM 2705 C CA . SER B 1 52 ? -24.244 -27.876 -85.667 1.00 19.09 52 SER B CA 1
ATOM 2706 C C . SER B 1 52 ? -25.017 -26.618 -86.045 1.00 17.20 52 SER B C 1
ATOM 2707 O O . SER B 1 52 ? -26.199 -26.687 -86.375 1.00 15.30 52 SER B O 1
ATOM 2710 N N . TYR B 1 53 ? -24.355 -25.473 -85.959 1.00 18.07 53 TYR B N 1
ATOM 2711 C CA . TYR B 1 53 ? -24.951 -24.233 -86.455 1.00 19.17 53 TYR B CA 1
ATOM 2712 C C . TYR B 1 53 ? -25.115 -24.294 -87.976 1.00 20.91 53 TYR B C 1
ATOM 2713 O O . TYR B 1 53 ? -24.326 -24.932 -88.680 1.00 20.83 53 TYR B O 1
ATOM 2722 N N . ASN B 1 54 ? -26.156 -23.616 -88.486 1.00 19.47 54 ASN B N 1
ATOM 2723 C CA . ASN B 1 54 ? -26.470 -23.771 -89.908 1.00 21.11 54 ASN B CA 1
ATOM 2724 C C . ASN B 1 54 ? -25.438 -23.124 -90.820 1.00 23.34 54 ASN B C 1
ATOM 2725 O O . ASN B 1 54 ? -25.409 -23.451 -92.009 1.00 24.35 54 ASN B O 1
ATOM 2730 N N . GLU B 1 55 ? -24.566 -22.263 -90.296 1.00 22.32 55 GLU B N 1
ATOM 2731 C CA . GLU B 1 55 ? -23.505 -21.703 -91.131 1.00 27.39 55 GLU B CA 1
ATOM 2732 C C . GLU B 1 55 ? -22.586 -22.794 -91.682 1.00 29.72 55 GLU B C 1
ATOM 2733 O O . GLU B 1 55 ? -22.122 -22.710 -92.826 1.00 28.86 55 GLU B O 1
ATOM 2739 N N . ASN B 1 56 ? -22.296 -23.818 -90.879 1.00 27.47 56 ASN B N 1
ATOM 2740 C CA . ASN B 1 56 ? -21.525 -24.983 -91.322 1.00 29.09 56 ASN B CA 1
ATOM 2741 C C . ASN B 1 56 ? -22.245 -26.185 -90.751 1.00 23.65 56 ASN B C 1
ATOM 2742 O O . ASN B 1 56 ? -21.915 -26.679 -89.664 1.00 20.84 56 ASN B O 1
ATOM 2747 N N . PRO B 1 57 ? -23.294 -26.648 -91.435 1.00 23.14 57 PRO B N 1
ATOM 2748 C CA . PRO B 1 57 ? -24.312 -27.462 -90.761 1.00 23.80 57 PRO B CA 1
ATOM 2749 C C . PRO B 1 57 ? -23.867 -28.869 -90.410 1.00 23.60 57 PRO B C 1
ATOM 2750 O O . PRO B 1 57 ? -24.661 -29.606 -89.823 1.00 24.56 57 PRO B O 1
ATOM 2754 N N . SER B 1 58 ? -22.640 -29.275 -90.749 1.00 24.44 58 SER B N 1
ATOM 2755 C CA . SER B 1 58 ? -22.131 -30.562 -90.292 1.00 24.39 58 SER B CA 1
ATOM 2756 C C . SER B 1 58 ? -20.839 -30.433 -89.500 1.00 22.95 58 SER B C 1
ATOM 2757 O O . SER B 1 58 ? -20.200 -31.457 -89.225 1.00 24.17 58 SER B O 1
ATOM 2760 N N . SER B 1 59 ? -20.407 -29.211 -89.153 1.00 23.82 59 SER B N 1
ATOM 2761 C CA . SER B 1 59 ? -19.050 -29.064 -88.624 1.00 27.16 59 SER B CA 1
ATOM 2762 C C . SER B 1 59 ? -18.881 -29.809 -87.305 1.00 23.37 59 SER B C 1
ATOM 2763 O O . SER B 1 59 ? -17.863 -30.477 -87.092 1.00 23.55 59 SER B O 1
ATOM 2766 N N . PHE B 1 60 ? -19.868 -29.738 -86.419 1.00 23.86 60 PHE B N 1
ATOM 2767 C CA . PHE B 1 60 ? -19.718 -30.417 -85.133 1.00 22.06 60 PHE B CA 1
ATOM 2768 C C . PHE B 1 60 ? -20.157 -31.865 -85.185 1.00 21.89 60 PHE B C 1
ATOM 2769 O O . PHE B 1 60 ? -19.710 -32.674 -84.356 1.00 21.34 60 PHE B O 1
ATOM 2777 N N . TYR B 1 61 ? -21.008 -32.209 -86.146 1.00 19.69 61 TYR B N 1
ATOM 2778 C CA . TYR B 1 61 ? 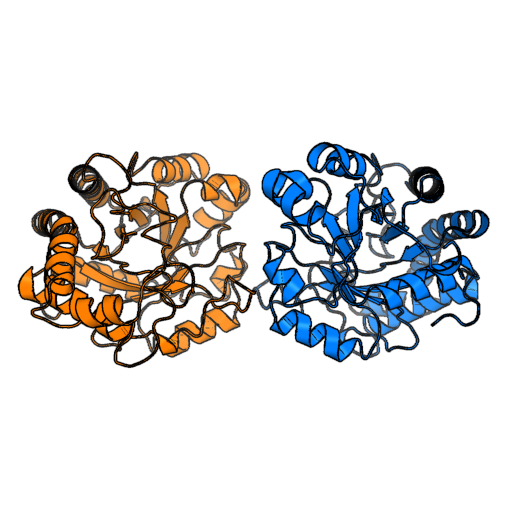-21.236 -33.609 -86.471 1.00 21.26 61 TYR B CA 1
ATOM 2779 C C . TYR B 1 61 ? -19.925 -34.295 -86.837 1.00 22.78 61 TYR B C 1
ATOM 2780 O O . TYR B 1 61 ? -19.624 -35.401 -86.361 1.00 24.06 61 TYR B O 1
ATOM 2789 N N . ASN B 1 62 ? -19.130 -33.649 -87.690 1.00 23.42 62 ASN B N 1
ATOM 2790 C CA . ASN B 1 62 ? -17.840 -34.205 -88.087 1.00 25.48 62 ASN B CA 1
ATOM 2791 C C . ASN B 1 62 ? -16.863 -34.214 -86.928 1.00 27.10 62 ASN B C 1
ATOM 2792 O O . ASN B 1 62 ? -16.072 -35.152 -86.787 1.00 28.60 62 ASN B O 1
ATOM 2797 N N . LYS B 1 63 ? -16.897 -33.182 -86.086 1.00 25.65 63 LYS B N 1
ATOM 2798 C CA . LYS B 1 63 ? -16.019 -33.185 -84.922 1.00 28.60 63 LYS B CA 1
ATOM 2799 C C . LYS B 1 63 ? -16.364 -34.337 -83.991 1.00 27.72 63 LYS B C 1
ATOM 2800 O O . LYS B 1 63 ? -15.468 -35.025 -83.485 1.00 27.05 63 LYS B O 1
ATOM 2806 N N . ALA B 1 64 ? -17.663 -34.585 -83.782 1.00 26.45 64 ALA B N 1
ATOM 2807 C CA . ALA B 1 64 ? -18.075 -35.715 -82.960 1.00 25.08 64 ALA B CA 1
ATOM 2808 C C . ALA B 1 64 ? -17.555 -37.030 -83.536 1.00 25.77 64 ALA B C 1
ATOM 2809 O O . ALA B 1 64 ? -17.161 -37.928 -82.787 1.00 25.08 64 ALA B O 1
ATOM 2811 N N . LYS B 1 65 ? -17.601 -37.181 -84.860 1.00 24.51 65 LYS B N 1
ATOM 2812 C CA . LYS B 1 65 ? -17.045 -38.382 -85.478 1.00 27.68 65 LYS B CA 1
ATOM 2813 C C . LYS B 1 65 ? -15.533 -38.451 -85.283 1.00 30.40 65 LYS B C 1
ATOM 2814 O O . LYS B 1 65 ? -14.974 -39.536 -85.067 1.00 29.26 65 LYS B O 1
ATOM 2820 N N . GLU B 1 66 ? -14.848 -37.307 -85.374 1.00 30.70 66 GLU B N 1
ATOM 2821 C CA . GLU B 1 66 ? -13.400 -37.302 -85.177 1.00 32.69 66 GLU B CA 1
ATOM 2822 C C . GLU B 1 66 ? -13.035 -37.720 -83.759 1.00 31.96 66 GLU B C 1
ATOM 2823 O O . GLU B 1 66 ? -12.072 -38.476 -83.554 1.00 31.26 66 GLU B O 1
ATOM 2826 N N . ILE B 1 67 ? -13.805 -37.257 -82.773 1.00 29.43 67 ILE B N 1
ATOM 2827 C CA . ILE B 1 67 ? -13.488 -37.534 -81.376 1.00 29.27 67 ILE B CA 1
ATOM 2828 C C . ILE B 1 67 ? -13.828 -38.979 -81.031 1.00 30.30 67 ILE B C 1
ATOM 2829 O O . ILE B 1 67 ? -13.029 -39.691 -80.409 1.00 30.82 67 ILE B O 1
ATOM 2834 N N . SER B 1 68 ? -15.011 -39.440 -81.440 1.00 27.76 68 SER B N 1
ATOM 2835 C CA . SER B 1 68 ? -15.473 -40.767 -81.043 1.00 28.50 68 SER B CA 1
ATOM 2836 C C . SER B 1 68 ? -15.040 -41.888 -81.984 1.00 31.08 68 SER B C 1
ATOM 2837 O O . SER B 1 68 ? -15.033 -43.054 -81.568 1.00 32.79 68 SER B O 1
ATOM 2840 N N . GLY B 1 69 ? -14.686 -41.574 -83.230 1.00 30.40 69 GLY B N 1
ATOM 2841 C CA . GLY B 1 69 ? -14.476 -42.578 -84.253 1.00 29.15 69 GLY B CA 1
ATOM 2842 C C . GLY B 1 69 ? -15.729 -43.048 -84.968 1.00 31.32 69 GLY B C 1
ATOM 2843 O O . GLY B 1 69 ? -15.614 -43.836 -85.916 1.00 33.83 69 GLY B O 1
ATOM 2844 N N . LYS B 1 70 ? -16.921 -42.586 -84.561 1.00 27.21 70 LYS B N 1
ATOM 2845 C CA . LYS B 1 70 ? -18.187 -43.010 -85.153 1.00 25.88 70 LYS B CA 1
ATOM 2846 C C . LYS B 1 70 ? -19.046 -41.812 -85.509 1.00 24.31 70 LYS B C 1
ATOM 2847 O O . LYS B 1 70 ? -19.084 -40.823 -84.773 1.00 23.76 70 LYS B O 1
ATOM 2853 N N . ALA B 1 71 ? -19.769 -41.916 -86.627 1.00 24.70 71 ALA B N 1
ATOM 2854 C CA . ALA B 1 71 ? -20.663 -40.805 -86.920 1.00 22.46 71 ALA B CA 1
ATOM 2855 C C . ALA B 1 71 ? -21.912 -40.881 -86.039 1.00 21.05 71 ALA B C 1
ATOM 2856 O O . ALA B 1 71 ? -22.460 -41.971 -85.842 1.00 21.40 71 ALA B O 1
ATOM 2858 N N . PRO B 1 72 ? -22.378 -39.739 -85.505 1.00 20.63 72 PRO B N 1
ATOM 2859 C CA . PRO B 1 72 ? -23.633 -39.729 -84.747 1.00 18.98 72 PRO B CA 1
ATOM 2860 C C . PRO B 1 72 ? -24.798 -40.277 -85.557 1.00 18.94 72 PRO B C 1
ATOM 2861 O O . PRO B 1 72 ? -24.894 -40.069 -86.767 1.00 22.04 72 PRO B O 1
ATOM 2865 N N . ALA B 1 73 ? -25.709 -40.954 -84.857 1.00 18.32 73 ALA B N 1
ATOM 2866 C CA . ALA B 1 73 ? -26.930 -41.431 -85.499 1.00 18.18 73 ALA B CA 1
ATOM 2867 C C . ALA B 1 73 ? -27.856 -40.284 -85.864 1.00 17.49 73 ALA B C 1
ATOM 2868 O O . ALA B 1 73 ? -28.540 -40.351 -86.884 1.00 19.91 73 ALA B O 1
ATOM 2870 N N . VAL B 1 74 ? -27.934 -39.253 -85.018 1.00 16.82 74 VAL B N 1
ATOM 2871 C CA . VAL B 1 74 ? -28.850 -38.125 -85.227 1.00 15.74 74 VAL B CA 1
ATOM 2872 C C . VAL B 1 74 ? -28.031 -36.894 -85.594 1.00 15.12 74 VAL B C 1
ATOM 2873 O O . VAL B 1 74 ? -27.045 -36.562 -84.926 1.00 14.95 74 VAL B O 1
ATOM 2877 N N . TRP B 1 75 ? -28.421 -36.250 -86.697 1.00 13.92 75 TRP B N 1
ATOM 2878 C CA . TRP B 1 75 ? -27.797 -35.052 -87.218 1.00 15.11 75 TRP B CA 1
ATOM 2879 C C . TRP B 1 75 ? -28.789 -33.913 -87.035 1.00 14.28 75 TRP B C 1
ATOM 2880 O O . TRP B 1 75 ? -29.953 -34.038 -87.441 1.00 16.10 75 TRP B O 1
ATOM 2891 N N . GLY B 1 76 ? -28.349 -32.820 -86.425 1.00 17.30 76 GLY B N 1
ATOM 2892 C CA . GLY B 1 76 ? -29.238 -31.697 -86.157 1.00 16.40 76 GLY B CA 1
ATOM 2893 C C . GLY B 1 76 ? -28.679 -30.367 -86.604 1.00 16.43 76 GLY B C 1
ATOM 2894 O O . GLY B 1 76 ? -27.469 -30.131 -86.539 1.00 15.87 76 GLY B O 1
ATOM 2895 N N . THR B 1 77 ? -29.571 -29.512 -87.100 1.00 15.03 77 THR B N 1
ATOM 2896 C CA . THR B 1 77 ? -29.242 -28.094 -87.235 1.00 16.62 77 THR B CA 1
ATOM 2897 C C . THR B 1 77 ? -30.528 -27.274 -87.044 1.00 15.38 77 THR B C 1
ATOM 2898 O O . THR B 1 77 ? -31.535 -27.775 -86.526 1.00 14.88 77 THR B O 1
ATOM 2902 N N . ASP B 1 78 ? -30.491 -26.005 -87.466 1.00 15.21 78 ASP B N 1
ATOM 2903 C CA . ASP B 1 78 ? -31.418 -24.979 -86.983 1.00 15.93 78 ASP B CA 1
ATOM 2904 C C . ASP B 1 78 ? -31.694 -24.021 -88.139 1.00 16.36 78 ASP B C 1
ATOM 2905 O O . ASP B 1 78 ? -30.761 -23.638 -88.852 1.00 18.03 78 ASP B O 1
ATOM 2910 N N . PHE B 1 79 ? -32.966 -23.675 -88.346 1.00 15.80 79 PHE B N 1
ATOM 2911 C CA . PHE B 1 79 ? -33.333 -22.753 -89.426 1.00 16.86 79 PHE B CA 1
ATOM 2912 C C . PHE B 1 79 ? -33.064 -21.297 -89.073 1.00 17.44 79 PHE B C 1
ATOM 2913 O O . PHE B 1 79 ? -33.392 -20.405 -89.873 1.00 20.24 79 PHE B O 1
ATOM 2921 N N . TYR B 1 80 ? -32.508 -21.017 -87.893 1.00 15.60 80 TYR B N 1
ATOM 2922 C CA . TYR B 1 80 ? -32.268 -19.651 -87.424 1.00 16.64 80 TYR B CA 1
ATOM 2923 C C . TYR B 1 80 ? -31.692 -18.740 -88.505 1.00 19.98 80 TYR B C 1
ATOM 2924 O O . TYR B 1 80 ? -30.573 -18.940 -88.986 1.00 19.81 80 TYR B O 1
ATOM 2933 N N . TRP B 1 81 ? -32.476 -17.734 -88.897 1.00 18.78 81 TRP B N 1
ATOM 2934 C CA . TRP B 1 81 ? -32.048 -16.761 -89.895 1.00 19.90 81 TRP B CA 1
ATOM 2935 C C . TRP B 1 81 ? -31.392 -15.606 -89.147 1.00 21.74 81 TRP B C 1
ATOM 2936 O O . TRP B 1 81 ? -32.011 -14.581 -88.838 1.00 22.56 81 TRP B O 1
ATOM 2947 N N . ASN B 1 82 ? -30.100 -15.794 -88.844 1.00 23.07 82 ASN B N 1
ATOM 2948 C CA . ASN B 1 82 ? -29.316 -14.825 -88.085 1.00 25.96 82 ASN B CA 1
ATOM 2949 C C . ASN B 1 82 ? -28.351 -14.015 -88.949 1.00 27.90 82 ASN B C 1
ATOM 2950 O O . ASN B 1 82 ? -27.793 -13.023 -88.464 1.00 29.75 82 ASN B O 1
ATOM 2955 N N . GLY B 1 83 ? -28.131 -14.414 -90.200 1.00 25.49 83 GLY B N 1
ATOM 2956 C CA . GLY B 1 83 ? -27.260 -13.705 -91.105 1.00 28.80 83 GLY B CA 1
ATOM 2957 C C . GLY B 1 83 ? -28.016 -13.074 -92.260 1.00 28.56 83 GLY B C 1
ATOM 2958 O O . GLY B 1 83 ? -29.247 -13.046 -92.299 1.00 30.29 83 GLY B O 1
ATOM 2959 N N . LYS B 1 84 ? -27.244 -12.567 -93.218 1.00 31.02 84 LYS B N 1
ATOM 2960 C CA . LYS B 1 84 ? -27.831 -11.861 -94.353 1.00 33.12 84 LYS B CA 1
ATOM 2961 C C . LYS B 1 84 ? -28.777 -12.769 -95.132 1.00 34.58 84 LYS B C 1
ATOM 2962 O O . LYS B 1 84 ? -29.917 -12.395 -95.433 1.00 35.41 84 LYS B O 1
ATOM 2964 N N . ASP B 1 85 ? -28.339 -13.982 -95.431 1.00 33.96 85 ASP B N 1
ATOM 2965 C CA . ASP B 1 85 ? -29.044 -14.844 -96.368 1.00 36.48 85 ASP B CA 1
ATOM 2966 C C . ASP B 1 85 ? -29.924 -15.859 -95.641 1.00 34.38 85 ASP B C 1
ATOM 2967 O O . ASP B 1 85 ? -29.571 -16.359 -94.564 1.00 30.19 85 ASP B O 1
ATOM 2972 N N . ASN B 1 86 ? -31.084 -16.141 -96.236 1.00 33.83 86 ASN B N 1
ATOM 2973 C CA . ASN B 1 86 ? -31.942 -17.228 -95.789 1.00 32.12 86 ASN B CA 1
ATOM 2974 C C . ASN B 1 86 ? -31.136 -18.525 -95.754 1.00 27.84 86 ASN B C 1
ATOM 2975 O O . ASN B 1 86 ? -30.580 -18.929 -96.784 1.00 28.22 86 ASN B O 1
ATOM 2980 N N . PRO B 1 87 ? -31.039 -19.195 -94.608 1.00 24.54 87 PRO B N 1
ATOM 2981 C CA . PRO B 1 87 ? -30.206 -20.403 -94.532 1.00 26.57 87 PRO B CA 1
ATOM 2982 C C . PRO B 1 87 ? -30.865 -21.667 -95.056 1.00 28.21 87 PRO B C 1
ATOM 2983 O O . PRO B 1 87 ? -30.230 -22.729 -95.021 1.00 25.81 87 PRO B O 1
ATOM 2987 N N . GLY B 1 88 ? -32.112 -21.588 -95.527 1.00 28.60 88 GLY B N 1
ATOM 2988 C CA . GLY B 1 88 ? -32.860 -22.800 -95.822 1.00 25.78 88 GLY B CA 1
ATOM 2989 C C . GLY B 1 88 ? -32.235 -23.651 -96.918 1.00 26.00 88 GLY B C 1
ATOM 2990 O O . GLY B 1 88 ? -32.153 -24.873 -96.786 1.00 23.70 88 GLY B O 1
ATOM 2991 N N . GLU B 1 89 ? -31.786 -23.027 -98.016 1.00 27.06 89 GLU B N 1
ATOM 2992 C CA . GLU B 1 89 ? -31.219 -23.832 -99.100 1.00 28.48 89 GLU B CA 1
ATOM 2993 C C . GLU B 1 89 ? -30.025 -24.651 -98.623 1.00 30.22 89 GLU B C 1
ATOM 2994 O O . GLU B 1 89 ? -29.920 -25.846 -98.915 1.00 30.16 89 GLU B O 1
ATOM 3000 N N . ARG B 1 90 ? -29.134 -24.026 -97.859 1.00 29.46 90 ARG B N 1
ATOM 3001 C CA . ARG B 1 90 ? -27.951 -24.718 -97.369 1.00 29.81 90 ARG B CA 1
ATOM 3002 C C . ARG B 1 90 ? -28.332 -25.860 -96.431 1.00 26.38 90 ARG B C 1
ATOM 3003 O O . ARG B 1 90 ? -27.747 -26.947 -96.494 1.00 27.49 90 ARG B O 1
ATOM 3011 N N . ILE B 1 91 ? -29.332 -25.640 -95.578 1.00 23.56 91 ILE B N 1
ATOM 3012 C CA . ILE B 1 91 ? -29.767 -26.661 -94.617 1.00 20.57 91 ILE B CA 1
ATOM 3013 C C . ILE B 1 91 ? -30.343 -27.862 -95.352 1.00 24.31 91 ILE B C 1
ATOM 3014 O O . ILE B 1 91 ? -30.043 -29.024 -95.037 1.00 23.90 91 ILE B O 1
ATOM 3019 N N . VAL B 1 92 ? -31.184 -27.590 -96.348 1.00 21.61 92 VAL B N 1
ATOM 3020 C CA . VAL B 1 92 ? -31.866 -28.654 -97.064 1.00 23.83 92 VAL B CA 1
ATOM 3021 C C . VAL B 1 92 ? -30.857 -29.521 -97.795 1.00 27.36 92 VAL B C 1
ATOM 3022 O O . VAL B 1 92 ? -30.953 -30.755 -97.782 1.00 28.59 92 VAL B O 1
ATOM 3026 N N . LYS B 1 93 ? -29.863 -28.895 -98.427 1.00 24.50 93 LYS B N 1
ATOM 3027 C CA . LYS B 1 93 ? -28.890 -29.674 -99.180 1.00 28.58 93 LYS B CA 1
ATOM 3028 C C . LYS B 1 93 ? -28.110 -30.599 -98.255 1.00 29.31 93 LYS B C 1
ATOM 3029 O O . LYS B 1 93 ? -27.901 -31.773 -98.577 1.00 30.97 93 LYS B O 1
ATOM 3032 N N . GLU B 1 94 ? -27.737 -30.113 -97.070 1.00 26.58 94 GLU B N 1
ATOM 3033 C CA . GLU B 1 94 ? -26.976 -30.973 -96.168 1.00 29.91 94 GLU B CA 1
ATOM 3034 C C . GLU B 1 94 ? -27.875 -32.005 -95.493 1.00 25.43 94 GLU B C 1
ATOM 3035 O O . GLU B 1 94 ? -27.441 -33.133 -95.250 1.00 27.06 94 GLU B O 1
ATOM 3041 N N . ALA B 1 95 ? -29.137 -31.659 -95.214 1.00 23.93 95 ALA B N 1
ATOM 3042 C CA . ALA B 1 95 ? -30.050 -32.643 -94.629 1.00 21.50 95 ALA B CA 1
ATOM 3043 C C . ALA B 1 95 ? -30.309 -33.795 -95.588 1.00 23.42 95 ALA B C 1
ATOM 3044 O O . ALA B 1 95 ? -30.352 -34.965 -95.175 1.00 21.72 95 ALA B O 1
ATOM 3046 N N . ILE B 1 96 ? -30.500 -33.489 -96.879 1.00 23.11 96 ILE B N 1
ATOM 3047 C CA . ILE B 1 96 ? -30.716 -34.565 -97.838 1.00 24.41 96 ILE B CA 1
ATOM 3048 C C . ILE B 1 96 ? -29.490 -35.466 -97.927 1.00 27.10 96 ILE B C 1
ATOM 3049 O O . ILE B 1 96 ? -29.602 -36.699 -97.942 1.00 26.95 96 ILE B O 1
ATOM 3054 N N . ASP B 1 97 ? -28.300 -34.877 -97.984 1.00 26.84 97 ASP B N 1
ATOM 3055 C CA . ASP B 1 97 ? -27.102 -35.703 -98.022 1.00 26.93 97 ASP B CA 1
ATOM 3056 C C . ASP B 1 97 ? -26.984 -36.558 -96.766 1.00 26.73 97 ASP B C 1
ATOM 3057 O O . ASP B 1 97 ? -26.686 -37.758 -96.853 1.00 26.06 97 ASP B O 1
ATOM 3062 N N . LYS B 1 98 ? -27.241 -35.967 -95.590 1.00 24.53 98 LYS B N 1
ATOM 3063 C CA . LYS B 1 98 ? -27.114 -36.742 -94.351 1.00 23.75 98 LYS B CA 1
ATOM 3064 C C . LYS B 1 98 ? -28.148 -37.861 -94.291 1.00 25.62 98 LYS B C 1
ATOM 3065 O O . LYS B 1 98 ? -27.839 -38.971 -93.844 1.00 27.44 98 LYS B O 1
ATOM 3071 N N . TYR B 1 99 ? -29.377 -37.592 -94.738 1.00 24.44 99 TYR B N 1
ATOM 3072 C CA . TYR B 1 99 ? -30.387 -38.643 -94.825 1.00 25.80 99 TYR B CA 1
ATOM 3073 C C . TYR B 1 99 ? -29.934 -39.774 -95.740 1.00 29.69 99 TYR B C 1
ATOM 3074 O O . TYR B 1 99 ? -30.106 -40.959 -95.416 1.00 27.83 99 TYR B O 1
ATOM 3083 N N . HIS B 1 100 ? -29.365 -39.433 -96.894 1.00 25.62 100 HIS B N 1
ATOM 3084 C CA . HIS B 1 100 ? -28.896 -40.488 -97.786 1.00 27.35 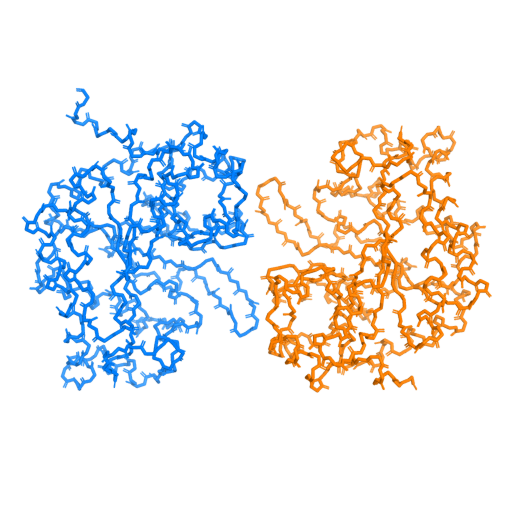100 HIS B CA 1
ATOM 3085 C C . HIS B 1 100 ? -27.724 -41.256 -97.176 1.00 29.64 100 HIS B C 1
ATOM 3086 O O . HIS B 1 100 ? -27.515 -42.425 -97.509 1.00 33.24 100 HIS B O 1
ATOM 3093 N N . GLU B 1 101 ? -26.959 -40.623 -96.296 1.00 30.35 101 GLU B N 1
ATOM 3094 C CA . GLU B 1 101 ? -25.838 -41.274 -95.637 1.00 31.44 101 GLU B CA 1
ATOM 3095 C C . GLU B 1 101 ? -26.275 -42.217 -94.533 1.00 29.72 101 GLU B C 1
ATOM 3096 O O . GLU B 1 101 ? -25.452 -43.023 -94.089 1.00 29.73 101 GLU B O 1
ATOM 3102 N N . GLY B 1 102 ? -27.547 -42.185 -94.143 1.00 26.92 102 GLY B N 1
ATOM 3103 C CA . GLY B 1 102 ? -28.075 -43.039 -93.101 1.00 27.60 102 GLY B CA 1
ATOM 3104 C C . GLY B 1 102 ? -28.309 -42.340 -91.775 1.00 25.30 102 GLY B C 1
ATOM 3105 O O . GLY B 1 102 ? -28.699 -42.999 -90.809 1.00 26.44 102 GLY B O 1
ATOM 3106 N N . ALA B 1 103 ? -28.103 -41.035 -91.700 1.00 23.61 103 ALA B N 1
ATOM 3107 C CA . ALA B 1 103 ? -28.367 -40.362 -90.437 1.00 22.25 103 ALA B CA 1
ATOM 3108 C C . ALA B 1 103 ? -29.848 -40.009 -90.323 1.00 22.33 103 ALA B C 1
ATOM 3109 O O . ALA B 1 103 ? -30.582 -39.887 -91.323 1.00 23.47 103 ALA B O 1
ATOM 3111 N N . ILE B 1 104 ? -30.291 -39.832 -89.086 1.00 18.28 104 ILE B N 1
ATOM 3112 C CA . ILE B 1 104 ? -31.645 -39.386 -88.780 1.00 18.25 104 ILE B CA 1
ATOM 3113 C C . ILE B 1 104 ? -31.629 -37.877 -88.567 1.00 19.78 104 ILE B C 1
ATOM 3114 O O . ILE B 1 104 ? -30.790 -37.360 -87.833 1.00 19.03 104 ILE B O 1
ATOM 3119 N N . VAL B 1 105 ? -32.536 -37.155 -89.232 1.00 16.79 105 VAL B N 1
ATOM 3120 C CA . VAL B 1 105 ? -32.457 -35.702 -89.294 1.00 16.33 105 VAL B CA 1
ATOM 3121 C C . VAL B 1 105 ? -33.395 -35.073 -88.269 1.00 17.16 105 VAL B C 1
ATOM 3122 O O . VAL B 1 105 ? -34.586 -35.408 -88.209 1.00 17.61 105 VAL B O 1
ATOM 3126 N N . THR B 1 106 ? -32.870 -34.123 -87.481 1.00 15.06 106 THR B N 1
ATOM 3127 C CA . THR B 1 106 ? -33.700 -33.277 -86.635 1.00 13.82 106 THR B CA 1
ATOM 3128 C C . THR B 1 106 ? -33.420 -31.819 -86.981 1.00 17.42 106 THR B C 1
ATOM 3129 O O . THR B 1 106 ? -32.275 -31.448 -87.253 1.00 16.20 106 THR B O 1
ATOM 3133 N N . LEU B 1 107 ? -34.477 -31.006 -86.989 1.00 17.87 107 LEU B N 1
ATOM 3134 C CA . LEU B 1 107 ? -34.382 -29.587 -87.300 1.00 14.79 107 LEU B CA 1
ATOM 3135 C C . LEU B 1 107 ? -35.145 -28.772 -86.262 1.00 15.34 107 LEU B C 1
ATOM 3136 O O . LEU B 1 107 ? -36.244 -29.143 -85.843 1.00 13.91 107 LEU B O 1
ATOM 3141 N N . MET B 1 108 ? -34.565 -27.650 -85.868 1.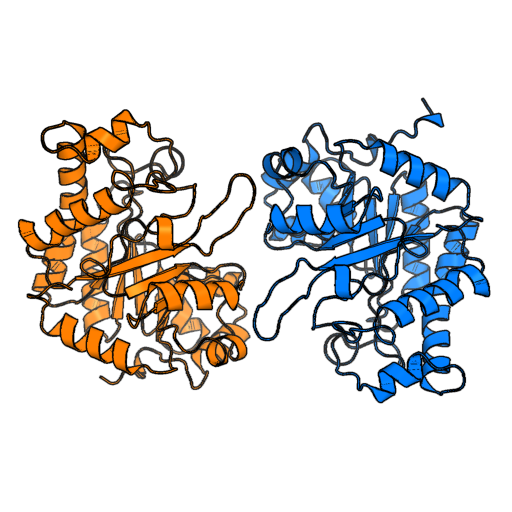00 12.68 108 MET B N 1
ATOM 3142 C CA . MET B 1 108 ? -35.192 -26.722 -84.946 1.00 13.11 108 MET B CA 1
ATOM 3143 C C . MET B 1 108 ? -35.250 -25.366 -85.627 1.00 15.09 108 MET B C 1
ATOM 3144 O O . MET B 1 108 ? -34.882 -25.232 -86.806 1.00 15.91 108 MET B O 1
ATOM 3149 N N . TRP B 1 109 ? -35.717 -24.350 -84.890 1.00 13.11 109 TRP B N 1
ATOM 3150 C CA . TRP B 1 109 ? -36.021 -23.061 -85.514 1.00 14.16 109 TRP B CA 1
ATOM 3151 C C . TRP B 1 109 ? -36.026 -21.933 -84.484 1.00 13.41 109 TRP B C 1
ATOM 3152 O O . TRP B 1 109 ? -37.096 -21.492 -84.057 1.00 16.84 109 TRP B O 1
ATOM 3163 N N . HIS B 1 110 ? -34.851 -21.463 -84.058 1.00 15.87 110 HIS B N 1
ATOM 3164 C CA . HIS B 1 110 ? -34.822 -20.160 -83.401 1.00 14.36 110 HIS B CA 1
ATOM 3165 C C . HIS B 1 110 ? -35.358 -19.150 -84.413 1.00 13.44 110 HIS B C 1
ATOM 3166 O O . HIS B 1 110 ? -34.990 -19.175 -85.595 1.00 17.53 110 HIS B O 1
ATOM 3173 N N . VAL B 1 111 ? -36.232 -18.267 -83.948 1.00 13.48 111 VAL B N 1
ATOM 3174 C CA . VAL B 1 111 ? -36.898 -17.336 -84.859 1.00 14.12 111 VAL B CA 1
ATOM 3175 C C . VAL B 1 111 ? -37.279 -16.107 -84.053 1.00 15.33 111 VAL B C 1
ATOM 3176 O O . VAL B 1 111 ? -37.541 -16.190 -82.846 1.00 18.09 111 VAL B O 1
ATOM 3180 N N . GLY B 1 112 ? -37.247 -14.952 -84.706 1.00 17.39 112 GLY B N 1
ATOM 3181 C CA . GLY B 1 112 ? -37.680 -13.731 -84.078 1.00 18.39 112 GLY B CA 1
ATOM 3182 C C . GLY B 1 112 ? -39.191 -13.611 -84.064 1.00 19.30 112 GLY B C 1
ATOM 3183 O O . GLY B 1 112 ? -39.934 -14.544 -84.375 1.00 19.55 112 GLY B O 1
ATOM 3184 N N . GLN B 1 113 ? -39.645 -12.429 -83.672 1.00 19.08 113 GLN B N 1
ATOM 3185 C CA . GLN B 1 113 ? -41.068 -12.187 -83.508 1.00 16.94 113 GLN B CA 1
ATOM 3186 C C . GLN B 1 113 ? -41.730 -11.782 -84.816 1.00 19.89 113 GLN B C 1
ATOM 3187 O O . GLN B 1 113 ? -41.090 -11.199 -85.684 1.00 24.22 113 GLN B O 1
ATOM 3193 N N . PRO B 1 114 ? -43.034 -12.036 -84.932 1.00 20.25 114 PRO B N 1
ATOM 3194 C CA . PRO B 1 114 ? -43.776 -11.560 -86.113 1.00 20.47 114 PRO B CA 1
ATOM 3195 C C . PRO B 1 114 ? -43.626 -10.065 -86.373 1.00 22.74 114 PRO B C 1
ATOM 3196 O O . PRO B 1 114 ? -43.640 -9.653 -87.535 1.00 24.44 114 PRO B O 1
ATOM 3200 N N . LYS B 1 115 ? -43.416 -9.242 -85.335 1.00 21.24 115 LYS B N 1
ATOM 3201 C CA . LYS B 1 115 ? -43.303 -7.804 -85.574 1.00 23.41 115 LYS B CA 1
ATOM 3202 C C . LYS B 1 115 ? -41.976 -7.393 -86.203 1.00 23.55 115 LYS B C 1
ATOM 3203 O O . LYS B 1 115 ? -41.830 -6.224 -86.568 1.00 26.56 115 LYS B O 1
ATOM 3209 N N . HIS B 1 116 ? -41.029 -8.311 -86.380 1.00 22.43 116 HIS B N 1
ATOM 3210 C CA . HIS B 1 116 ? -39.694 -8.011 -86.889 1.00 23.16 116 HIS B CA 1
ATOM 3211 C C . HIS B 1 116 ? -39.462 -8.712 -88.226 1.00 25.43 116 HIS B C 1
ATOM 3212 O O . HIS B 1 116 ? -40.218 -9.592 -88.631 1.00 25.56 116 HIS B O 1
ATOM 3219 N N . ASP B 1 117 ? -38.384 -8.331 -88.910 1.00 29.36 117 ASP B N 1
ATOM 3220 C CA . ASP B 1 117 ? -37.994 -9.035 -90.127 1.00 29.75 117 ASP B CA 1
ATOM 3221 C C . ASP B 1 117 ? -36.647 -9.716 -89.917 1.00 28.15 117 ASP B C 1
ATOM 3222 O O . ASP B 1 117 ? -35.848 -9.265 -89.096 1.00 28.46 117 ASP B O 1
ATOM 3227 N N . PRO B 1 118 ? -36.367 -10.802 -90.630 1.00 28.43 118 PRO B N 1
ATOM 3228 C CA . PRO B 1 118 ? -35.034 -11.409 -90.549 1.00 26.82 118 PRO B CA 1
ATOM 3229 C C . PRO B 1 118 ? -33.999 -10.509 -91.200 1.00 27.27 118 PRO B C 1
ATOM 3230 O O . PRO B 1 118 ? -34.340 -9.684 -92.064 1.00 29.03 118 PRO B O 1
ATOM 3234 N N . PRO B 1 119 ? -32.717 -10.615 -90.814 1.00 27.82 119 PRO B N 1
ATOM 3235 C CA . PRO B 1 119 ? -32.153 -11.486 -89.778 1.00 24.79 119 PRO B CA 1
ATOM 3236 C C . PRO B 1 119 ? -32.589 -11.046 -88.396 1.00 26.26 119 PRO B C 1
ATOM 3237 O O . PRO B 1 119 ? -32.630 -9.843 -88.097 1.00 27.43 119 PRO B O 1
ATOM 3241 N N . PHE B 1 120 ? -32.917 -12.030 -87.569 1.00 24.00 120 PHE B N 1
ATOM 3242 C CA . PHE B 1 120 ? -33.544 -11.794 -86.279 1.00 23.84 120 PHE B CA 1
ATOM 3243 C C . PHE B 1 120 ? -32.489 -11.613 -85.195 1.00 25.48 120 PHE B C 1
ATOM 3244 O O . PHE B 1 120 ? -31.691 -12.523 -84.936 1.00 24.75 120 PHE B O 1
ATOM 3252 N N . SER B 1 121 ? -32.506 -10.444 -84.552 1.00 24.92 121 SER B N 1
ATOM 3253 C CA . SER B 1 121 ? -31.591 -10.169 -83.453 1.00 27.18 121 SER B CA 1
ATOM 3254 C C . SER B 1 121 ? -31.811 -11.153 -82.314 1.00 24.03 121 SER B C 1
ATOM 3255 O O . SER B 1 121 ? -32.950 -11.451 -81.944 1.00 23.23 121 SER B O 1
ATOM 3258 N N . TRP B 1 122 ? -30.717 -11.663 -81.750 1.00 25.34 122 TRP B N 1
ATOM 3259 C CA . TRP B 1 122 ? -30.845 -12.565 -80.606 1.00 24.81 122 TRP B CA 1
ATOM 3260 C C . TRP B 1 122 ? -31.435 -11.837 -79.396 1.00 26.41 122 TRP B C 1
ATOM 3261 O O . TRP B 1 122 ? -32.443 -12.266 -78.819 1.00 26.39 122 TRP B O 1
ATOM 3272 N N . ARG B 1 123 ? -30.819 -10.726 -78.997 1.00 27.36 123 ARG B N 1
ATOM 3273 C CA . ARG B 1 123 ? -31.254 -10.059 -77.776 1.00 30.68 123 ARG B CA 1
ATOM 3274 C C . ARG B 1 123 ? -32.579 -9.330 -77.976 1.00 28.97 123 ARG B C 1
ATOM 3275 O O . ARG B 1 123 ? -33.405 -9.272 -77.055 1.00 30.44 123 ARG B O 1
ATOM 3277 N N . GLU B 1 124 ? -32.804 -8.755 -79.156 1.00 26.91 124 GLU B N 1
ATOM 3278 C CA . GLU B 1 124 ? -33.964 -7.888 -79.322 1.00 26.13 124 GLU B CA 1
ATOM 3279 C C . GLU B 1 124 ? -35.176 -8.606 -79.896 1.00 23.99 124 GLU B C 1
ATOM 3280 O O . GLU B 1 124 ? -36.288 -8.065 -79.819 1.00 25.35 124 GLU B O 1
ATOM 3284 N N . SER B 1 125 ? -35.003 -9.792 -80.485 1.00 21.23 125 SER B N 1
ATOM 3285 C CA . SER B 1 125 ? -36.134 -10.462 -81.115 1.00 21.53 125 SER B CA 1
ATOM 3286 C C . SER B 1 125 ? -36.343 -11.866 -80.564 1.00 20.53 125 SER B C 1
ATOM 3287 O O . SER B 1 125 ? -37.371 -12.121 -79.923 1.00 21.05 125 SER B O 1
ATOM 3290 N N . VAL B 1 126 ? -35.384 -12.773 -80.768 1.00 19.11 126 VAL B N 1
ATOM 3291 C CA . VAL B 1 126 ? -35.515 -14.140 -80.271 1.00 18.40 126 VAL B CA 1
ATOM 3292 C C . VAL B 1 126 ? -35.730 -14.143 -78.768 1.00 18.37 126 VAL B C 1
ATOM 3293 O O . VAL B 1 126 ? -36.591 -14.866 -78.250 1.00 18.68 126 VAL B O 1
ATOM 3297 N N . GLN B 1 127 ? -34.955 -13.339 -78.040 1.00 20.33 127 GLN B N 1
ATOM 3298 C CA . GLN B 1 127 ? -35.134 -13.200 -76.596 1.00 20.93 127 GLN B CA 1
ATOM 3299 C C . GLN B 1 127 ? -35.688 -11.825 -76.215 1.00 21.96 127 GLN B C 1
ATOM 3300 O O . GLN B 1 127 ? -35.526 -11.387 -75.067 1.00 22.15 127 GLN B O 1
ATOM 3306 N N . GLY B 1 128 ? -36.341 -11.131 -77.164 1.00 20.46 128 GLY B N 1
ATOM 3307 C CA . GLY B 1 128 ? -36.915 -9.822 -76.890 1.00 23.30 128 GLY B CA 1
ATOM 3308 C C . GLY B 1 128 ? -38.258 -9.906 -76.188 1.00 23.29 128 GLY B C 1
ATOM 3309 O O . GLY B 1 128 ? -38.925 -10.930 -76.158 1.00 25.07 128 GLY B O 1
ATOM 3310 N N . GLU B 1 129 ? -38.670 -8.794 -75.605 1.00 24.55 129 GLU B N 1
ATOM 3311 C CA . GLU B 1 129 ? -39.951 -8.768 -74.919 1.00 26.06 129 GLU B CA 1
ATOM 3312 C C . GLU B 1 129 ? -41.079 -8.768 -75.946 1.00 26.18 129 GLU B C 1
ATOM 3313 O O . GLU B 1 129 ? -40.915 -8.294 -77.067 1.00 24.61 129 GLU B O 1
ATOM 3316 N N . ILE B 1 130 ? -42.220 -9.341 -75.570 1.00 24.39 130 ILE B N 1
ATOM 3317 C CA . ILE B 1 130 ? -43.403 -9.333 -76.423 1.00 26.21 130 ILE B CA 1
ATOM 3318 C C . ILE B 1 130 ? -44.598 -8.908 -75.588 1.00 23.37 130 ILE B C 1
ATOM 3319 O O . ILE B 1 130 ? -44.755 -9.337 -74.443 1.00 24.70 130 ILE B O 1
ATOM 3324 N N . SER B 1 131 ? -45.424 -8.025 -76.139 1.00 20.90 131 SER B N 1
ATOM 3325 C CA . SER B 1 131 ? -46.565 -7.527 -75.390 1.00 21.78 131 SER B CA 1
ATOM 3326 C C . SER B 1 131 ? -47.750 -8.485 -75.502 1.00 22.57 131 SER B C 1
ATOM 3327 O O . SER B 1 131 ? -47.796 -9.352 -76.373 1.00 21.53 131 SER B O 1
ATOM 3330 N N .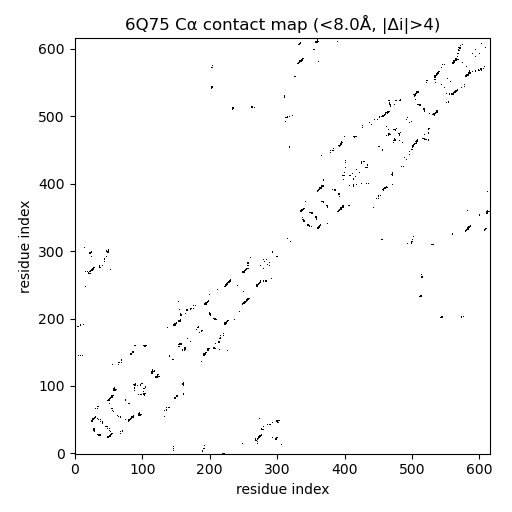 LYS B 1 132 ? -48.725 -8.317 -74.602 1.00 23.83 132 LYS B N 1
ATOM 3331 C CA . LYS B 1 132 ? -49.938 -9.126 -74.694 1.00 23.65 132 LYS B CA 1
ATOM 3332 C C . LYS B 1 132 ? -50.656 -8.903 -76.021 1.00 24.26 132 LYS B C 1
ATOM 3333 O O . LYS B 1 132 ? -51.159 -9.857 -76.629 1.00 23.27 132 LYS B O 1
ATOM 3339 N N . LYS B 1 133 ? -50.704 -7.655 -76.500 1.00 23.71 133 LYS B N 1
ATOM 3340 C CA . LYS B 1 133 ? -51.383 -7.405 -77.775 1.00 23.26 133 LYS B CA 1
ATOM 3341 C C . LYS B 1 133 ? -50.642 -8.080 -78.922 1.00 22.22 133 LYS B C 1
ATOM 3342 O O . LYS B 1 133 ? -51.266 -8.642 -79.827 1.00 24.06 133 LYS B O 1
ATOM 3348 N N . GLU B 1 134 ? -49.314 -8.018 -78.904 1.00 21.39 134 GLU B N 1
ATOM 3349 C CA . GLU B 1 134 ? -48.537 -8.639 -79.973 1.00 21.82 134 GLU B CA 1
ATOM 3350 C C . GLU B 1 134 ? -48.713 -10.151 -79.979 1.00 22.18 134 GLU B C 1
ATOM 3351 O O . GLU B 1 134 ? -48.852 -10.767 -81.044 1.00 22.34 134 GLU B O 1
ATOM 3357 N N . TRP B 1 135 ? -48.727 -10.763 -78.801 1.00 19.78 135 TRP B N 1
ATOM 3358 C CA . TRP B 1 135 ? -48.957 -12.198 -78.725 1.00 21.38 135 TRP B CA 1
ATOM 3359 C C . TRP B 1 135 ? -50.357 -12.558 -79.216 1.00 20.64 135 TRP B C 1
ATOM 3360 O O . TRP B 1 135 ? -50.523 -13.452 -80.059 1.00 20.45 135 TRP B O 1
ATOM 3371 N N . ASP B 1 136 ? -51.371 -11.875 -78.696 1.00 21.50 136 ASP B N 1
ATOM 3372 C CA . ASP B 1 136 ? -52.751 -12.215 -79.025 1.00 23.41 136 ASP B CA 1
ATOM 3373 C C . ASP B 1 136 ? -53.035 -12.007 -80.504 1.00 25.68 136 ASP B C 1
ATOM 3374 O O . ASP B 1 136 ? -53.729 -12.821 -81.125 1.00 26.76 136 ASP B O 1
ATOM 3379 N N . ASP B 1 137 ? -52.519 -10.914 -81.076 1.00 22.79 137 ASP B N 1
ATOM 3380 C CA . ASP B 1 137 ? -52.789 -10.609 -82.482 1.00 26.35 137 ASP B CA 1
ATOM 3381 C C . ASP B 1 137 ? -52.180 -11.674 -83.378 1.00 23.96 137 ASP B C 1
ATOM 3382 O O . ASP B 1 137 ? -52.780 -12.076 -84.378 1.00 25.94 137 ASP B O 1
ATOM 3387 N N . MET B 1 138 ? -51.004 -12.185 -82.993 1.00 21.20 138 MET B N 1
ATOM 3388 C CA . MET B 1 138 ? -50.352 -13.210 -83.797 1.00 19.80 138 MET B CA 1
ATOM 3389 C C . MET B 1 138 ? -51.201 -14.472 -83.881 1.00 21.58 138 MET B C 1
ATOM 3390 O O . MET B 1 138 ? -51.121 -15.210 -84.870 1.00 21.81 138 MET B O 1
ATOM 3395 N N . LEU B 1 139 ? -52.065 -14.701 -82.890 1.00 21.51 139 LEU B N 1
ATOM 3396 C CA . LEU B 1 139 ? -52.931 -15.869 -82.844 1.00 23.50 139 LEU B CA 1
ATOM 3397 C C . LEU B 1 139 ? -54.362 -15.547 -83.247 1.00 27.34 139 LEU B C 1
ATOM 3398 O O . LEU B 1 139 ? -55.279 -16.315 -82.921 1.00 26.14 139 LEU B O 1
ATOM 3403 N N . THR B 1 140 ? -54.572 -14.414 -83.920 1.00 26.95 140 THR B N 1
ATOM 3404 C CA . THR B 1 140 ? -55.899 -13.960 -84.335 1.00 28.31 140 THR B CA 1
ATOM 3405 C C . THR B 1 140 ? -55.922 -13.852 -85.859 1.00 30.21 140 THR B C 1
ATOM 3406 O O . THR B 1 140 ? -55.355 -12.899 -86.420 1.00 28.07 140 THR B O 1
ATOM 3410 N N . PRO B 1 141 ? -56.497 -14.827 -86.568 1.00 33.32 141 PRO B N 1
ATOM 3411 C CA . PRO B 1 141 ? -56.572 -14.738 -88.031 1.00 34.87 141 PRO B CA 1
ATOM 3412 C C . PRO B 1 141 ? -57.136 -13.403 -88.464 1.00 35.53 141 PRO B C 1
ATOM 3413 O O . PRO B 1 141 ? -58.084 -12.891 -87.869 1.00 35.96 141 PRO B O 1
ATOM 3417 N N . GLY B 1 142 ? -56.522 -12.821 -89.490 1.00 36.86 142 GLY B N 1
ATOM 3418 C CA . GLY B 1 142 ? -56.954 -11.553 -90.017 1.00 36.22 142 GLY B CA 1
ATOM 3419 C C . GLY B 1 142 ? -56.111 -10.353 -89.624 1.00 35.25 142 GLY B C 1
ATOM 3420 O O . GLY B 1 142 ? -56.202 -9.313 -90.288 1.00 36.23 142 GLY B O 1
ATOM 3421 N N . THR B 1 143 ? -55.335 -10.439 -88.550 1.00 30.66 143 THR B N 1
ATOM 3422 C CA . THR B 1 143 ? -54.537 -9.298 -88.123 1.00 28.02 143 THR B CA 1
ATOM 3423 C C . THR B 1 143 ? -53.243 -9.204 -88.928 1.00 28.41 143 THR B C 1
ATOM 3424 O O . THR B 1 143 ? -52.803 -10.164 -89.566 1.00 25.44 143 THR B O 1
ATOM 3428 N N . GLU B 1 144 ? -52.610 -8.026 -88.847 1.00 31.68 144 GLU B N 1
ATOM 3429 C CA . GLU B 1 144 ? -51.319 -7.837 -89.503 1.00 29.22 144 GLU B CA 1
ATOM 3430 C C . GLU B 1 144 ? -50.265 -8.780 -88.944 1.00 27.12 144 GLU B C 1
ATOM 3431 O O . GLU B 1 144 ? -49.459 -9.333 -89.700 1.00 26.52 144 GLU B O 1
ATOM 3433 N N . LEU B 1 145 ? -50.245 -8.968 -87.622 1.00 24.44 145 LEU B N 1
ATOM 3434 C CA . LEU B 1 145 ? -49.223 -9.835 -87.026 1.00 24.83 145 LEU B CA 1
ATOM 3435 C C . LEU B 1 145 ? -49.466 -11.304 -87.344 1.00 21.89 145 LEU B C 1
ATOM 3436 O O . LEU B 1 145 ? -48.502 -12.076 -87.476 1.00 20.45 145 LEU B O 1
ATOM 3441 N N . PHE B 1 146 ? -50.730 -11.714 -87.476 1.00 23.39 146 PHE B N 1
ATOM 3442 C CA . PHE B 1 146 ? -50.994 -13.077 -87.932 1.00 23.24 146 PHE B CA 1
ATOM 3443 C C . PHE B 1 146 ? -50.487 -13.269 -89.351 1.00 22.14 146 PHE B C 1
ATOM 3444 O O . PHE B 1 146 ? -49.840 -14.273 -89.660 1.00 22.40 146 PHE B O 1
ATOM 3452 N N . GLN B 1 147 ? -50.800 -12.316 -90.246 1.00 23.28 147 GLN B N 1
ATOM 3453 C CA . GLN B 1 147 ? -50.307 -12.420 -91.614 1.00 25.32 147 GLN B CA 1
ATOM 3454 C C . GLN B 1 147 ? -48.778 -12.454 -91.649 1.00 25.33 147 GLN B C 1
ATOM 3455 O O . GLN B 1 147 ? -48.181 -13.263 -92.365 1.00 23.61 147 GLN B O 1
ATOM 3458 N N . ARG B 1 148 ? -48.123 -11.589 -90.875 1.00 22.36 148 ARG B N 1
ATOM 3459 C CA . ARG B 1 148 ? -46.667 -11.609 -90.843 1.00 22.84 148 ARG B CA 1
ATOM 3460 C C . ARG B 1 148 ? -46.144 -12.929 -90.276 1.00 21.53 148 ARG B C 1
ATOM 3461 O O . ARG B 1 148 ? -45.135 -13.448 -90.747 1.00 20.85 148 ARG B O 1
ATOM 3469 N N . TRP B 1 149 ? -46.824 -13.495 -89.275 1.00 22.12 149 TRP B N 1
ATOM 3470 C CA . TRP B 1 149 ? -46.409 -14.798 -88.762 1.00 21.38 149 TRP B CA 1
ATOM 3471 C C . TRP B 1 149 ? -46.528 -15.871 -89.848 1.00 21.09 149 TRP B C 1
ATOM 3472 O O . TRP B 1 149 ? -45.611 -16.688 -90.030 1.00 18.52 149 TRP B O 1
ATOM 3483 N N . THR B 1 150 ? -47.614 -15.850 -90.634 1.00 20.89 150 THR B N 1
ATOM 3484 C CA . THR B 1 150 ? -47.720 -16.856 -91.688 1.00 20.62 150 THR B CA 1
ATOM 3485 C C . THR B 1 150 ? -46.571 -16.724 -92.679 1.00 21.84 150 THR B C 1
ATOM 3486 O O . THR B 1 150 ? -46.102 -17.729 -93.237 1.00 21.95 150 THR B O 1
ATOM 3490 N N . GLN B 1 151 ? -46.135 -15.487 -92.957 1.00 21.98 151 GLN B N 1
ATOM 3491 C CA . GLN B 1 151 ? -45.059 -15.300 -93.923 1.00 23.84 151 GLN B CA 1
ATOM 3492 C C . GLN B 1 151 ? -43.735 -15.813 -93.370 1.00 24.26 151 GLN B C 1
ATOM 3493 O O . GLN B 1 151 ? -42.933 -16.413 -94.098 1.00 23.16 151 GLN B O 1
ATOM 3499 N N . GLN B 1 152 ? -43.502 -15.620 -92.075 1.00 19.53 152 GLN B N 1
ATOM 3500 C CA . GLN B 1 152 ? -42.294 -16.168 -91.466 1.00 18.58 152 GLN B CA 1
ATOM 3501 C C . GLN B 1 152 ? -42.334 -17.689 -91.431 1.00 22.20 152 GLN B C 1
ATOM 3502 O O . GLN B 1 152 ? -41.310 -18.341 -91.664 1.00 21.95 152 GLN B O 1
ATOM 3508 N N . VAL B 1 153 ? -43.524 -18.252 -91.223 1.00 20.51 153 VAL B N 1
ATOM 3509 C CA . VAL B 1 153 ? -43.675 -19.737 -91.224 1.00 20.38 153 VAL B CA 1
ATOM 3510 C C . VAL B 1 153 ? -43.406 -20.247 -92.643 1.00 22.05 153 VAL B C 1
ATOM 3511 O O . VAL B 1 153 ? -42.725 -21.273 -92.788 1.00 21.87 153 VAL B O 1
ATOM 3515 N N . ASP B 1 154 ? -43.882 -19.512 -93.654 1.00 19.76 154 ASP B N 1
ATOM 3516 C CA . ASP B 1 154 ? -43.729 -19.904 -95.083 1.00 20.80 154 ASP B CA 1
ATOM 3517 C C . ASP B 1 154 ? -42.258 -19.861 -95.520 1.00 23.96 154 ASP B C 1
ATOM 3518 O O . ASP B 1 154 ? -41.892 -20.642 -96.412 1.00 25.78 154 ASP B O 1
ATOM 3523 N N . GLN B 1 155 ? -41.436 -19.016 -94.886 1.00 21.15 155 GLN B N 1
ATOM 3524 C CA . GLN B 1 155 ? -39.983 -18.916 -95.195 1.00 23.11 155 GLN B CA 1
ATOM 3525 C C . GLN B 1 155 ? -39.259 -20.220 -94.818 1.00 22.75 155 GLN B C 1
ATOM 3526 O O . GLN B 1 155 ? -38.226 -20.495 -95.427 1.00 23.58 155 GLN B O 1
ATOM 3532 N N . VAL B 1 156 ? -39.759 -20.960 -93.822 1.00 21.15 156 VAL B N 1
ATOM 3533 C CA . VAL B 1 156 ? -39.169 -22.267 -93.408 1.00 21.50 156 VAL B CA 1
ATOM 3534 C C . VAL B 1 156 ? -39.951 -23.401 -94.086 1.00 22.36 156 VAL B C 1
ATOM 3535 O O . VAL B 1 156 ? -39.321 -24.386 -94.512 1.00 21.14 156 VAL B O 1
ATOM 3539 N N . ALA B 1 157 ? -41.272 -23.240 -94.215 1.00 20.84 157 ALA B N 1
ATOM 3540 C CA . ALA B 1 157 ? -42.168 -24.262 -94.812 1.00 23.85 157 ALA B CA 1
ATOM 3541 C C . ALA B 1 157 ? -41.751 -24.635 -96.241 1.00 25.53 157 ALA B C 1
ATOM 3542 O O . ALA B 1 157 ? -41.884 -25.818 -96.593 1.00 27.68 157 ALA B O 1
ATOM 3544 N N . VAL B 1 158 ? -41.265 -23.673 -97.033 1.00 24.70 158 VAL B N 1
ATOM 3545 C CA . VAL B 1 158 ? -40.837 -23.959 -98.437 1.00 26.71 158 VAL B CA 1
ATOM 3546 C C . VAL B 1 158 ? -39.643 -24.925 -98.438 1.00 27.25 158 VAL B C 1
ATOM 3547 O O . VAL B 1 158 ? -39.556 -25.739 -99.373 1.00 27.60 158 VAL B O 1
ATOM 3551 N N . HIS B 1 159 ? -38.755 -24.822 -97.443 1.00 26.51 159 HIS B N 1
ATOM 3552 C CA . HIS B 1 159 ? -37.571 -25.715 -97.341 1.00 27.44 159 HIS B CA 1
ATOM 3553 C C . HIS B 1 159 ? -37.996 -27.075 -96.777 1.00 23.50 159 HIS B C 1
ATOM 3554 O O . HIS B 1 159 ? -37.408 -28.088 -97.183 1.00 21.39 159 HIS B O 1
ATOM 3561 N N . LEU B 1 160 ? -39.000 -27.091 -95.895 1.00 22.51 160 LEU B N 1
ATOM 3562 C CA . LEU B 1 160 ? -39.514 -28.372 -95.342 1.00 23.03 160 LEU B CA 1
ATOM 3563 C C . LEU B 1 160 ? -40.212 -29.138 -96.473 1.00 23.83 160 LEU B C 1
ATOM 3564 O O . LEU B 1 160 ? -40.122 -30.373 -96.495 1.00 21.77 160 LEU B O 1
ATOM 3569 N N . LYS B 1 161 ? -40.887 -28.415 -97.370 1.00 22.09 161 LYS B N 1
ATOM 3570 C CA . LYS B 1 161 ? -41.574 -29.047 -98.526 1.00 23.59 161 LYS B CA 1
ATOM 3571 C C . LYS B 1 161 ? -40.513 -29.659 -99.449 1.00 26.79 161 LYS B C 1
ATOM 3572 O O . LYS B 1 161 ? -40.761 -30.746 -99.993 1.00 28.55 161 LYS B O 1
ATOM 3578 N N . LYS B 1 162 ? -39.374 -28.980 -99.608 1.00 24.48 162 LYS B N 1
ATOM 3579 C CA . LYS B 1 162 ? -38.275 -29.509 -100.456 1.00 28.78 162 LYS B CA 1
ATOM 3580 C C . LYS B 1 162 ? -37.785 -30.825 -99.842 1.00 27.87 162 LYS B C 1
ATOM 3581 O O . LYS B 1 162 ? -37.515 -31.764 -100.602 1.00 26.58 162 LYS B O 1
ATOM 3583 N N . LEU B 1 163 ? -37.674 -30.878 -98.511 1.00 26.18 163 LEU B N 1
ATOM 3584 C CA . LEU B 1 163 ? -37.248 -32.109 -97.843 1.00 25.62 163 LEU B CA 1
ATOM 3585 C C . LEU B 1 163 ? -38.291 -33.210 -97.994 1.00 25.53 163 LEU B C 1
ATOM 3586 O O . LEU B 1 163 ? -37.943 -34.392 -98.138 1.00 25.65 163 LEU B O 1
ATOM 3591 N N . GLN B 1 164 ? -39.575 -32.837 -97.992 1.00 27.84 164 GLN B N 1
ATOM 3592 C CA . GLN B 1 164 ? -40.631 -33.813 -98.240 1.00 29.49 164 GLN B CA 1
ATOM 3593 C C . GLN B 1 164 ? -40.519 -34.419 -99.632 1.00 29.22 164 GLN B C 1
ATOM 3594 O O . GLN B 1 164 ? -40.677 -35.630 -99.797 1.00 28.18 164 GLN B O 1
ATOM 3600 N N . GLU B 1 165 ? -40.268 -33.587 -100.650 1.00 29.58 165 GLU B N 1
ATOM 3601 C CA . GLU B 1 165 ? -40.111 -34.096 -102.004 1.00 31.91 165 GLU B CA 1
ATOM 3602 C C . GLU B 1 165 ? -38.933 -35.050 -102.103 1.00 32.92 165 GLU B C 1
ATOM 3603 O O . GLU B 1 165 ? -38.975 -36.009 -102.888 1.00 33.66 165 GLU B O 1
ATOM 3605 N N . ALA B 1 166 ? -37.899 -34.839 -101.287 1.00 30.57 166 ALA B N 1
ATOM 3606 C CA . ALA B 1 166 ? -36.760 -35.744 -101.214 1.00 32.06 166 ALA B CA 1
ATOM 3607 C C . ALA B 1 166 ? -37.006 -36.934 -100.293 1.00 31.87 166 ALA B C 1
ATOM 3608 O O . ALA B 1 166 ? -36.088 -37.744 -100.097 1.00 33.68 166 ALA B O 1
ATOM 3610 N N . LYS B 1 167 ? -38.208 -37.036 -99.717 1.00 29.93 167 LYS B N 1
ATOM 3611 C CA . LYS B 1 167 ? -38.622 -38.144 -98.852 1.00 31.14 167 LYS B CA 1
ATOM 3612 C C . LYS B 1 167 ? -37.792 -38.231 -97.570 1.00 29.04 167 LYS B C 1
ATOM 3613 O O . LYS B 1 167 ? -37.550 -39.321 -97.047 1.00 32.32 167 LYS B O 1
ATOM 3617 N N . VAL B 1 168 ? -37.415 -37.087 -97.016 1.00 26.13 168 VAL B N 1
ATOM 3618 C CA . VAL B 1 168 ? -36.675 -37.035 -95.755 1.00 25.28 168 VAL B CA 1
ATOM 3619 C C . VAL B 1 168 ? -37.677 -36.846 -94.622 1.00 23.11 168 VAL B C 1
ATOM 3620 O O . VAL B 1 168 ? -38.335 -35.796 -94.566 1.00 22.60 168 VAL B O 1
ATOM 3624 N N . PRO B 1 169 ? -37.803 -37.803 -93.689 1.00 21.78 169 PRO B N 1
ATOM 3625 C CA . PRO B 1 169 ? -38.581 -37.565 -92.462 1.00 21.57 169 PRO B CA 1
ATOM 3626 C C . PRO B 1 169 ? -37.777 -36.714 -91.487 1.00 21.01 169 PRO B C 1
ATOM 3627 O O . PRO B 1 169 ? -36.555 -36.831 -91.400 1.00 20.43 169 PRO B O 1
ATOM 3631 N N . ILE B 1 170 ? -38.468 -35.836 -90.761 1.00 19.12 170 ILE B N 1
ATOM 3632 C CA . ILE B 1 170 ? -37.829 -34.804 -89.941 1.00 18.01 170 ILE B CA 1
ATOM 3633 C C . ILE B 1 170 ? -38.317 -34.897 -88.501 1.00 17.62 170 ILE B C 1
ATOM 3634 O O . ILE B 1 170 ? -39.522 -34.814 -88.245 1.00 18.73 170 ILE B O 1
ATOM 3639 N N . LEU B 1 171 ? -37.381 -35.038 -87.553 1.00 15.29 171 LEU B N 1
ATOM 3640 C CA . LEU B 1 171 ? -37.697 -34.787 -86.148 1.00 14.09 171 LEU B CA 1
ATOM 3641 C C . LEU B 1 171 ? -37.768 -33.276 -85.967 1.00 16.10 171 LEU B C 1
ATOM 3642 O O . LEU B 1 171 ? -36.739 -32.606 -85.820 1.00 17.35 171 LEU B O 1
ATOM 3647 N N . TRP B 1 172 ? -38.983 -32.730 -86.009 1.00 16.30 172 TRP B N 1
ATOM 3648 C CA . TRP B 1 172 ? -39.212 -31.294 -86.101 1.00 14.55 172 TRP B CA 1
ATOM 3649 C C . TRP B 1 172 ? -39.509 -30.742 -84.714 1.00 13.30 172 TRP B C 1
ATOM 3650 O O . TRP B 1 172 ? -40.455 -31.192 -84.060 1.00 16.18 172 TRP B O 1
ATOM 3661 N N . ARG B 1 173 ? -38.664 -29.825 -84.228 1.00 12.97 173 ARG B N 1
ATOM 3662 C CA . ARG B 1 173 ? -38.754 -29.343 -82.848 1.00 11.70 173 ARG B CA 1
ATOM 3663 C C . ARG B 1 173 ? -38.927 -27.823 -82.822 1.00 13.64 173 ARG B C 1
ATOM 3664 O O . ARG B 1 173 ? -37.998 -27.079 -82.474 1.00 15.64 173 ARG B O 1
ATOM 3672 N N . PRO B 1 174 ? -40.123 -27.326 -83.162 1.00 14.20 174 PRO B N 1
ATOM 3673 C CA . PRO B 1 174 ? -40.367 -25.876 -83.145 1.00 14.54 174 PRO B CA 1
ATOM 3674 C C . PRO B 1 174 ? -40.633 -25.320 -81.749 1.00 13.35 174 PRO B C 1
ATOM 3675 O O . PRO B 1 174 ? -41.125 -26.021 -80.857 1.00 13.62 174 PRO B O 1
ATOM 3679 N N . TYR B 1 175 ? -40.332 -24.024 -81.597 1.00 14.01 175 TYR B N 1
ATOM 3680 C CA . TYR B 1 175 ? -40.671 -23.243 -80.391 1.00 11.61 175 TYR B CA 1
ATOM 3681 C C . TYR B 1 175 ? -40.220 -23.964 -79.116 1.00 14.19 175 TYR B C 1
ATOM 3682 O O . TYR B 1 175 ? -40.981 -24.096 -78.157 1.00 16.17 175 TYR B O 1
ATOM 3691 N N . HIS B 1 176 ? -38.968 -24.383 -79.122 1.00 13.89 176 HIS B N 1
ATOM 3692 C CA . HIS B 1 176 ? -38.388 -25.227 -78.060 1.00 11.44 176 HIS B CA 1
ATOM 3693 C C . HIS B 1 176 ? -38.184 -24.440 -76.772 1.00 14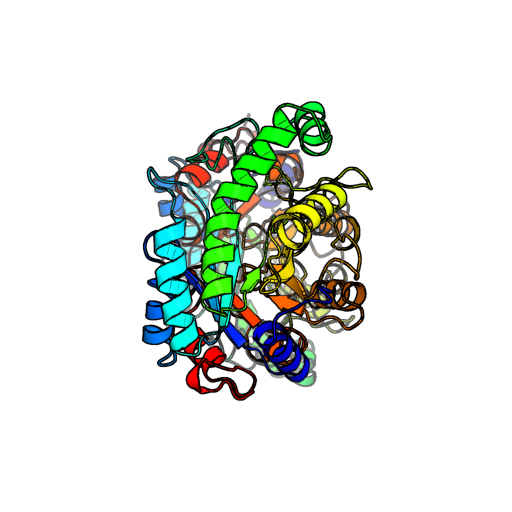.33 176 HIS B C 1
ATOM 3694 O O . HIS B 1 176 ? -38.112 -23.218 -76.774 1.00 14.07 176 HIS B O 1
ATOM 3701 N N . GLU B 1 177 ? -38.015 -25.174 -75.662 1.00 13.88 177 GLU B N 1
ATOM 3702 C CA . GLU B 1 177 ? -37.779 -24.567 -74.337 1.00 15.13 177 GLU B CA 1
ATOM 3703 C C . GLU B 1 177 ? -38.896 -23.582 -73.989 1.00 16.42 177 GLU B C 1
ATOM 3704 O O . GLU B 1 177 ? -38.671 -22.504 -73.417 1.00 15.71 177 GLU B O 1
ATOM 3710 N N . MET B 1 178 ? -40.128 -23.960 -74.333 1.00 13.04 178 MET B N 1
ATOM 3711 C CA . MET B 1 178 ? -41.252 -23.052 -74.212 1.00 17.01 178 MET B CA 1
ATOM 3712 C C . MET B 1 178 ? -41.701 -22.856 -72.778 1.00 15.76 178 MET B C 1
ATOM 3713 O O . MET B 1 178 ? -42.470 -21.929 -72.521 1.00 16.75 178 MET B O 1
ATOM 3718 N N . ASN B 1 179 ? -41.243 -23.698 -71.839 1.00 15.15 179 ASN B N 1
ATOM 3719 C CA . ASN B 1 179 ? -41.532 -23.476 -70.432 1.00 15.56 179 ASN B CA 1
ATOM 3720 C C . ASN B 1 179 ? -40.540 -22.526 -69.786 1.00 16.38 179 ASN B C 1
ATOM 3721 O O . ASN B 1 179 ? -40.759 -22.112 -68.643 1.00 17.59 179 ASN B O 1
ATOM 3726 N N . GLY B 1 180 ? -39.504 -22.136 -70.496 1.00 14.37 180 GLY B N 1
ATOM 3727 C CA . GLY B 1 180 ? -38.554 -21.178 -69.977 1.00 17.25 180 GLY B CA 1
ATOM 3728 C C . GLY B 1 180 ? -39.025 -19.752 -70.202 1.00 19.58 180 GLY B C 1
ATOM 3729 O O . GLY B 1 180 ? -39.933 -19.482 -70.991 1.00 19.24 180 GLY B O 1
ATOM 3730 N N . VAL B 1 181 ? -38.380 -18.816 -69.499 1.00 19.00 181 VAL B N 1
ATOM 3731 C CA . VAL B 1 181 ? -38.772 -17.408 -69.590 1.00 19.60 181 VAL B CA 1
ATOM 3732 C C . VAL B 1 181 ? -37.977 -16.616 -70.620 1.00 20.44 181 VAL B C 1
ATOM 3733 O O . VAL B 1 181 ? -38.250 -15.419 -70.804 1.00 21.42 181 VAL B O 1
ATOM 3737 N N . TRP B 1 182 ? -37.034 -17.242 -71.328 1.00 17.01 182 TRP B N 1
ATOM 3738 C CA . TRP B 1 182 ? -36.061 -16.453 -72.062 1.00 17.17 182 TRP B CA 1
ATOM 3739 C C . TRP B 1 182 ? -36.458 -16.157 -73.496 1.00 16.67 182 TRP B C 1
ATOM 3740 O O . TRP B 1 182 ? -36.119 -15.079 -73.988 1.00 18.83 182 TRP B O 1
ATOM 3751 N N . PHE B 1 183 ? -37.158 -17.064 -74.176 1.00 15.92 183 PHE B N 1
ATOM 3752 C CA . PHE B 1 183 ? -37.582 -16.794 -75.551 1.00 13.94 183 PHE B CA 1
ATOM 3753 C C . PHE B 1 183 ? -38.918 -16.058 -75.556 1.00 15.92 183 PHE B C 1
ATOM 3754 O O . PHE B 1 183 ? -39.694 -16.095 -74.593 1.00 16.12 183 PHE B O 1
ATOM 3762 N N . TRP B 1 184 ? -39.193 -15.368 -76.676 1.00 14.95 184 TRP B N 1
ATOM 3763 C CA . TRP B 1 184 ? -40.418 -14.595 -76.731 1.00 17.61 184 TRP B CA 1
ATOM 3764 C C . TRP B 1 184 ? -41.644 -15.497 -76.649 1.00 16.44 184 TRP B C 1
ATOM 3765 O O . TRP B 1 184 ? -42.671 -15.073 -76.137 1.00 17.78 184 TRP B O 1
ATOM 3776 N N . TRP B 1 185 ? -41.547 -16.755 -77.109 1.00 15.93 185 TRP B N 1
ATOM 3777 C CA . TRP B 1 185 ? -42.668 -17.692 -77.038 1.00 15.30 185 TRP B CA 1
ATOM 3778 C C . TRP B 1 185 ? -42.720 -18.428 -75.706 1.00 15.48 185 TRP B C 1
ATOM 3779 O O . TRP B 1 185 ? -43.582 -19.302 -75.516 1.00 15.25 185 TRP B O 1
ATOM 3790 N N . GLY B 1 186 ? -41.857 -18.063 -74.795 1.00 17.47 186 GLY B N 1
ATOM 3791 C CA . GLY B 1 186 ? -41.709 -18.807 -73.560 1.00 15.61 186 GLY B CA 1
ATOM 3792 C C . GLY B 1 186 ? -42.640 -18.302 -72.469 1.00 19.02 186 GLY B C 1
ATOM 3793 O O . GLY B 1 186 ? -43.057 -17.143 -72.470 1.00 20.19 186 GLY B O 1
ATOM 3794 N N . ASN B 1 187 ? -42.922 -19.203 -71.515 1.00 16.49 187 ASN B N 1
ATOM 3795 C CA . ASN B 1 187 ? -43.768 -18.914 -70.363 1.00 19.56 187 ASN B CA 1
ATOM 3796 C C . ASN B 1 187 ? -45.089 -18.237 -70.747 1.00 19.00 187 ASN B C 1
ATOM 3797 O O . ASN B 1 187 ? -45.517 -17.268 -70.110 1.00 20.10 187 ASN B O 1
ATOM 3802 N N . LYS B 1 188 ? -45.763 -18.780 -71.770 1.00 18.10 188 LYS B N 1
ATOM 3803 C CA . LYS B 1 188 ? -47.097 -18.341 -72.182 1.00 20.20 188 LYS B CA 1
ATOM 3804 C C . LYS B 1 188 ? -48.088 -19.412 -71.722 1.00 18.98 188 LYS B C 1
ATOM 3805 O O . LYS B 1 188 ? -48.359 -20.378 -72.436 1.00 18.63 188 LYS B O 1
ATOM 3811 N N . LYS B 1 189 ? -48.618 -19.258 -70.512 1.00 22.37 189 LYS B N 1
ATOM 3812 C CA . LYS B 1 189 ? -49.514 -20.277 -69.977 1.00 23.16 189 LYS B CA 1
ATOM 3813 C C . LYS B 1 189 ? -50.949 -20.058 -70.468 1.00 24.23 189 LYS B C 1
ATOM 3814 O O . LYS B 1 189 ? -51.311 -18.992 -70.977 1.00 25.42 189 LYS B O 1
ATOM 3820 N N . GLY B 1 190 ? -51.775 -21.088 -70.305 1.00 23.43 190 GLY B N 1
ATOM 3821 C CA . GLY B 1 190 ? -53.197 -20.982 -70.550 1.00 24.63 190 GLY B CA 1
ATOM 3822 C C . GLY B 1 190 ? -53.625 -21.317 -71.970 1.00 26.40 190 GLY B C 1
ATOM 3823 O O . GLY B 1 190 ? -52.820 -21.483 -72.895 1.00 25.69 190 GLY B O 1
ATOM 3824 N N . LYS B 1 191 ? -54.947 -21.398 -72.134 1.00 28.01 191 LYS B N 1
ATOM 3825 C CA . LYS B 1 191 ? -55.508 -21.870 -73.395 1.00 30.80 191 LYS B CA 1
ATOM 3826 C C . LYS B 1 191 ? -55.217 -20.911 -74.539 1.00 30.06 191 LYS B C 1
ATOM 3827 O O . LYS B 1 191 ? -55.119 -21.342 -75.693 1.00 31.36 191 LYS B O 1
ATOM 3829 N N . ASP B 1 192 ? -55.034 -19.626 -74.247 1.00 26.72 192 ASP B N 1
ATOM 3830 C CA . ASP B 1 192 ? -54.643 -18.672 -75.273 1.00 26.80 192 ASP B CA 1
ATOM 3831 C C . ASP B 1 192 ? -53.141 -18.444 -75.304 1.00 23.11 192 ASP B C 1
ATOM 3832 O O . ASP B 1 192 ? -52.674 -17.522 -75.988 1.00 22.54 192 ASP B O 1
ATOM 3837 N N . GLY B 1 193 ? -52.368 -19.263 -74.583 1.00 22.01 193 GLY B N 1
ATOM 3838 C CA . GLY B 1 193 ? -50.927 -19.126 -74.606 1.00 18.13 193 GLY B CA 1
ATOM 3839 C C . GLY B 1 193 ? -50.232 -20.065 -75.569 1.00 18.71 193 GLY B C 1
ATOM 3840 O O . GLY B 1 193 ? -50.650 -20.220 -76.726 1.00 18.53 193 GLY B O 1
ATOM 3841 N N . PHE B 1 194 ? -49.161 -20.713 -75.090 1.00 16.74 194 PHE B N 1
ATOM 3842 C CA . PHE B 1 194 ? -48.304 -21.482 -75.989 1.00 16.33 194 PHE B CA 1
ATOM 3843 C C . PHE B 1 194 ? -49.076 -22.537 -76.769 1.00 19.07 194 PHE B C 1
ATOM 3844 O O . PHE B 1 194 ? -48.825 -22.735 -77.962 1.00 21.29 194 PHE B O 1
ATOM 3852 N N . VAL B 1 195 ? -50.012 -23.243 -76.119 1.00 18.16 195 VAL B N 1
ATOM 3853 C CA . VAL B 1 195 ? -50.662 -24.361 -76.811 1.00 19.47 195 VAL B CA 1
ATOM 3854 C C . VAL B 1 195 ? -51.437 -23.871 -78.030 1.00 21.49 195 VAL B C 1
ATOM 3855 O O . VAL B 1 195 ? -51.624 -24.619 -79.003 1.00 21.94 195 VAL B O 1
ATOM 3859 N N . LYS B 1 196 ? -51.883 -22.613 -78.012 1.00 19.66 196 LYS B N 1
ATOM 3860 C CA . LYS B 1 196 ? -52.595 -22.096 -79.177 1.00 19.51 196 LYS B CA 1
ATOM 3861 C C . LYS B 1 196 ? -51.630 -21.790 -80.321 1.00 19.30 196 LYS B C 1
ATOM 3862 O O . LYS B 1 196 ? -51.959 -22.032 -81.485 1.00 22.11 196 LYS B O 1
ATOM 3868 N N . LEU B 1 197 ? -50.423 -21.295 -80.013 1.00 17.03 197 LEU B N 1
ATOM 3869 C CA . LEU B 1 197 ? -49.388 -21.154 -81.038 1.00 17.01 197 LEU B CA 1
ATOM 3870 C C . LEU B 1 197 ? -49.006 -22.510 -81.628 1.00 16.93 197 LEU B C 1
ATOM 3871 O O . LEU B 1 197 ? -48.861 -22.647 -82.849 1.00 16.94 197 LEU B O 1
ATOM 3876 N N . TRP B 1 198 ? -48.824 -23.519 -80.773 1.00 16.07 198 TRP B N 1
ATOM 3877 C CA . TRP B 1 198 ? -48.457 -24.842 -81.273 1.00 17.36 198 TRP B CA 1
ATOM 3878 C C . TRP B 1 198 ? -49.492 -25.357 -82.264 1.00 19.19 198 TRP B C 1
ATOM 3879 O O . TRP B 1 198 ? -49.150 -25.790 -83.377 1.00 17.21 198 TRP B O 1
ATOM 3890 N N . LYS B 1 199 ? -50.771 -25.266 -81.901 1.00 20.08 199 LYS B N 1
ATOM 3891 C CA . LYS B 1 199 ? -51.807 -25.778 -82.787 1.00 20.38 199 LYS B CA 1
ATOM 3892 C C . LYS B 1 199 ? -51.913 -24.949 -84.060 1.00 23.58 199 LYS B C 1
ATOM 3893 O O . LYS B 1 199 ? -52.230 -25.487 -85.128 1.00 24.49 199 LYS B O 1
ATOM 3899 N N . GLN B 1 200 ? -51.651 -23.646 -83.967 1.00 21.82 200 GLN B N 1
ATOM 3900 C CA . GLN B 1 200 ? -51.695 -22.812 -85.162 1.00 20.61 200 GLN B CA 1
ATOM 3901 C C . GLN B 1 200 ? -50.586 -23.194 -86.137 1.00 20.21 200 GLN B C 1
ATOM 3902 O O . GLN B 1 200 ? -50.811 -23.277 -87.356 1.00 21.98 200 GLN B O 1
ATOM 3908 N N . LEU B 1 201 ? -49.375 -23.424 -85.620 1.00 19.62 201 LEU B N 1
ATOM 3909 C CA . LEU B 1 201 ? -48.280 -23.870 -86.476 1.00 19.42 201 LEU B CA 1
ATOM 3910 C C . LEU B 1 201 ? -48.576 -25.237 -87.060 1.00 20.81 201 LEU B C 1
ATOM 3911 O O . LEU B 1 201 ? -48.317 -25.485 -88.245 1.00 19.46 201 LEU B O 1
ATOM 3916 N N . TYR B 1 202 ? -49.108 -26.142 -86.235 1.00 20.01 202 TYR B N 1
ATOM 3917 C CA . TYR B 1 202 ? -49.466 -27.469 -86.711 1.00 21.74 202 TYR B CA 1
ATOM 3918 C C . TYR B 1 202 ? -50.464 -27.377 -87.859 1.00 21.32 202 TYR B C 1
ATOM 3919 O O . TYR B 1 202 ? -50.314 -28.052 -88.885 1.00 22.78 202 TYR B O 1
ATOM 3928 N N . ASP B 1 203 ? -51.502 -26.564 -87.690 1.00 22.87 203 ASP B N 1
ATOM 3929 C CA . ASP B 1 203 ? -52.490 -26.398 -88.752 1.00 23.60 203 ASP B CA 1
ATOM 3930 C C . ASP B 1 203 ? -51.844 -25.904 -90.044 1.00 25.87 203 ASP B C 1
ATOM 3931 O O . ASP B 1 203 ? -52.156 -26.401 -91.138 1.00 29.19 203 ASP B O 1
ATOM 3936 N N . ARG B 1 204 ? -50.976 -24.890 -89.952 1.00 21.96 204 ARG B N 1
ATOM 3937 C CA . ARG B 1 204 ? -50.411 -24.322 -91.180 1.00 24.72 204 ARG B CA 1
ATOM 3938 C C . ARG B 1 204 ? -49.442 -25.292 -91.853 1.00 22.31 204 ARG B C 1
ATOM 3939 O O . ARG B 1 204 ? -49.402 -25.396 -93.079 1.00 25.16 204 ARG B O 1
ATOM 3947 N N . LEU B 1 205 ? -48.612 -25.985 -91.072 1.00 19.95 205 LEU B N 1
ATOM 3948 C CA . LEU B 1 205 ? -47.658 -26.895 -91.702 1.00 19.85 205 LEU B CA 1
ATOM 3949 C C . LEU B 1 205 ? -48.334 -28.156 -92.235 1.00 21.96 205 LEU B C 1
ATOM 3950 O O . LEU B 1 205 ? -48.044 -28.603 -93.357 1.00 23.89 205 LEU B O 1
ATOM 3955 N N . VAL B 1 206 ? -49.232 -28.757 -91.454 1.00 22.97 206 VAL B N 1
ATOM 3956 C CA . VAL B 1 206 ? -49.792 -30.049 -91.849 1.00 24.06 206 VAL B CA 1
ATOM 3957 C C . VAL B 1 206 ? -50.914 -29.885 -92.873 1.00 28.77 206 VAL B C 1
ATOM 3958 O O . VAL B 1 206 ? -50.998 -30.640 -93.860 1.00 29.71 206 VAL B O 1
ATOM 3962 N N . ASN B 1 207 ? -51.797 -28.910 -92.657 1.00 28.36 207 ASN B N 1
ATOM 3963 C CA . ASN B 1 207 ? -52.981 -28.807 -93.500 1.00 32.15 207 ASN B CA 1
ATOM 3964 C C . ASN B 1 207 ? -52.767 -27.878 -94.682 1.00 32.77 207 ASN B C 1
ATOM 3965 O O . ASN B 1 207 ? -53.149 -28.208 -95.808 1.00 37.01 207 ASN B O 1
ATOM 3970 N N . HIS B 1 208 ? -52.173 -26.717 -94.455 1.00 28.95 208 HIS B N 1
ATOM 3971 C CA . HIS B 1 208 ? -51.982 -25.815 -95.587 1.00 29.66 208 HIS B CA 1
ATOM 3972 C C . HIS B 1 208 ? -50.825 -26.271 -96.468 1.00 29.64 208 HIS B C 1
ATOM 3973 O O . HIS B 1 208 ? -50.933 -26.236 -97.698 1.00 30.85 208 HIS B O 1
ATOM 3980 N N . HIS B 1 209 ? -49.697 -26.658 -95.861 1.00 27.21 209 HIS B N 1
ATOM 3981 C CA . HIS B 1 209 ? -48.533 -27.061 -96.636 1.00 27.58 209 HIS B CA 1
ATOM 3982 C C . HIS B 1 209 ? -48.445 -28.564 -96.881 1.00 28.52 209 HIS B C 1
ATOM 3983 O O . HIS B 1 209 ? -47.572 -28.990 -97.655 1.00 28.81 209 HIS B O 1
ATOM 3990 N N . ARG B 1 210 ? -49.327 -29.368 -96.274 1.00 25.50 210 ARG B N 1
ATOM 3991 C CA . ARG B 1 210 ? -49.322 -30.838 -96.453 1.00 27.97 210 ARG B CA 1
ATOM 3992 C C . ARG B 1 210 ? -47.961 -31.435 -96.134 1.00 30.05 210 ARG B C 1
ATOM 3993 O O . ARG B 1 210 ? -47.468 -32.340 -96.824 1.00 30.77 210 ARG B O 1
ATOM 4001 N N . LEU B 1 211 ? -47.351 -30.941 -95.065 1.00 26.47 211 LEU B N 1
ATOM 4002 C CA . LEU B 1 211 ? -46.063 -31.466 -94.641 1.00 24.68 211 LEU B CA 1
ATOM 4003 C C . LEU B 1 211 ? -46.324 -32.708 -93.803 1.00 29.28 211 LEU B C 1
ATOM 4004 O O . LEU B 1 211 ? -46.460 -32.636 -92.578 1.00 33.55 211 LEU B O 1
ATOM 4009 N N . ASN B 1 212 ? -46.280 -33.862 -94.454 1.00 26.94 212 ASN B N 1
ATOM 4010 C CA . ASN B 1 212 ? -46.554 -35.129 -93.800 1.00 25.89 212 ASN B CA 1
ATOM 4011 C C . ASN B 1 212 ? -45.274 -35.832 -93.405 1.00 25.79 212 ASN B C 1
ATOM 4012 O O . ASN B 1 212 ? -45.336 -36.917 -92.820 1.00 23.77 212 ASN B O 1
ATOM 4017 N N . ASN B 1 213 ? -44.120 -35.231 -93.695 1.00 24.14 213 ASN B N 1
ATOM 4018 C CA . ASN B 1 213 ? -42.833 -35.815 -93.368 1.00 26.02 213 ASN B CA 1
ATOM 4019 C C . ASN B 1 213 ? -42.307 -35.332 -92.023 1.00 23.36 213 ASN B C 1
ATOM 4020 O O . ASN B 1 213 ? -41.171 -35.669 -91.665 1.00 23.29 213 ASN B O 1
ATOM 4025 N N . LEU B 1 214 ? -43.104 -34.585 -91.254 1.00 24.04 214 LEU B N 1
ATOM 4026 C CA . LEU B 1 214 ? -42.647 -34.064 -89.966 1.00 20.16 214 LEU B CA 1
ATOM 4027 C C . LEU B 1 214 ? -43.108 -34.963 -88.833 1.00 21.30 214 LEU B C 1
ATOM 4028 O O . LEU B 1 214 ? -44.283 -35.333 -88.753 1.00 22.11 214 LEU B O 1
ATOM 4033 N N . ILE B 1 215 ? -42.185 -35.270 -87.939 1.00 18.26 215 ILE B N 1
ATOM 4034 C CA . ILE B 1 215 ? -42.487 -35.897 -86.660 1.00 19.70 215 ILE B CA 1
ATOM 4035 C C . ILE B 1 215 ? -42.462 -34.764 -85.649 1.00 18.38 215 ILE B C 1
ATOM 4036 O O . ILE B 1 215 ? -41.479 -34.020 -85.581 1.00 17.79 215 ILE B O 1
ATOM 4041 N N . TRP B 1 216 ? -43.559 -34.584 -84.917 1.00 18.00 216 TRP B N 1
ATOM 4042 C CA . TRP B 1 216 ? -43.737 -33.395 -84.105 1.00 14.81 216 TRP B CA 1
ATOM 4043 C C . TRP B 1 216 ? -43.126 -33.637 -82.735 1.00 14.11 216 TRP B C 1
ATOM 4044 O O . TRP B 1 216 ? -43.655 -34.428 -81.957 1.00 17.34 216 TRP B O 1
ATOM 4055 N N . VAL B 1 217 ? -42.025 -32.954 -82.459 1.00 13.30 217 VAL B N 1
ATOM 4056 C CA . VAL B 1 217 ? -41.267 -33.129 -81.224 1.00 12.72 217 VAL B CA 1
ATOM 4057 C C . VAL B 1 217 ? -41.523 -31.895 -80.395 1.00 14.31 217 VAL B C 1
ATOM 4058 O O . VAL B 1 217 ? -41.092 -30.809 -80.781 1.00 13.30 217 VAL B O 1
ATOM 4062 N N . TRP B 1 218 ? -42.193 -32.068 -79.262 1.00 15.10 218 TRP B N 1
ATOM 4063 C CA . TRP B 1 218 ? -42.449 -31.002 -78.299 1.00 12.67 218 TRP B CA 1
ATOM 4064 C C . TRP B 1 218 ? -41.287 -30.981 -77.323 1.00 13.35 218 TRP B C 1
ATOM 4065 O O . TRP B 1 218 ? -41.147 -31.898 -76.520 1.00 15.23 218 TRP B O 1
ATOM 4076 N N . ASN B 1 219 ? -40.447 -29.949 -77.399 1.00 13.79 219 ASN B N 1
ATOM 4077 C CA . ASN B 1 219 ? -39.123 -29.959 -76.763 1.00 16.25 219 ASN B CA 1
ATOM 4078 C C . ASN B 1 219 ? -39.103 -28.866 -75.704 1.00 15.98 219 ASN B C 1
ATOM 4079 O O . ASN B 1 219 ? -38.971 -27.678 -76.038 1.00 15.35 219 ASN B O 1
ATOM 4084 N N . ALA B 1 220 ? -39.182 -29.270 -74.425 1.00 14.63 220 ALA B N 1
ATOM 4085 C CA . ALA B 1 220 ? -39.173 -28.334 -73.322 1.00 14.69 220 ALA B CA 1
ATOM 4086 C C . ALA B 1 220 ? -37.757 -28.150 -72.777 1.00 14.33 220 ALA B C 1
ATOM 4087 O O . ALA B 1 220 ? -36.775 -28.646 -73.319 1.00 14.77 220 ALA B O 1
ATOM 4089 N N . ASN B 1 221 ? -37.656 -27.384 -71.697 1.00 15.49 221 ASN B N 1
ATOM 4090 C CA . ASN B 1 221 ? -36.434 -27.265 -70.924 1.00 16.67 221 ASN B CA 1
ATOM 4091 C C . ASN B 1 221 ? -36.620 -27.986 -69.595 1.00 18.08 221 ASN B C 1
ATOM 4092 O O . ASN B 1 221 ? -37.710 -27.975 -69.025 1.00 18.43 221 ASN B O 1
ATOM 4097 N N . GLY B 1 222 ? -35.542 -28.591 -69.089 1.00 15.72 222 GLY B N 1
ATOM 4098 C CA . GLY B 1 222 ? -35.548 -29.046 -67.702 1.00 16.02 222 GLY B CA 1
ATOM 4099 C C . GLY B 1 222 ? -36.011 -27.909 -66.790 1.00 21.27 222 GLY B C 1
ATOM 4100 O O . GLY B 1 222 ? -35.592 -26.755 -66.941 1.00 21.50 222 GLY B O 1
ATOM 4101 N N . PRO B 1 223 ? -36.935 -28.188 -65.878 1.00 21.56 223 PRO B N 1
ATOM 4102 C CA . PRO B 1 223 ? -37.497 -27.102 -65.060 1.00 21.42 223 PRO B CA 1
ATOM 4103 C C . PRO B 1 223 ? -36.470 -26.593 -64.064 1.00 22.22 223 PRO B C 1
ATOM 4104 O O . PRO B 1 223 ? -35.573 -27.330 -63.642 1.00 21.13 223 PRO B O 1
ATOM 4108 N N . ARG B 1 224 ? -36.599 -25.318 -63.697 1.00 20.78 224 ARG B N 1
ATOM 4109 C CA . ARG B 1 224 ? -35.738 -24.765 -62.657 1.00 25.37 224 ARG B CA 1
ATOM 4110 C C . ARG B 1 224 ? -36.352 -23.493 -62.109 1.00 23.31 224 ARG B C 1
ATOM 4111 O O . ARG B 1 224 ? -37.143 -22.829 -62.780 1.00 21.15 224 ARG B O 1
ATOM 4119 N N . ASP B 1 225 ? -35.997 -23.163 -60.878 1.00 24.73 225 ASP B N 1
ATOM 4120 C CA . ASP B 1 225 ? -36.486 -21.928 -60.258 1.00 29.69 225 ASP B CA 1
ATOM 4121 C C . ASP B 1 225 ? -35.292 -21.061 -59.877 1.00 28.85 225 ASP B C 1
ATOM 4122 O O . ASP B 1 225 ? -35.029 -20.809 -58.693 1.00 30.33 225 ASP B O 1
ATOM 4127 N N . ILE B 1 226 ? -34.568 -20.601 -60.884 1.00 24.10 226 ILE B N 1
ATOM 4128 C CA . ILE B 1 226 ? -33.442 -19.687 -60.701 1.00 24.45 226 ILE B CA 1
ATOM 4129 C C . ILE B 1 226 ? -33.912 -18.278 -61.050 1.00 23.47 226 ILE B C 1
ATOM 4130 O O . ILE B 1 226 ? -34.492 -18.084 -62.136 1.00 20.45 226 ILE B O 1
ATOM 4135 N N . PRO B 1 227 ? -33.696 -17.286 -60.182 1.00 23.52 227 PRO B N 1
ATOM 4136 C CA . PRO B 1 227 ? -34.151 -15.917 -60.494 1.00 25.46 227 PRO B CA 1
ATOM 4137 C C . PRO B 1 227 ? -33.678 -15.449 -61.865 1.00 26.62 227 PRO B C 1
ATOM 4138 O O . PRO B 1 227 ? -32.515 -15.618 -62.231 1.00 26.03 227 PRO B O 1
ATOM 4142 N N . GLY B 1 228 ? -34.603 -14.864 -62.631 1.00 28.37 228 GLY B N 1
ATOM 4143 C CA . GLY B 1 228 ? -34.318 -14.410 -63.969 1.00 29.02 228 GLY B CA 1
ATOM 4144 C C . GLY B 1 228 ? -34.132 -15.500 -65.002 1.00 29.92 228 GLY B C 1
ATOM 4145 O O . GLY B 1 228 ? -33.903 -15.185 -66.170 1.00 29.89 228 GLY B O 1
ATOM 4146 N N . ASP B 1 229 ? -34.279 -16.767 -64.641 1.00 24.85 229 ASP B N 1
ATOM 4147 C CA . ASP B 1 229 ? -33.912 -17.831 -65.569 1.00 23.77 229 ASP B CA 1
ATOM 4148 C C . ASP B 1 229 ? -34.765 -19.067 -65.313 1.00 22.34 229 ASP B C 1
ATOM 4149 O O . ASP B 1 229 ? -34.295 -20.201 -65.456 1.00 21.89 229 ASP B O 1
ATOM 4154 N N . GLN B 1 230 ? -36.030 -18.862 -64.954 1.00 19.95 230 GLN B N 1
ATOM 4155 C CA . GLN B 1 230 ? -36.901 -19.963 -64.576 1.00 20.82 230 GLN B CA 1
ATOM 4156 C C . GLN B 1 230 ? -37.394 -20.734 -65.785 1.00 19.36 230 GLN B C 1
ATOM 4157 O O . GLN B 1 230 ? -37.506 -20.198 -66.897 1.00 18.98 230 GLN B O 1
ATOM 4163 N N . ALA B 1 231 ? -37.718 -22.001 -65.539 1.00 18.68 231 ALA B N 1
ATOM 4164 C CA . ALA B 1 231 ? -38.442 -22.839 -66.482 1.00 19.50 231 ALA B CA 1
ATOM 4165 C C . ALA B 1 231 ? -39.489 -23.614 -65.697 1.00 19.97 231 ALA B C 1
ATOM 4166 O O . ALA B 1 231 ? -39.165 -24.262 -64.692 1.00 19.81 231 ALA B O 1
ATOM 4168 N N . TYR B 1 232 ? -40.743 -23.528 -66.129 1.00 18.29 232 TYR B N 1
ATOM 4169 C CA . TYR B 1 232 ? -41.859 -23.989 -65.317 1.00 21.37 232 TYR B CA 1
ATOM 4170 C C . TYR B 1 232 ? -42.244 -25.423 -65.681 1.00 20.62 232 TYR B C 1
ATOM 4171 O O . TYR B 1 232 ? -41.591 -26.078 -66.496 1.00 19.75 232 TYR B O 1
ATOM 4180 N N . ASP B 1 233 ? -43.289 -25.925 -65.021 1.00 23.40 233 ASP B N 1
ATOM 4181 C CA . ASP B 1 233 ? -43.686 -27.326 -65.154 1.00 26.99 233 ASP B CA 1
ATOM 4182 C C . ASP B 1 233 ? -44.038 -27.687 -66.593 1.00 22.42 233 ASP B C 1
ATOM 4183 O O . ASP B 1 233 ? -44.700 -26.924 -67.295 1.00 22.85 233 ASP B O 1
ATOM 4188 N N . TYR B 1 234 ? -43.646 -28.895 -67.006 1.00 19.57 234 TYR B N 1
ATOM 4189 C CA . TYR B 1 234 ? -43.913 -29.344 -68.372 1.00 19.49 234 TYR B CA 1
ATOM 4190 C C . TYR B 1 234 ? -45.388 -29.229 -68.744 1.00 20.19 234 TYR B C 1
ATOM 4191 O O . TYR B 1 234 ? -45.731 -28.719 -69.818 1.00 22.13 234 TYR B O 1
ATOM 4200 N N . LYS B 1 235 ? -46.277 -29.729 -67.883 1.00 21.61 235 LYS B N 1
ATOM 4201 C CA . LYS B 1 235 ? -47.659 -29.934 -68.293 1.00 25.28 235 LYS B CA 1
ATOM 4202 C C . LYS B 1 235 ? -48.380 -28.629 -68.599 1.00 25.63 235 LYS B C 1
ATOM 4203 O O . LYS B 1 235 ? -49.361 -28.648 -69.348 1.00 28.17 235 LYS B O 1
ATOM 4209 N N . ASP B 1 236 ? -47.898 -27.501 -68.070 1.00 25.02 236 ASP B N 1
ATOM 4210 C CA . ASP B 1 236 ? -48.537 -26.206 -68.297 1.00 24.97 236 ASP B CA 1
ATOM 4211 C C . ASP B 1 236 ? -48.392 -25.717 -69.724 1.00 22.45 236 ASP B C 1
ATOM 4212 O O . ASP B 1 236 ? -49.060 -24.738 -70.088 1.00 21.74 236 ASP B O 1
ATOM 4217 N N . PHE B 1 237 ? -47.599 -26.402 -70.559 1.00 22.25 237 PHE B N 1
ATOM 4218 C CA . PHE B 1 237 ? -47.362 -25.960 -71.930 1.00 19.96 237 PHE B CA 1
ATOM 4219 C C . PHE B 1 237 ? -47.602 -27.069 -72.940 1.00 19.16 237 PHE B C 1
ATOM 4220 O O . PHE B 1 237 ? -47.195 -26.939 -74.088 1.00 18.13 237 PHE B O 1
ATOM 4228 N N . TYR B 1 238 ? -48.259 -28.153 -72.540 1.00 19.47 238 TYR B N 1
ATOM 4229 C CA . TYR B 1 238 ? -48.392 -29.316 -73.408 1.00 19.31 238 TYR B CA 1
ATOM 4230 C C . TYR B 1 238 ? -49.704 -29.211 -74.179 1.00 20.52 238 TYR B C 1
ATOM 4231 O O . TYR B 1 238 ? -50.771 -29.110 -73.558 1.00 20.48 238 TYR B O 1
ATOM 4240 N N . PRO B 1 239 ? -49.677 -29.201 -75.513 1.00 21.22 239 PRO B N 1
ATOM 4241 C CA . PRO B 1 239 ? -50.903 -28.972 -76.289 1.00 24.59 239 PRO B CA 1
ATOM 4242 C C . PRO B 1 239 ? -51.791 -30.196 -76.458 1.00 27.51 239 PRO B C 1
ATOM 4243 O O . PRO B 1 239 ? -52.835 -30.083 -77.108 1.00 30.39 239 PRO B O 1
ATOM 4247 N N . GLY B 1 240 ? -51.427 -31.349 -75.915 1.00 24.35 240 GLY B N 1
ATOM 4248 C CA . GLY B 1 240 ? -52.276 -32.522 -76.043 1.00 25.24 240 GLY B CA 1
ATOM 4249 C C . GLY B 1 240 ? -51.667 -33.579 -76.956 1.00 25.59 240 GLY B C 1
ATOM 4250 O O . GLY B 1 240 ? -50.886 -33.283 -77.871 1.00 25.24 240 GLY B O 1
ATOM 4251 N N . HIS B 1 241 ? -52.045 -34.840 -76.709 1.00 25.88 241 HIS B N 1
ATOM 4252 C CA . HIS B 1 241 ? -51.429 -35.962 -77.410 1.00 26.60 241 HIS B CA 1
ATOM 4253 C C . HIS B 1 241 ? -51.749 -35.997 -78.903 1.00 28.11 241 HIS B C 1
ATOM 4254 O O . HIS B 1 241 ? -51.000 -36.629 -79.663 1.00 27.62 241 HIS B O 1
ATOM 4261 N N . LYS B 1 242 ? -52.846 -35.365 -79.336 1.00 26.21 242 LYS B N 1
ATOM 4262 C CA . LYS B 1 242 ? -53.185 -35.344 -80.757 1.00 28.39 242 LYS B CA 1
ATOM 4263 C C . LYS B 1 242 ? -52.217 -34.492 -81.587 1.00 27.37 242 LYS B C 1
ATOM 4264 O O . LYS B 1 242 ? -52.222 -34.602 -82.822 1.00 27.43 242 LYS B O 1
ATOM 4267 N N . TYR B 1 243 ? -51.398 -33.647 -80.947 1.00 20.01 243 TYR B N 1
ATOM 4268 C CA . TYR B 1 243 ? -50.522 -32.705 -81.645 1.00 22.36 243 TYR B CA 1
ATOM 4269 C C . TYR B 1 243 ? -49.033 -32.960 -81.420 1.00 21.28 243 TYR B C 1
ATOM 4270 O O . TYR B 1 243 ? -48.210 -32.116 -81.792 1.00 19.71 243 TYR B O 1
ATOM 4279 N N . VAL B 1 244 ? -48.659 -34.069 -80.775 1.00 19.83 244 VAL B N 1
ATOM 4280 C CA . VAL B 1 244 ? -47.266 -34.326 -80.409 1.00 21.03 244 VAL B CA 1
ATOM 4281 C C . VAL B 1 244 ? -46.956 -35.787 -80.691 1.00 18.44 244 VAL B C 1
ATOM 4282 O O . VAL B 1 244 ? -47.733 -36.663 -80.312 1.00 22.31 244 VAL B O 1
ATOM 4286 N N . ASP B 1 245 ? -45.832 -36.053 -81.365 1.00 17.79 245 ASP B N 1
ATOM 4287 C CA . ASP B 1 245 ? -45.370 -37.423 -81.561 1.00 16.74 245 ASP B CA 1
ATOM 4288 C C . ASP B 1 245 ? -44.393 -37.823 -80.471 1.00 16.89 245 ASP B C 1
ATOM 4289 O O . ASP B 1 245 ? -44.435 -38.956 -79.986 1.00 20.06 245 ASP B O 1
ATOM 4294 N N . ILE B 1 246 ? -43.493 -36.917 -80.115 1.00 15.43 246 ILE B N 1
ATOM 4295 C CA . ILE B 1 246 ? -42.398 -37.214 -79.188 1.00 14.40 246 ILE B CA 1
ATOM 4296 C C . ILE B 1 246 ? -42.248 -36.031 -78.241 1.00 15.85 246 ILE B C 1
ATOM 4297 O O . ILE B 1 246 ? -42.350 -34.876 -78.665 1.00 14.85 246 ILE B O 1
ATOM 4302 N N . LEU B 1 247 ? -41.960 -36.302 -76.965 1.00 14.38 247 LEU B N 1
ATOM 4303 C CA . LEU B 1 247 ? -41.643 -35.244 -76.016 1.00 16.31 247 LEU B CA 1
ATOM 4304 C C . LEU B 1 247 ? -40.149 -35.236 -75.719 1.00 17.65 247 LEU B C 1
ATOM 4305 O O . LEU B 1 247 ? -39.533 -36.283 -75.558 1.00 18.39 247 LEU B O 1
ATOM 4310 N N . ALA B 1 248 ? -39.563 -34.056 -75.637 1.00 15.91 248 ALA B N 1
ATOM 4311 C CA . ALA B 1 248 ? -38.131 -33.996 -75.404 1.00 14.85 248 ALA B CA 1
ATOM 4312 C C . ALA B 1 248 ? -37.849 -32.886 -74.418 1.00 15.50 248 ALA B C 1
ATOM 4313 O O . ALA B 1 248 ? -38.680 -32.004 -74.187 1.00 16.20 248 ALA B O 1
ATOM 4315 N N . THR B 1 249 ? -36.665 -32.943 -73.814 1.00 13.84 249 THR B N 1
ATOM 4316 C CA . THR B 1 249 ? -36.282 -31.874 -72.908 1.00 17.22 249 THR B CA 1
ATOM 4317 C C . THR B 1 249 ? -34.790 -31.624 -73.070 1.00 18.27 249 THR B C 1
ATOM 4318 O O . THR B 1 249 ? -34.048 -32.473 -73.558 1.00 21.41 249 THR B O 1
ATOM 4322 N N . ASP B 1 250 ? -34.372 -30.430 -72.681 1.00 13.93 250 ASP B N 1
ATOM 4323 C CA . ASP B 1 250 ? -32.990 -29.986 -72.797 1.00 13.42 250 ASP B CA 1
ATOM 4324 C C . ASP B 1 250 ? -32.348 -30.020 -71.418 1.00 17.26 250 ASP B C 1
ATOM 4325 O O . ASP B 1 250 ? -32.878 -29.434 -70.473 1.00 20.98 250 ASP B O 1
ATOM 4330 N N . VAL B 1 251 ? -31.212 -30.693 -71.321 1.00 14.88 251 VAL B N 1
ATOM 4331 C CA . VAL B 1 251 ? -30.536 -30.915 -70.034 1.00 16.14 251 VAL B CA 1
ATOM 4332 C C . VAL B 1 251 ? -29.072 -30.538 -70.175 1.00 14.52 251 VAL B C 1
ATOM 4333 O O . VAL B 1 251 ? -28.303 -31.253 -70.819 1.00 17.92 251 VAL B O 1
ATOM 4337 N N . TYR B 1 252 ? -28.684 -29.420 -69.566 1.00 15.81 252 TYR B N 1
ATOM 4338 C CA . TYR B 1 252 ? -27.299 -29.007 -69.558 1.00 14.51 252 TYR B CA 1
ATOM 4339 C C . TYR B 1 252 ? -26.703 -29.274 -68.177 1.00 18.25 252 TYR B C 1
ATOM 4340 O O . TYR B 1 252 ? -27.412 -29.624 -67.227 1.00 18.60 252 TYR B O 1
ATOM 4349 N N . HIS B 1 253 ? -25.384 -29.132 -68.106 1.00 17.97 253 HIS B N 1
ATOM 4350 C CA . HIS B 1 253 ? -24.601 -29.285 -66.873 1.00 20.30 253 HIS B CA 1
ATOM 4351 C C . HIS B 1 253 ? -24.720 -30.679 -66.265 1.00 21.03 253 HIS B C 1
ATOM 4352 O O . HIS B 1 253 ? -24.534 -30.842 -65.053 1.00 20.56 253 HIS B O 1
ATOM 4359 N N . GLY B 1 254 ? -25.048 -31.689 -67.067 1.00 18.34 254 GLY B N 1
ATOM 4360 C CA . GLY B 1 254 ? -25.193 -33.047 -66.574 1.00 16.91 254 GLY B CA 1
ATOM 4361 C C . GLY B 1 254 ? -26.313 -33.248 -65.580 1.00 19.92 254 GLY B C 1
ATOM 4362 O O . GLY B 1 254 ? -26.291 -34.238 -64.828 1.00 19.24 254 GLY B O 1
ATOM 4363 N N . ASP B 1 255 ? -27.305 -32.340 -65.553 1.00 20.71 255 ASP B N 1
ATOM 4364 C CA . ASP B 1 255 ? -28.340 -32.323 -64.516 1.00 19.37 255 ASP B CA 1
ATOM 4365 C C . ASP B 1 255 ? -29.486 -33.281 -64.863 1.00 18.61 255 ASP B C 1
ATOM 4366 O O . ASP B 1 255 ? -30.646 -32.884 -65.002 1.00 19.03 255 ASP B O 1
ATOM 4371 N N . TYR B 1 256 ? -29.138 -34.569 -64.993 1.00 18.62 256 TYR B N 1
ATOM 4372 C CA . TYR B 1 256 ? -30.102 -35.610 -65.367 1.00 15.78 256 TYR B CA 1
ATOM 4373 C C . TYR B 1 256 ? -30.862 -36.078 -64.119 1.00 15.29 256 TYR B C 1
ATOM 4374 O O . TYR B 1 256 ? -30.726 -37.203 -63.644 1.00 15.61 256 TYR B O 1
ATOM 4383 N N . GLU B 1 257 ? -31.714 -35.189 -63.608 1.00 15.61 257 GLU B N 1
ATOM 4384 C CA . GLU B 1 257 ? -32.499 -35.475 -62.403 1.00 20.35 257 GLU B CA 1
ATOM 4385 C C . GLU B 1 257 ? -33.512 -36.583 -62.656 1.00 20.10 257 GLU B C 1
ATOM 4386 O O . GLU B 1 257 ? -34.290 -36.517 -63.613 1.00 19.59 257 GLU B O 1
ATOM 4392 N N . GLN B 1 258 ? -33.557 -37.564 -61.750 1.00 18.99 258 GLN B N 1
ATOM 4393 C CA . GLN B 1 258 ? -34.534 -38.638 -61.902 1.00 19.70 258 GLN B CA 1
ATOM 4394 C C . GLN B 1 258 ? -35.964 -38.118 -61.794 1.00 19.46 258 GLN B C 1
ATOM 4395 O O . GLN B 1 258 ? -36.862 -38.599 -62.496 1.00 19.10 258 GLN B O 1
ATOM 4401 N N . LYS B 1 259 ? -36.204 -37.161 -60.889 1.00 21.38 259 LYS B N 1
ATOM 4402 C CA . LYS B 1 259 ? -37.547 -36.607 -60.737 1.00 21.40 259 LYS B CA 1
ATOM 4403 C C . LYS B 1 259 ? -38.014 -35.923 -62.024 1.00 21.32 259 LYS B C 1
ATOM 4404 O O . LYS B 1 259 ? -39.184 -36.045 -62.416 1.00 24.34 259 LYS B O 1
ATOM 4407 N N . ASP B 1 260 ? -37.120 -35.183 -62.684 1.00 18.99 260 ASP B N 1
ATOM 4408 C CA . ASP B 1 260 ? -37.460 -34.559 -63.966 1.00 20.78 260 ASP B CA 1
ATOM 4409 C C . ASP B 1 260 ? -37.800 -35.601 -65.034 1.00 20.35 260 ASP B C 1
ATOM 4410 O O . ASP B 1 260 ? -38.728 -35.411 -65.833 1.00 20.62 260 ASP B O 1
ATOM 4415 N N . TYR B 1 261 ? -36.999 -36.665 -65.117 1.00 17.33 261 TYR B N 1
ATOM 4416 C CA . TYR B 1 261 ? -37.318 -37.790 -65.985 1.00 16.68 261 TYR B CA 1
ATOM 4417 C C . TYR B 1 261 ? -38.698 -38.344 -65.677 1.00 17.54 261 TYR B C 1
ATOM 4418 O O . TYR B 1 261 ? -39.490 -38.586 -66.589 1.00 18.38 261 TYR B O 1
ATOM 4427 N N . ASP B 1 262 ? -38.992 -38.596 -64.392 1.00 18.15 262 ASP B N 1
ATOM 4428 C CA . ASP B 1 262 ? -40.303 -39.151 -64.049 1.00 19.95 262 ASP B CA 1
ATOM 4429 C C . ASP B 1 262 ? -41.439 -38.219 -64.487 1.00 22.13 262 ASP B C 1
ATOM 4430 O O . ASP B 1 262 ? -42.494 -38.680 -64.949 1.00 23.93 262 ASP B O 1
ATOM 4435 N N . GLN B 1 263 ? -41.233 -36.906 -64.363 1.00 20.26 263 GLN B N 1
ATOM 4436 C CA . GLN B 1 263 ? -42.282 -35.946 -64.722 1.00 23.11 263 GLN B CA 1
ATOM 4437 C C . GLN B 1 263 ? -42.578 -35.983 -66.218 1.00 21.78 263 GLN B C 1
ATOM 4438 O O . GLN B 1 263 ? -43.748 -35.932 -66.628 1.00 20.86 263 GLN B O 1
ATOM 4444 N N . LEU B 1 264 ? -41.541 -36.118 -67.046 1.00 19.58 264 LEU B N 1
ATOM 4445 C CA . LEU B 1 264 ? -41.773 -36.135 -68.490 1.00 19.00 264 LEU B CA 1
ATOM 4446 C C . LEU B 1 264 ? -42.367 -37.465 -68.923 1.00 20.25 264 LEU B C 1
ATOM 4447 O O . LEU B 1 264 ? -43.255 -37.503 -69.778 1.00 19.02 264 LEU B O 1
ATOM 4452 N N . VAL B 1 265 ? -41.917 -38.562 -68.303 1.00 19.43 265 VAL B N 1
ATOM 4453 C CA . VAL B 1 265 ? -42.481 -39.876 -68.599 1.00 20.14 265 VAL B CA 1
ATOM 4454 C C . VAL B 1 265 ? -43.962 -39.899 -68.273 1.00 20.38 265 VAL B C 1
ATOM 4455 O O . VAL B 1 265 ? -44.765 -40.476 -69.010 1.00 22.48 265 VAL B O 1
ATOM 4459 N N . LYS B 1 266 ? -44.347 -39.309 -67.140 1.00 20.86 266 LYS B N 1
ATOM 4460 C CA . LYS B 1 266 ? -45.759 -39.279 -66.786 1.00 22.54 266 LYS B CA 1
ATOM 4461 C C . LYS B 1 266 ? -46.568 -38.500 -67.818 1.00 23.89 266 LYS B C 1
ATOM 4462 O O . LYS B 1 266 ? -47.660 -38.921 -68.212 1.00 24.44 266 LYS B O 1
ATOM 4466 N N . LEU B 1 267 ? -46.058 -37.349 -68.245 1.00 19.92 267 LEU B N 1
ATOM 4467 C CA . LEU B 1 267 ? -46.798 -36.542 -69.207 1.00 20.15 267 LEU B CA 1
ATOM 4468 C C . LEU B 1 267 ? -46.892 -37.256 -70.546 1.00 23.41 267 LEU B C 1
ATOM 4469 O O . LEU B 1 267 ? -47.929 -37.189 -71.222 1.00 22.34 267 LEU B O 1
ATOM 4474 N N . ALA B 1 268 ? -45.821 -37.962 -70.937 1.00 19.00 268 ALA B N 1
ATOM 4475 C CA . ALA B 1 268 ? -45.766 -38.547 -72.275 1.00 21.92 268 ALA B CA 1
ATOM 4476 C C . ALA B 1 268 ? -46.781 -39.673 -72.436 1.00 23.49 268 ALA B C 1
ATOM 4477 O O . ALA B 1 268 ? -47.255 -39.918 -73.550 1.00 21.98 268 ALA B O 1
ATOM 4479 N N . LYS B 1 269 ? -47.127 -40.359 -71.348 1.00 25.26 269 LYS B N 1
ATOM 4480 C CA . LYS B 1 269 ? -48.130 -41.427 -71.365 1.00 28.82 269 LYS B CA 1
ATOM 4481 C C . LYS B 1 269 ? -47.920 -42.376 -72.547 1.00 29.16 269 LYS B C 1
ATOM 4482 O O . LYS B 1 269 ? -48.817 -42.616 -73.352 1.00 30.07 269 LYS B O 1
ATOM 4485 N N . GLY B 1 270 ? -46.708 -42.923 -72.642 1.00 27.49 270 GLY B N 1
ATOM 4486 C CA . GLY B 1 270 ? -46.401 -43.905 -73.660 1.00 28.45 270 GLY B CA 1
ATOM 4487 C C . GLY B 1 270 ? -45.786 -43.360 -74.932 1.00 26.62 270 GLY B C 1
ATOM 4488 O O . GLY B 1 270 ? -45.224 -44.137 -75.709 1.00 28.38 270 GLY B O 1
ATOM 4489 N N . LYS B 1 271 ? -45.874 -42.055 -75.185 1.00 20.91 271 LYS B N 1
ATOM 4490 C CA . LYS B 1 271 ? -45.153 -41.516 -76.330 1.00 20.87 271 LYS B CA 1
ATOM 4491 C C . LYS B 1 271 ? -43.653 -41.559 -76.046 1.00 19.43 271 LYS B C 1
ATOM 4492 O O . LYS B 1 271 ? -43.237 -41.529 -74.883 1.00 20.33 271 LYS B O 1
ATOM 4498 N N . PRO B 1 272 ? -42.816 -41.661 -77.080 1.00 20.12 272 PRO B N 1
ATOM 4499 C CA . PRO B 1 272 ? -41.371 -41.646 -76.837 1.00 18.18 272 PRO B CA 1
ATOM 4500 C C . PRO B 1 272 ? -40.938 -40.310 -76.253 1.00 19.57 272 PRO B C 1
ATOM 4501 O O . PRO B 1 272 ? -41.575 -39.272 -76.476 1.00 17.74 272 PRO B O 1
ATOM 4505 N N . ILE B 1 273 ? -39.853 -40.360 -75.475 1.00 15.36 273 ILE B N 1
ATOM 4506 C CA . ILE B 1 273 ? -39.203 -39.162 -74.968 1.00 14.26 273 ILE B CA 1
ATOM 4507 C C . ILE B 1 273 ? -37.758 -39.115 -75.438 1.00 16.66 273 ILE B C 1
ATOM 4508 O O . ILE B 1 273 ? -37.167 -40.125 -75.844 1.00 16.45 273 ILE B O 1
ATOM 4513 N N . ALA B 1 274 ? -37.177 -37.918 -75.353 1.00 13.12 274 ALA B N 1
ATOM 4514 C CA . ALA B 1 274 ? -35.818 -37.729 -75.845 1.00 14.01 274 ALA B CA 1
ATOM 4515 C C . ALA B 1 274 ? -35.141 -36.569 -75.140 1.00 13.95 274 ALA B C 1
ATOM 4516 O O . ALA B 1 274 ? -35.801 -35.683 -74.577 1.00 15.32 274 ALA B O 1
ATOM 4518 N N . LEU B 1 275 ? -33.805 -36.574 -75.202 1.00 13.37 275 LEU B N 1
ATOM 4519 C CA . LEU B 1 275 ? -32.977 -35.457 -74.749 1.00 14.20 275 LEU B CA 1
ATOM 4520 C C . LEU B 1 275 ? -32.716 -34.569 -75.957 1.00 17.03 275 LEU B C 1
ATOM 4521 O O . LEU B 1 275 ? -31.819 -34.833 -76.754 1.00 16.17 275 LEU B O 1
ATOM 4526 N N . GLY B 1 276 ? -33.523 -33.512 -76.099 1.00 15.28 276 GLY B N 1
ATOM 4527 C CA . GLY B 1 276 ? -33.459 -32.700 -77.309 1.00 14.39 276 GLY B CA 1
ATOM 4528 C C . GLY B 1 276 ? -32.163 -31.917 -77.454 1.00 16.03 276 GLY B C 1
ATOM 4529 O O . GLY B 1 276 ? -31.672 -31.711 -78.569 1.00 15.69 276 GLY B O 1
ATOM 4530 N N . GLU B 1 277 ? -31.604 -31.450 -76.340 1.00 14.87 277 GLU B N 1
ATOM 4531 C CA . GLU B 1 277 ? -30.284 -30.836 -76.310 1.00 12.21 277 GLU B CA 1
ATOM 4532 C C . GLU B 1 277 ? -29.607 -31.247 -75.023 1.00 12.49 277 GLU B C 1
ATOM 4533 O O . GLU B 1 277 ? -30.268 -31.322 -73.989 1.00 15.83 277 GLU B O 1
ATOM 4539 N N . VAL B 1 278 ? -28.313 -31.530 -75.102 1.00 13.64 278 VAL B N 1
ATOM 4540 C CA . VAL B 1 278 ? -27.508 -31.775 -73.901 1.00 12.73 278 VAL B CA 1
ATOM 4541 C C . VAL B 1 278 ? -26.168 -31.084 -74.081 1.00 16.32 278 VAL B C 1
ATOM 4542 O O . VAL B 1 278 ? -25.729 -30.801 -75.198 1.00 14.90 278 VAL B O 1
ATOM 4546 N N . GLY B 1 279 ? -25.501 -30.835 -72.957 1.00 15.59 279 GLY B N 1
ATOM 4547 C CA . GLY B 1 279 ? -24.123 -30.375 -72.997 1.00 16.72 279 GLY B CA 1
ATOM 4548 C C . GLY B 1 279 ? -23.242 -31.531 -72.556 1.00 14.75 279 GLY B C 1
ATOM 4549 O O . GLY B 1 279 ? -22.764 -32.311 -73.381 1.00 16.30 279 GLY B O 1
ATOM 4550 N N . GLN B 1 280 ? -23.038 -31.660 -71.255 1.00 16.27 280 GLN B N 1
ATOM 4551 C CA . GLN B 1 280 ? -22.417 -32.874 -70.734 1.00 15.79 280 GLN B CA 1
ATOM 4552 C C . GLN B 1 280 ? -23.244 -34.089 -71.138 1.00 16.41 280 GLN B C 1
ATOM 4553 O O . GLN B 1 280 ? -24.454 -34.125 -70.912 1.00 17.50 280 GLN B O 1
ATOM 4559 N N . LEU B 1 281 ? -22.576 -35.099 -71.707 1.00 15.70 281 LEU B N 1
ATOM 4560 C CA . LEU B 1 281 ? -23.241 -36.323 -72.126 1.00 15.40 281 LEU B CA 1
ATOM 4561 C C . LEU B 1 281 ? -23.829 -37.081 -70.936 1.00 15.67 281 LEU B C 1
ATOM 4562 O O . LEU B 1 281 ? -23.281 -37.024 -69.819 1.00 18.91 281 LEU B O 1
ATOM 4567 N N . PRO B 1 282 ? -24.876 -37.874 -71.166 1.00 16.32 282 PRO B N 1
ATOM 4568 C CA . PRO B 1 282 ? -25.384 -38.774 -70.119 1.00 17.27 282 PRO B CA 1
ATOM 4569 C C . PRO B 1 282 ? -24.445 -39.954 -69.931 1.00 18.51 282 PRO B C 1
ATOM 4570 O O . PRO B 1 282 ? -24.157 -40.698 -70.872 1.00 18.62 282 PRO B O 1
ATOM 4574 N N . ARG B 1 283 ? -23.976 -40.129 -68.699 1.00 18.82 283 ARG B N 1
ATOM 4575 C CA . ARG B 1 283 ? -23.079 -41.238 -68.405 1.00 20.70 283 ARG B CA 1
ATOM 4576 C C . ARG B 1 283 ? -23.814 -42.574 -68.459 1.00 21.23 283 ARG B C 1
ATOM 4577 O O . ARG B 1 283 ? -25.035 -42.627 -68.315 1.00 20.68 283 ARG B O 1
ATOM 4581 N N . PRO B 1 284 ? -23.068 -43.684 -68.611 1.00 22.89 284 PRO B N 1
ATOM 4582 C CA . PRO B 1 284 ? -23.708 -45.008 -68.576 1.00 22.23 284 PRO B CA 1
ATOM 4583 C C . PRO B 1 284 ? -24.660 -45.221 -67.411 1.00 20.92 284 PRO B C 1
ATOM 4584 O O . PRO B 1 284 ? -25.747 -45.762 -67.631 1.00 21.35 284 PRO B O 1
ATOM 4588 N N . LEU B 1 285 ? -24.322 -44.779 -66.190 1.00 21.80 285 LEU B N 1
ATOM 4589 C CA . LEU B 1 285 ? -25.235 -44.999 -65.067 1.00 23.58 285 LEU B CA 1
ATOM 4590 C C . LEU B 1 285 ? -26.564 -44.278 -65.277 1.00 24.10 285 LEU B C 1
ATOM 4591 O O . LEU B 1 285 ? -27.621 -44.775 -64.862 1.00 24.05 285 LEU B O 1
ATOM 4596 N N . VAL B 1 286 ? -26.516 -43.075 -65.860 1.00 18.90 286 VAL B N 1
ATOM 4597 C CA . VAL B 1 286 ? -27.729 -42.329 -66.192 1.00 19.59 286 VAL B CA 1
ATOM 4598 C C . VAL B 1 286 ? -28.551 -43.087 -67.225 1.00 17.65 286 VAL B C 1
ATOM 4599 O O . VAL B 1 286 ? -29.773 -43.245 -67.084 1.00 18.29 286 VAL B O 1
ATOM 4603 N N . LEU B 1 287 ? -27.895 -43.581 -68.272 1.00 16.79 287 LEU B N 1
ATOM 4604 C CA . LEU B 1 287 ? -28.643 -44.290 -69.311 1.00 17.79 287 LEU B CA 1
ATOM 4605 C C . LEU B 1 287 ? -29.295 -45.548 -68.750 1.00 18.61 287 LEU B C 1
ATOM 4606 O O . LEU B 1 287 ? -30.409 -45.899 -69.145 1.00 19.94 287 LEU B O 1
ATOM 4611 N N . GLU B 1 288 ? -28.638 -46.223 -67.803 1.00 17.38 288 GLU B N 1
ATOM 4612 C CA . GLU B 1 288 ? -29.261 -47.401 -67.201 1.00 18.77 288 GLU B CA 1
ATOM 4613 C C . GLU B 1 288 ? -30.454 -47.018 -66.326 1.00 19.94 288 GLU B C 1
ATOM 4614 O O . GLU B 1 288 ? -31.452 -47.742 -66.281 1.00 20.29 288 GLU B O 1
ATOM 4620 N N . ALA B 1 289 ? -30.369 -45.886 -65.611 1.00 17.98 289 ALA B N 1
ATOM 4621 C CA . ALA B 1 289 ? -31.444 -45.476 -64.707 1.00 17.17 289 ALA B CA 1
ATOM 4622 C C . ALA B 1 289 ? -32.591 -44.801 -65.427 1.00 17.72 289 ALA B C 1
ATOM 4623 O O . ALA B 1 289 ? -33.703 -44.743 -64.881 1.00 19.41 289 ALA B O 1
ATOM 4625 N N . GLN B 1 290 ? -32.325 -44.297 -66.624 1.00 17.46 290 GLN B N 1
ATOM 4626 C CA . GLN B 1 290 ? -33.296 -43.534 -67.414 1.00 15.31 290 GLN B CA 1
ATOM 4627 C C . GLN B 1 290 ? -33.359 -44.096 -68.828 1.00 16.90 290 GLN B C 1
ATOM 4628 O O . GLN B 1 290 ? -33.032 -43.419 -69.812 1.00 16.96 290 GLN B O 1
ATOM 4634 N N . PRO B 1 291 ? -33.821 -45.343 -68.968 1.00 17.72 291 PRO B N 1
ATOM 4635 C CA . PRO B 1 291 ? -33.722 -46.024 -70.270 1.00 18.66 291 PRO B CA 1
ATOM 4636 C C . PRO B 1 291 ? -34.672 -45.480 -71.315 1.00 16.88 291 PRO B C 1
ATOM 4637 O O . PRO B 1 291 ? -34.477 -45.765 -72.499 1.00 19.05 291 PRO B O 1
ATOM 4641 N N . LYS B 1 292 ? -35.673 -44.705 -70.927 1.00 15.41 292 LYS B N 1
ATOM 4642 C CA . LYS B 1 292 ? -36.665 -44.278 -71.914 1.00 18.69 292 LYS B CA 1
ATOM 4643 C C . LYS B 1 292 ? -36.180 -43.173 -72.841 1.00 17.94 292 LYS B C 1
ATOM 4644 O O . LYS B 1 292 ? -36.817 -42.957 -73.892 1.00 16.82 292 LYS B O 1
ATOM 4650 N N . TRP B 1 293 ? -35.069 -42.492 -72.540 1.00 16.96 293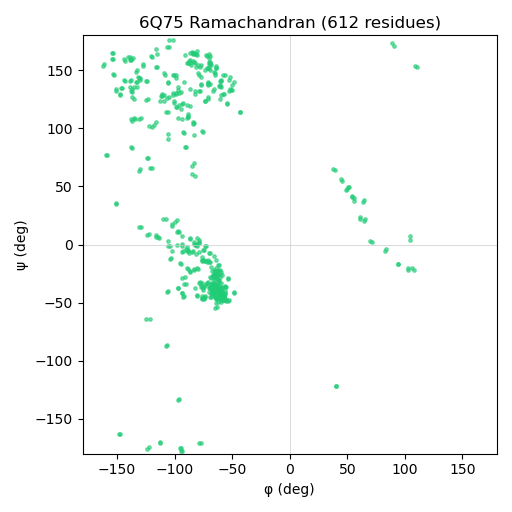 TRP B N 1
ATOM 4651 C CA . TRP B 1 293 ? -34.565 -41.492 -73.491 1.00 15.21 293 TRP B CA 1
ATOM 4652 C C . TRP B 1 293 ? -34.250 -42.162 -74.829 1.00 16.73 293 TRP B C 1
ATOM 4653 O O . TRP B 1 293 ? -33.539 -43.168 -74.881 1.00 16.38 293 TRP B O 1
ATOM 4664 N N . SER B 1 294 ? -34.779 -41.603 -75.914 1.00 13.56 294 SER B N 1
ATOM 4665 C CA . SER B 1 294 ? -34.616 -42.221 -77.227 1.00 13.92 294 SER B CA 1
ATOM 4666 C C . SER B 1 294 ? -33.422 -41.693 -78.006 1.00 13.63 294 SER B C 1
ATOM 4667 O O . SER B 1 294 ? -32.876 -42.421 -78.849 1.00 15.99 294 SER B O 1
ATOM 4670 N N . TRP B 1 295 ? -33.029 -40.445 -77.788 1.00 13.64 295 TRP B N 1
ATOM 4671 C CA . TRP B 1 295 ? -31.804 -39.920 -78.389 1.00 12.96 295 TRP B CA 1
ATOM 4672 C C . TRP B 1 295 ? -31.306 -38.804 -77.492 1.00 15.28 295 TRP B C 1
ATOM 4673 O O . TRP B 1 295 ? -32.021 -38.333 -76.604 1.00 14.60 295 TRP B O 1
ATOM 4684 N N . PHE B 1 296 ? -30.056 -38.411 -77.700 1.00 14.82 296 PHE B N 1
ATOM 4685 C CA . PHE B 1 296 ? -29.536 -37.178 -77.122 1.00 15.04 296 PHE B CA 1
ATOM 4686 C C . PHE B 1 296 ? -28.927 -36.377 -78.254 1.00 15.43 296 PHE B C 1
ATOM 4687 O O . PHE B 1 296 ? -28.537 -36.945 -79.277 1.00 16.21 296 PHE B O 1
ATOM 4695 N N . MET B 1 297 ? -28.854 -35.060 -78.094 1.00 14.26 297 MET B N 1
ATOM 4696 C CA . MET B 1 297 ? -28.209 -34.229 -79.117 1.00 12.56 297 MET B CA 1
ATOM 4697 C C . MET B 1 297 ? -27.303 -33.207 -78.445 1.00 15.54 297 MET B C 1
ATOM 4698 O O . MET B 1 297 ? -27.782 -32.231 -77.860 1.00 15.19 297 MET B O 1
ATOM 4703 N N . VAL B 1 298 ? -25.993 -33.406 -78.576 1.00 15.41 298 VAL B N 1
ATOM 4704 C CA . VAL B 1 298 ? -25.024 -32.483 -77.998 1.00 16.62 298 VAL B CA 1
ATOM 4705 C C . VAL B 1 298 ? -25.036 -31.175 -78.767 1.00 17.16 298 VAL B C 1
ATOM 4706 O O . VAL B 1 298 ? -25.084 -31.172 -80.002 1.00 15.08 298 VAL B O 1
ATOM 4710 N N . TRP B 1 299 ? -24.963 -30.053 -78.038 1.00 14.94 299 TRP B N 1
ATOM 4711 C CA . TRP B 1 299 ? -25.042 -28.731 -78.660 1.00 16.28 299 TRP B CA 1
ATOM 4712 C C . TRP B 1 299 ? -23.663 -28.342 -79.182 1.00 18.34 299 TRP B C 1
ATOM 4713 O O . TRP B 1 299 ? -22.792 -27.947 -78.405 1.00 17.66 299 TRP B O 1
ATOM 4724 N N . SER B 1 300 ? -23.473 -28.422 -80.510 1.00 15.51 300 SER B N 1
ATOM 4725 C CA . SER B 1 300 ? -22.265 -27.921 -81.170 1.00 19.06 300 SER B CA 1
ATOM 4726 C C . SER B 1 300 ? -20.971 -28.195 -80.397 1.00 19.20 300 SER B C 1
ATOM 4727 O O . SER B 1 300 ? -20.654 -29.356 -80.135 1.00 18.03 300 SER B O 1
ATOM 4730 N N . ASN B 1 301 ? -20.208 -27.157 -80.032 1.00 18.93 301 ASN B N 1
ATOM 4731 C CA . ASN B 1 301 ? -18.875 -27.428 -79.486 1.00 20.75 301 ASN B CA 1
ATOM 4732 C C . ASN B 1 301 ? -18.898 -27.862 -78.028 1.00 22.37 301 ASN B C 1
ATOM 4733 O O . ASN B 1 301 ? -17.825 -28.084 -77.452 1.00 24.32 301 ASN B O 1
ATOM 4738 N N . TRP B 1 302 ? -20.074 -28.033 -77.417 1.00 20.04 302 TRP B N 1
ATOM 4739 C CA . TRP B 1 302 ? -20.089 -28.685 -76.109 1.00 19.46 302 TRP B CA 1
ATOM 4740 C C . TRP B 1 302 ? -19.543 -30.112 -76.194 1.00 19.65 302 TRP B C 1
ATOM 4741 O O . TRP B 1 302 ? -19.146 -30.680 -75.167 1.00 19.63 302 TRP B O 1
ATOM 4752 N N . ILE B 1 303 ? -19.473 -30.691 -77.397 1.00 19.80 303 ILE B N 1
ATOM 4753 C CA . ILE B 1 303 ? -18.871 -32.020 -77.556 1.00 20.61 303 ILE B CA 1
ATOM 4754 C C . ILE B 1 303 ? -17.413 -32.010 -77.111 1.00 23.08 303 ILE B C 1
ATOM 4755 O O . ILE B 1 303 ? -16.869 -33.043 -76.701 1.00 25.34 303 ILE B O 1
ATOM 4760 N N . GLU B 1 304 ? -16.767 -30.853 -77.169 1.00 23.52 304 GLU B N 1
ATOM 4761 C CA . GLU B 1 304 ? -15.387 -30.674 -76.732 1.00 26.53 304 GLU B CA 1
ATOM 4762 C C . GLU B 1 304 ? -15.269 -29.920 -75.413 1.00 28.26 304 GLU B C 1
ATOM 4763 O O . GLU B 1 304 ? -14.469 -30.308 -74.550 1.00 30.98 304 GLU B O 1
ATOM 4769 N N . THR B 1 305 ? -16.076 -28.876 -75.197 1.00 26.20 305 THR B N 1
ATOM 4770 C CA . THR B 1 305 ? -15.904 -28.050 -74.005 1.00 27.34 305 THR B CA 1
ATOM 4771 C C . THR B 1 305 ? -16.581 -28.619 -72.761 1.00 27.35 305 THR B C 1
ATOM 4772 O O . THR B 1 305 ? -16.180 -28.265 -71.646 1.00 28.27 305 THR B O 1
ATOM 4776 N N . ALA B 1 306 ? -17.587 -29.481 -72.912 1.00 24.31 306 ALA B N 1
ATOM 4777 C CA . ALA B 1 306 ? -18.322 -30.027 -71.780 1.00 22.36 306 ALA B CA 1
ATOM 4778 C C . ALA B 1 306 ? -18.122 -31.528 -71.615 1.00 23.17 306 ALA B C 1
ATOM 4779 O O . ALA B 1 306 ? -18.809 -32.144 -70.802 1.00 23.13 306 ALA B O 1
ATOM 4781 N N . ASN B 1 307 ? -17.236 -32.129 -72.399 1.00 22.44 307 ASN B N 1
ATOM 4782 C CA . ASN B 1 307 ? -17.014 -33.566 -72.385 1.00 22.57 307 ASN B CA 1
ATOM 4783 C C . ASN B 1 307 ? -15.547 -33.825 -72.696 1.00 24.86 307 ASN B C 1
ATOM 4784 O O . ASN B 1 307 ? -15.025 -33.297 -73.681 1.00 25.82 307 ASN B O 1
ATOM 4789 N N . SER B 1 308 ? -14.884 -34.634 -71.869 1.00 24.16 308 SER B N 1
ATOM 4790 C CA . SER B 1 308 ? -13.561 -35.093 -72.235 1.00 27.21 308 SER B CA 1
ATOM 4791 C C . SER B 1 308 ? -13.661 -36.068 -73.411 1.00 27.19 308 SER B C 1
ATOM 4792 O O . SER B 1 308 ? -14.715 -36.680 -73.634 1.00 24.60 308 SER B O 1
ATOM 4795 N N . PRO B 1 309 ? -12.582 -36.215 -74.195 1.00 30.03 309 PRO B N 1
ATOM 4796 C CA . PRO B 1 309 ? -12.601 -37.244 -75.254 1.00 30.32 309 PRO B CA 1
ATOM 4797 C C . PRO B 1 309 ? -12.898 -38.627 -74.704 1.00 29.78 309 PRO B C 1
ATOM 4798 O O . PRO B 1 309 ? -13.603 -39.422 -75.341 1.00 27.81 309 PRO B O 1
ATOM 4802 N N . GLU B 1 310 ? -12.385 -38.911 -73.505 1.00 28.88 310 GLU B N 1
ATOM 4803 C CA . GLU B 1 310 ? -12.655 -40.173 -72.829 1.00 31.38 310 GLU B CA 1
ATOM 4804 C C . GLU B 1 310 ? -14.141 -40.358 -72.544 1.00 27.56 310 GLU B C 1
ATOM 4805 O O . GLU B 1 310 ? -14.673 -41.469 -72.683 1.00 24.80 310 GLU B O 1
ATOM 4811 N N . ARG B 1 311 ? -14.824 -39.288 -72.099 1.00 24.21 311 ARG B N 1
ATOM 4812 C CA . ARG B 1 311 ? -16.253 -39.384 -71.834 1.00 21.15 311 ARG B CA 1
ATOM 4813 C C . ARG B 1 311 ? -17.030 -39.604 -73.122 1.00 20.12 311 ARG B C 1
ATOM 4814 O O . ARG B 1 311 ? -17.989 -40.384 -73.154 1.00 20.11 311 ARG B O 1
ATOM 4822 N N . VAL B 1 312 ? -16.635 -38.920 -74.194 1.00 20.47 312 VAL B N 1
ATOM 4823 C CA . VAL B 1 312 ? -17.314 -39.096 -75.477 1.00 20.51 312 VAL B CA 1
ATOM 4824 C C . VAL B 1 312 ? -17.203 -40.546 -75.933 1.00 22.86 312 VAL B C 1
ATOM 4825 O O . VAL B 1 312 ? -18.195 -41.181 -76.311 1.00 22.52 312 VAL B O 1
ATOM 4829 N N . LYS B 1 313 ? -15.993 -41.095 -75.867 1.00 23.85 313 LYS B N 1
ATOM 4830 C CA . LYS B 1 313 ? -15.782 -42.473 -76.298 1.00 26.48 313 LYS B CA 1
ATOM 4831 C C . LYS B 1 313 ? -16.498 -43.447 -75.376 1.00 25.64 313 LYS B C 1
ATOM 4832 O O . LYS B 1 313 ? -17.036 -44.459 -75.833 1.00 26.52 313 LYS B O 1
ATOM 4838 N N . GLU B 1 314 ? -16.544 -43.147 -74.081 1.00 24.94 314 GLU B N 1
ATOM 4839 C CA . GLU B 1 314 ? -17.281 -44.001 -73.154 1.00 28.67 314 GLU B CA 1
ATOM 4840 C C . GLU B 1 314 ? -18.761 -44.080 -73.531 1.00 23.80 314 GLU B C 1
ATOM 4841 O O . GLU B 1 314 ? -19.350 -45.171 -73.555 1.00 22.80 314 GLU B O 1
ATOM 4847 N N . VAL B 1 315 ? -19.380 -42.929 -73.839 1.00 18.42 315 VAL B N 1
ATOM 4848 C CA . VAL B 1 315 ? -20.813 -42.893 -74.110 1.00 18.12 315 VAL B CA 1
ATOM 4849 C C . VAL B 1 315 ? -21.120 -43.442 -75.505 1.00 20.28 315 VAL B C 1
ATOM 4850 O O . VAL B 1 315 ? -22.024 -44.270 -75.679 1.00 17.80 315 VAL B O 1
ATOM 4854 N N . TYR B 1 316 ? -20.366 -42.999 -76.513 1.00 20.10 316 TYR B N 1
ATOM 4855 C CA . TYR B 1 316 ? -20.579 -43.514 -77.863 1.00 21.87 316 TYR B CA 1
ATOM 4856 C C . TYR B 1 316 ? -20.326 -45.014 -77.947 1.00 22.26 316 TYR B C 1
ATOM 4857 O O . TYR B 1 316 ? -20.972 -45.706 -78.744 1.00 23.62 316 TYR B O 1
ATOM 4866 N N . GLY B 1 317 ? -19.397 -45.533 -77.141 1.00 20.71 317 GLY B N 1
ATOM 4867 C CA . GLY B 1 317 ? -19.076 -46.952 -77.170 1.00 23.18 317 GLY B CA 1
ATOM 4868 C C . GLY B 1 317 ? -19.909 -47.819 -76.241 1.00 20.39 317 GLY B C 1
ATOM 4869 O O . GLY B 1 317 ? -19.773 -49.045 -76.261 1.00 21.75 317 GLY B O 1
ATOM 4870 N N . TYR B 1 318 ? -20.759 -47.198 -75.420 1.00 19.33 318 TYR B N 1
ATOM 4871 C CA . TYR B 1 318 ? -21.578 -47.916 -74.451 1.00 20.79 318 TYR B CA 1
ATOM 4872 C C . TYR B 1 318 ? -22.582 -48.829 -75.151 1.00 21.79 318 TYR B C 1
ATOM 4873 O O . TYR B 1 318 ? -23.070 -48.520 -76.243 1.00 21.05 318 TYR B O 1
ATOM 4882 N N . ASP B 1 319 ? -22.870 -49.994 -74.537 1.00 21.16 319 ASP B N 1
ATOM 4883 C CA . ASP B 1 319 ? -23.714 -50.969 -75.225 1.00 22.41 319 ASP B CA 1
ATOM 4884 C C . ASP B 1 319 ? -25.135 -50.467 -75.492 1.00 23.03 319 ASP B C 1
ATOM 4885 O O . ASP B 1 319 ? -25.790 -50.992 -76.401 1.00 23.95 319 ASP B O 1
ATOM 4890 N N . LYS B 1 320 ? -25.633 -49.493 -74.728 1.00 18.44 320 LYS B N 1
ATOM 4891 C CA . LYS B 1 320 ? -26.974 -48.980 -74.976 1.00 20.14 320 LYS B CA 1
ATOM 4892 C C . LYS B 1 320 ? -27.008 -47.849 -75.993 1.00 20.66 320 LYS B C 1
ATOM 4893 O O . LYS B 1 320 ? -28.101 -47.401 -76.334 1.00 23.10 320 LYS B O 1
ATOM 4899 N N . THR B 1 321 ? -25.864 -47.344 -76.445 1.00 18.37 321 THR B N 1
ATOM 4900 C CA . THR B 1 321 ? -25.834 -46.233 -77.406 1.00 16.56 321 THR B CA 1
ATOM 4901 C C . THR B 1 321 ? -25.786 -46.731 -78.847 1.00 17.22 321 THR B C 1
ATOM 4902 O O . THR B 1 321 ? -25.116 -47.719 -79.149 1.00 22.41 321 THR B O 1
ATOM 4906 N N . ILE B 1 322 ? -26.525 -46.057 -79.730 1.00 16.83 322 ILE B N 1
ATOM 4907 C CA . ILE B 1 322 ? -26.569 -46.386 -81.151 1.00 18.44 322 ILE B CA 1
ATOM 4908 C C . ILE B 1 322 ? -25.927 -45.246 -81.921 1.00 20.09 322 ILE B C 1
ATOM 4909 O O . ILE B 1 322 ? -26.376 -44.098 -81.814 1.00 19.56 322 ILE B O 1
ATOM 4914 N N . THR B 1 323 ? -24.904 -45.559 -82.720 1.00 20.78 323 THR B N 1
ATOM 4915 C CA . THR B 1 323 ? -24.326 -44.608 -83.663 1.00 18.42 323 THR B CA 1
ATOM 4916 C C . THR B 1 323 ? -24.851 -44.918 -85.069 1.00 20.21 323 THR B C 1
ATOM 4917 O O . THR B 1 323 ? -25.584 -45.885 -85.280 1.00 20.98 323 THR B O 1
ATOM 4921 N N . LYS B 1 324 ? -24.480 -44.081 -86.047 1.00 21.59 324 LYS B N 1
ATOM 4922 C CA . LYS B 1 324 ? -25.115 -44.173 -87.368 1.00 21.46 324 LYS B CA 1
ATOM 4923 C C . LYS B 1 324 ? -24.960 -45.561 -87.985 1.00 25.96 324 LYS B C 1
ATOM 4924 O O . LYS B 1 324 ? -25.931 -46.139 -88.490 1.00 24.61 324 LYS B O 1
ATOM 4930 N N . ASP B 1 325 ? -23.741 -46.105 -87.953 1.00 29.01 325 ASP B N 1
ATOM 4931 C CA . ASP B 1 325 ? -23.439 -47.407 -88.540 1.00 33.94 325 ASP B CA 1
ATOM 4932 C C . ASP B 1 325 ? -24.150 -48.541 -87.815 1.00 29.47 325 ASP B C 1
ATOM 4933 O O . ASP B 1 325 ? -24.104 -49.686 -88.281 1.00 31.81 325 ASP B O 1
ATOM 4938 N N . GLU B 1 326 ? -24.763 -48.255 -86.679 1.00 26.79 326 GLU B N 1
ATOM 4939 C CA . GLU B 1 326 ? -25.432 -49.241 -85.857 1.00 25.89 326 GLU B CA 1
ATOM 4940 C C . GLU B 1 326 ? -26.948 -49.178 -85.981 1.00 26.61 326 GLU B C 1
ATOM 4941 O O . GLU B 1 326 ? -27.640 -49.982 -85.349 1.00 25.98 326 GLU B O 1
ATOM 4947 N N . ILE B 1 327 ? -27.488 -48.243 -86.774 1.00 28.37 327 ILE B N 1
ATOM 4948 C CA . ILE B 1 327 ? -28.934 -48.174 -86.949 1.00 28.12 327 ILE B CA 1
ATOM 4949 C C . ILE B 1 327 ? -29.394 -49.362 -87.777 1.00 31.80 327 ILE B C 1
ATOM 4950 O O . ILE B 1 327 ? -28.881 -49.608 -88.879 1.00 29.57 327 ILE B O 1
ATOM 4955 N N . GLN B 1 328 ? -30.366 -50.099 -87.253 1.00 34.32 328 GLN B N 1
ATOM 4956 C CA . GLN B 1 328 ? -30.958 -51.229 -87.962 1.00 40.72 328 GLN B CA 1
ATOM 4957 C C . GLN B 1 328 ? -32.464 -51.153 -87.759 1.00 45.16 328 GLN B C 1
ATOM 4958 O O . GLN B 1 328 ? -32.961 -51.475 -86.675 1.00 45.02 328 GLN B O 1
ATOM 4960 N N . PHE B 1 329 ? -33.188 -50.761 -88.806 1.00 50.03 329 PHE B N 1
ATOM 4961 C CA . PHE B 1 329 ? -34.649 -50.694 -88.762 1.00 54.25 329 PHE B CA 1
ATOM 4962 C C . PHE B 1 329 ? -35.290 -52.077 -88.624 1.00 57.32 329 PHE B C 1
ATOM 4963 O O . PHE B 1 329 ? -34.965 -53.005 -89.366 1.00 60.23 329 PHE B O 1
#

Sequence (616 aa):
VNGNATEEVKVLLDYIHSLDGKILAGQHSYNENPSSFYNKAKEISGKAPAVWGTDFYWNGKDNPGERIVKEAIDKYHEGAIVTLMWHVGQPKHDPPFSWRESVQGEISKKEWDDMLTPGTELFQRWTQQVDQVAVHLKKLQEAKVPILWRPYHEMNGVWFWWGNKKGKDGFVKLWKQLYDRLVNHHRLNNLIWVWNANGPRDIPGDQAYDYKDFYPGHKYVDILATDVYHGDYEQKDYDQLVKLAKGKPIALGEVGQLPRPLVLEAQPKWSWFMVWSNWIETANSPERVKEVYGYDKTITKDEIQFTNERVNGNATEEVKVLLDYIHSLDGKILAGQHSYNENPSSFYNKAKEISGKAPAVWGTDFYWNGKDNPGERIVKEAIDKYHEGAIVTLMWHVGQPKHDPPFSWRESVQGEISKKEWDDMLTPGTELFQRWTQQVDQVAVHLKKLQEAKVPILWRPYHEMNGVWFWWGNKKGKDGFVKLWKQLYDRLVNHHRLNNLIWVWNANGPRDIPGDQAYDYKDFYPGHKYVDILATDVYHGDYEQKDYDQLVKLAKGKPIALGEVGQLPRPLVLEAQPKWSWFMVWSNWIETANSPERVKEVYGYDKTITKDEIQF